Protein AF-A0A9X1NZ99-F1 (afdb_monomer_lite)

Secondary structure (DSSP, 8-state):
--------HHHHHHHHHHHHHHHHHHS----PSPEEEEE-SSTTS--EEEEETT-PPTT-PPPPPPPPP--TTPPBHHHHSSS-SSSTTSBHHHHHHHHHHHHHHH-TTTGGGGT--TTSTTGGG---SHHHHHHHHHHHHHHHHHHH-HHHHTTT---HHHHHTT-SS-SS-B---PPPPTTSBTTB-TTHHHH--SHHHHS--THHHHHHTSTT-----S-SSSSS-SSSS-----HHHHHHHHHHHHHHHHHHT--GGGT--GGGTT-GGGS-HHHHHHHHHHHHHHHIIIIIIGGGGGTS-GGGB-TTSPBPBP-HHHHHTTSSSGGGG--GGGGSHHHHSSSSSPPPSHHHHHHHTT--------STTSGGGSPPP-PPPPPHHHHHHHSPPPS-------PPPP--------------PPPPPP--S-PPPPPPPPPTT-PPPPPPPPPPPS--PPPP------------------PPPPPPPPP--------------------------------------------

Organism: NCBI:txid2907202

Foldseek 3Di:
DDPPPPPCPVVVVVVVVVVVVVCVVPPPPDLDDPWDKDAWADPPLPLIWTHRPPDDFPLLDDDDQDDAFDQVPFDFCLVVDAQDDARRRDGPRLVVSVLQVLCQQAPVPCGPVQQWDCVDPNTRNDRPALLVVLVVLVLVLLQCQFAPLLLAQPQQGDDSNLQRSRHNHGPDWDAADPQADPVDDLRDDPPQVVVDPDLPSVHDPNLCCLQLADDPNDPPQDDPDPDQDPVPDGPHDDVVSVSSSVSLVSVLCQLAQTDPSNFASPVCRPAQQRTALVVVSVVS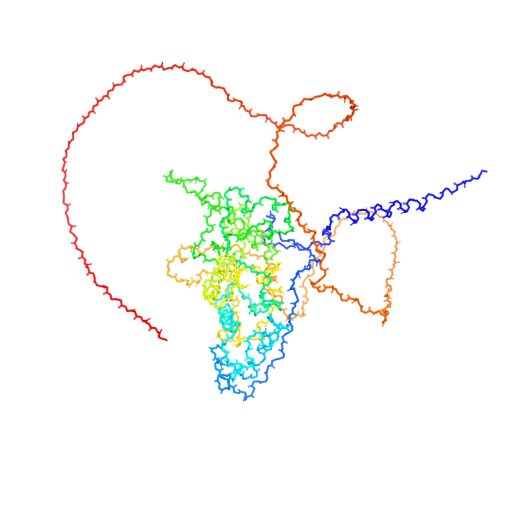VSVSSNCCFHPRQQVCLVSDDQVQHDPVSGGTGDDSNSRNSNHNHRSLSHRSCVSNQSSRHPVSDRRDNVQNVCSQQQNHAPDDDDPDDDVVPDGDRRHDHTDPVSVCSVPDPDPDDDDDDDDDDDDDDDDDDDDDDDDDDDDDDDDDPDDDDPDDDDDDPDDDDDDDDDDDDPDDDDDDDDDDDDDDDDDDDDDDDDDDDDDDDDDDDDDDDDDDDDDDDDDDDDDDDDDDDDDDDDDDDDDDDDDDDDD

Radius of gyration: 34.03 Å; chains: 1; bounding box: 119×74×106 Å

pLDDT: mean 70.2, std 27.44, range [23.98, 98.62]

InterPro domains:
  IPR003158 Photosynthetic reaction centre, cytochrome c subunit [NF040706] (33-340)
  IPR003158 Photosynthetic reaction centre, cytochrome c subunit [PF02276] (33-340)
  IPR003158 Photosynthetic reaction centre, cytochrome c subunit [cd09224] (33-333)
  IPR023119 Multihaem cytochrome, PRC subunit superfamily [G3DSA:1.10.468.10] (70-340)
  IPR023119 Multihaem cytochrome, PRC subunit superfamily [G3DSA:1.10.468.10] (171-328)
  IPR036280 Multiheme cytochrome superfamily [SSF48695] (30-340)

Sequence (535 aa):
MSTKHVRYSPVIVGVVAFALVLVGLTVPPWVLPPIESIETGPAAIEMVQFKAASRQLPYSAKPIALEPADNEGSPQASEVYQNVQVLGELTDAEFTRLMLAITEWVSPEQGCEYCHDLTSDEGFASDALYTKKVARQMLQMVRHINTNWPEHVAPSGVTCYTCHRGQNVPPWSWYEQNEPAGDSFMGKPRPWHLEAKTIRQFFPNVPYDKYLMEEHASAQIQSTDPLVSRTGNAEVAREQDAENLYLFMMQMANSMGVNCTYCHNSRAFRDWSQSTPYRWIAYWGIRMARDINSNYIEPLASVFPEERKGPLGDPAKAHCGTCHLGNNKPLGGYKLLDHYLVGLTEDGKAPDPAPKEAILIGEAKPTAVTGPDQDAAQPAPSPAPVSQEAIGQSVAPGSGGSGNGAAYESQEQPATTGNDDLGGTVRPVPQDQNAAPPSSEPTGDQSPQGAAPSQLDPGTSMQPSEGSPATKGTANAPSTGQPASNPPPDEETPGKDEPQSSGETGGADAAGSGGGAGSAPANRGPAQGTTTRFD

Structure (mmCIF, N/CA/C/O backbone):
data_AF-A0A9X1NZ99-F1
#
_entry.id   AF-A0A9X1NZ99-F1
#
loop_
_atom_site.group_PDB
_atom_site.id
_atom_site.type_symbol
_atom_site.label_atom_id
_atom_site.label_alt_id
_atom_site.label_comp_id
_atom_site.label_asym_id
_atom_site.label_entity_id
_atom_site.label_seq_id
_atom_site.pdbx_PDB_ins_code
_atom_site.Cartn_x
_atom_site.Cartn_y
_atom_site.Cartn_z
_atom_site.occupancy
_atom_site.B_iso_or_equiv
_atom_site.auth_seq_id
_atom_site.auth_comp_id
_atom_site.auth_asym_id
_atom_site.auth_atom_id
_atom_site.pdbx_PDB_model_num
ATOM 1 N N . MET A 1 1 ? 80.231 18.988 3.493 1.00 42.59 1 MET A N 1
ATOM 2 C CA . MET A 1 1 ? 79.054 18.988 2.597 1.00 42.59 1 MET A CA 1
ATOM 3 C C . MET A 1 1 ? 77.817 18.870 3.470 1.00 42.59 1 MET A C 1
ATOM 5 O O . MET A 1 1 ? 77.671 17.863 4.142 1.00 42.59 1 MET A O 1
ATOM 9 N N . SER A 1 2 ? 77.012 19.931 3.565 1.00 46.06 2 SER A N 1
ATOM 10 C CA . SER A 1 2 ? 75.796 19.955 4.387 1.00 46.06 2 SER A CA 1
ATOM 11 C C . SER A 1 2 ? 74.619 19.499 3.528 1.00 46.06 2 SER A C 1
ATOM 13 O O . SER A 1 2 ? 74.196 20.218 2.622 1.00 46.06 2 SER A O 1
ATOM 15 N N . THR A 1 3 ? 74.134 18.281 3.755 1.00 51.75 3 THR A N 1
ATOM 16 C CA . THR A 1 3 ? 72.905 17.774 3.143 1.00 51.75 3 THR A CA 1
ATOM 17 C C . THR A 1 3 ? 71.724 18.492 3.785 1.00 51.75 3 THR A C 1
ATOM 19 O O . THR A 1 3 ? 71.283 18.154 4.882 1.00 51.75 3 THR A O 1
ATOM 22 N N . LYS A 1 4 ? 71.213 19.526 3.107 1.00 55.34 4 LYS A N 1
ATOM 23 C CA . LYS A 1 4 ? 69.922 20.134 3.438 1.00 55.34 4 LYS A CA 1
ATOM 24 C C . LYS A 1 4 ? 68.843 19.058 3.293 1.00 55.34 4 LYS A C 1
ATOM 26 O O . LYS A 1 4 ? 68.417 18.762 2.182 1.00 55.34 4 LYS A O 1
ATOM 31 N N . HIS A 1 5 ? 68.398 18.485 4.409 1.00 57.09 5 HIS A N 1
ATOM 32 C CA . HIS A 1 5 ? 67.154 17.725 4.459 1.00 57.09 5 HIS A CA 1
ATOM 33 C C . HIS A 1 5 ? 66.011 18.702 4.207 1.00 57.09 5 HIS A C 1
ATOM 35 O O . HIS A 1 5 ? 65.551 19.407 5.107 1.00 57.09 5 HIS A O 1
ATOM 41 N N . VAL A 1 6 ? 65.610 18.822 2.947 1.00 58.44 6 VAL A N 1
ATOM 42 C CA . VAL A 1 6 ? 64.479 19.662 2.595 1.00 58.44 6 VAL A CA 1
ATOM 43 C C . VAL A 1 6 ? 63.228 19.013 3.177 1.00 58.44 6 VAL A C 1
ATOM 45 O O . VAL A 1 6 ? 62.913 17.856 2.901 1.00 58.44 6 VAL A O 1
ATOM 48 N N . ARG A 1 7 ? 62.530 19.765 4.029 1.00 60.28 7 ARG A N 1
ATOM 49 C CA . ARG A 1 7 ? 61.268 19.386 4.668 1.00 60.28 7 ARG A CA 1
ATOM 50 C C . ARG A 1 7 ? 60.135 19.388 3.629 1.00 60.28 7 ARG A C 1
ATOM 52 O O . ARG A 1 7 ? 59.228 20.203 3.712 1.00 60.28 7 ARG A O 1
ATOM 59 N N . TYR A 1 8 ? 60.195 18.507 2.631 1.00 58.22 8 TYR A N 1
ATOM 60 C CA . TYR A 1 8 ? 59.112 18.319 1.655 1.00 58.22 8 TYR A CA 1
ATOM 61 C C . TYR A 1 8 ? 57.918 17.551 2.248 1.00 58.22 8 TYR A C 1
ATOM 63 O O . TYR A 1 8 ? 56.808 17.646 1.738 1.00 58.22 8 TYR A O 1
ATOM 71 N N . SER A 1 9 ? 58.129 16.842 3.360 1.00 68.12 9 SER A N 1
ATOM 72 C CA . SER A 1 9 ? 57.127 15.989 4.008 1.00 68.12 9 SER A CA 1
ATOM 73 C C . SER A 1 9 ? 55.807 16.703 4.376 1.00 68.12 9 SER A C 1
ATOM 75 O O . SER A 1 9 ? 54.763 16.253 3.912 1.00 68.12 9 SER A O 1
ATOM 77 N N . PRO A 1 10 ? 55.785 17.843 5.100 1.00 76.88 10 PRO A N 1
ATOM 78 C CA . PRO A 1 10 ? 54.518 18.462 5.509 1.00 76.88 10 PRO A CA 1
ATOM 79 C C . PRO A 1 10 ? 53.719 19.061 4.343 1.00 76.88 10 PRO A C 1
ATOM 81 O O . PRO A 1 10 ? 52.493 19.042 4.372 1.00 76.88 10 PRO A O 1
ATOM 84 N N . VAL A 1 11 ? 54.393 19.563 3.302 1.00 82.31 11 VAL A N 1
ATOM 85 C CA . VAL A 1 11 ? 53.723 20.128 2.118 1.00 82.31 11 VAL A CA 1
ATOM 86 C C . VAL A 1 11 ? 53.099 19.019 1.276 1.00 82.31 11 VAL A C 1
ATOM 88 O O . VAL A 1 11 ? 51.950 19.141 0.868 1.00 82.31 11 VAL A O 1
ATOM 91 N N . ILE A 1 12 ? 53.818 17.912 1.068 1.00 84.81 12 ILE A N 1
ATOM 92 C CA . ILE A 1 12 ? 53.292 16.750 0.340 1.00 84.81 12 ILE A CA 1
ATOM 93 C C . ILE A 1 12 ? 52.096 16.150 1.087 1.00 84.81 12 ILE A C 1
ATOM 95 O O . ILE A 1 12 ? 51.066 15.895 0.471 1.00 84.81 12 ILE A O 1
ATOM 99 N N . VAL A 1 13 ? 52.190 15.997 2.412 1.00 84.94 13 VAL A N 1
ATOM 100 C CA . VAL A 1 13 ? 51.074 15.509 3.239 1.00 84.94 13 VAL A CA 1
ATOM 101 C C . VAL A 1 13 ? 49.865 16.444 3.144 1.00 84.94 13 VAL A C 1
ATOM 103 O O . VAL A 1 13 ? 48.747 15.965 2.975 1.00 84.94 13 VAL A O 1
ATOM 106 N N . GLY A 1 14 ? 50.075 17.765 3.176 1.00 90.56 14 GLY A N 1
ATOM 107 C CA . GLY A 1 14 ? 49.000 18.746 3.012 1.00 90.56 14 GLY A CA 1
ATOM 108 C C . GLY A 1 14 ? 48.311 18.668 1.646 1.00 90.56 14 GLY A C 1
ATOM 109 O O . GLY A 1 14 ? 47.085 18.690 1.578 1.00 90.56 14 GLY A O 1
ATOM 110 N N . VAL A 1 15 ? 49.082 18.516 0.563 1.00 91.88 15 VAL A N 1
ATOM 111 C CA . VAL A 1 15 ? 48.544 18.378 -0.802 1.00 91.88 15 VAL A CA 1
ATOM 112 C C . VAL A 1 15 ? 47.763 17.072 -0.964 1.00 91.88 15 VAL A C 1
ATOM 114 O O . VAL A 1 15 ? 46.671 17.087 -1.524 1.00 91.88 15 VAL A O 1
ATOM 117 N N . VAL A 1 16 ? 48.279 15.955 -0.444 1.00 90.69 16 VAL A N 1
ATOM 118 C CA . VAL A 1 16 ? 47.592 14.655 -0.503 1.00 90.69 16 VAL A CA 1
ATOM 119 C C . VAL A 1 16 ? 46.307 14.673 0.324 1.00 90.69 16 VAL A C 1
ATOM 121 O O . VAL A 1 16 ? 45.271 14.228 -0.162 1.00 90.69 16 VAL A O 1
ATOM 124 N N . ALA A 1 17 ? 46.333 15.233 1.536 1.00 89.69 17 ALA A N 1
ATOM 125 C CA . ALA A 1 17 ? 45.140 15.357 2.372 1.00 89.69 17 ALA A CA 1
ATOM 126 C C . ALA A 1 17 ? 44.066 16.229 1.703 1.00 89.69 17 ALA A C 1
ATOM 128 O O . ALA A 1 17 ? 42.899 15.846 1.666 1.00 89.69 17 ALA A O 1
ATOM 129 N N . PHE A 1 18 ? 44.461 17.362 1.115 1.00 92.62 18 PHE A N 1
ATOM 130 C CA . PHE A 1 18 ? 43.544 18.223 0.371 1.00 92.62 18 PHE A CA 1
ATOM 131 C C . PHE A 1 18 ? 42.956 17.512 -0.853 1.00 92.62 18 PHE A C 1
ATOM 133 O O . PHE A 1 18 ? 41.751 17.582 -1.069 1.00 92.62 18 PHE A O 1
ATOM 140 N N . ALA A 1 19 ? 43.773 16.776 -1.613 1.00 90.75 19 ALA A N 1
ATOM 141 C CA . ALA A 1 19 ? 43.302 15.993 -2.752 1.00 90.75 19 ALA A CA 1
ATOM 142 C C . ALA A 1 19 ? 42.308 14.898 -2.331 1.00 90.75 19 ALA A C 1
ATOM 144 O O . ALA A 1 19 ? 41.283 14.739 -2.983 1.00 90.75 19 ALA A O 1
ATOM 145 N N . LEU A 1 20 ? 42.555 14.191 -1.223 1.00 86.88 20 LEU A N 1
ATOM 146 C CA . LEU A 1 20 ? 41.634 13.176 -0.697 1.00 86.88 20 LEU A CA 1
ATOM 147 C C . LEU A 1 20 ? 40.310 13.779 -0.212 1.00 86.88 20 LEU A C 1
ATOM 149 O O . LEU A 1 20 ? 39.256 13.209 -0.478 1.00 86.88 20 LEU A O 1
ATOM 153 N N . VAL A 1 21 ? 40.344 14.944 0.443 1.00 87.88 21 VAL A N 1
ATOM 154 C CA . VAL A 1 21 ? 39.124 15.680 0.819 1.00 87.88 21 VAL A CA 1
ATOM 155 C C . VAL A 1 21 ? 38.365 16.130 -0.427 1.00 87.88 21 VAL A C 1
ATOM 157 O O . VAL A 1 21 ? 37.151 15.963 -0.494 1.00 87.88 21 VAL A O 1
ATOM 160 N N . LEU A 1 22 ? 39.064 16.647 -1.439 1.00 88.00 22 LEU A N 1
ATOM 161 C CA . LEU A 1 22 ? 38.442 17.080 -2.687 1.00 88.00 22 LEU A CA 1
ATOM 162 C C . LEU A 1 22 ? 37.806 15.898 -3.429 1.00 88.00 22 LEU A C 1
ATOM 164 O O . LEU A 1 22 ? 36.687 16.020 -3.911 1.00 88.00 22 LEU A O 1
ATOM 168 N N . VAL A 1 23 ? 38.469 14.738 -3.458 1.00 83.50 23 VAL A N 1
ATOM 169 C CA . VAL A 1 23 ? 37.910 13.482 -3.981 1.00 83.50 23 VAL A CA 1
ATOM 170 C C . VAL A 1 23 ? 36.675 13.073 -3.176 1.00 83.50 23 VAL A C 1
ATOM 172 O O . VAL A 1 23 ? 35.635 12.829 -3.771 1.00 83.50 23 VAL A O 1
ATOM 175 N N . GLY A 1 24 ? 36.729 13.083 -1.842 1.00 78.25 24 GLY A N 1
ATOM 176 C CA . GLY A 1 24 ? 35.576 12.744 -1.000 1.00 78.25 24 GLY A CA 1
ATOM 177 C C . GLY A 1 24 ? 34.375 13.687 -1.156 1.00 78.25 24 GLY A C 1
ATOM 178 O O . GLY A 1 24 ? 33.241 13.254 -0.984 1.00 78.25 24 GLY A O 1
ATOM 179 N N . LEU A 1 25 ? 34.609 14.958 -1.501 1.00 79.50 25 LEU A N 1
ATOM 180 C CA . LEU A 1 25 ? 33.556 15.957 -1.724 1.00 79.50 25 LEU A CA 1
ATOM 181 C C . LEU A 1 25 ? 33.014 15.980 -3.162 1.00 79.50 25 LEU A C 1
ATOM 183 O O . LEU A 1 25 ? 31.889 16.427 -3.372 1.00 79.50 25 LEU A O 1
ATOM 187 N N . THR A 1 26 ? 33.807 15.561 -4.154 1.00 77.69 26 THR A N 1
ATOM 188 C CA . THR A 1 26 ? 33.447 15.669 -5.585 1.00 77.69 26 THR A CA 1
ATOM 189 C C . THR A 1 26 ? 33.055 14.345 -6.219 1.00 77.69 26 THR A C 1
ATOM 191 O O . THR A 1 26 ? 32.326 14.334 -7.210 1.00 77.69 26 THR A O 1
ATOM 194 N N . VAL A 1 27 ? 33.513 13.225 -5.661 1.00 73.81 27 VAL A N 1
ATOM 195 C CA . VAL A 1 27 ? 33.117 11.902 -6.122 1.00 73.81 27 VAL A CA 1
ATOM 196 C C . VAL A 1 27 ? 31.729 11.598 -5.542 1.00 73.81 27 VAL A C 1
ATOM 198 O O . VAL A 1 27 ? 31.562 11.668 -4.324 1.00 73.81 27 VAL A O 1
ATOM 201 N N . PRO A 1 28 ? 30.723 11.265 -6.379 1.00 70.12 28 PRO A N 1
ATOM 202 C CA . PRO A 1 28 ? 29.401 10.866 -5.902 1.00 70.12 28 PRO A CA 1
ATOM 203 C C . PRO A 1 28 ? 29.510 9.744 -4.862 1.00 70.12 28 PRO A C 1
ATOM 205 O O . PRO A 1 28 ? 30.461 8.970 -4.924 1.00 70.12 28 PRO A O 1
ATOM 208 N N . PRO A 1 29 ? 28.561 9.595 -3.927 1.00 69.81 29 PRO A N 1
ATOM 209 C CA . PRO A 1 29 ? 28.569 8.458 -3.015 1.00 69.81 29 PRO A CA 1
ATOM 210 C C . PRO A 1 29 ? 28.404 7.158 -3.818 1.00 69.81 29 PRO A C 1
ATOM 212 O O . PRO A 1 29 ? 27.297 6.781 -4.200 1.00 69.81 29 PRO A O 1
ATOM 215 N N . TRP A 1 30 ? 29.516 6.482 -4.111 1.00 74.38 30 TRP A N 1
ATOM 216 C CA . TRP A 1 30 ? 29.506 5.158 -4.722 1.00 74.38 30 TRP A CA 1
ATOM 217 C C . TRP A 1 30 ? 29.176 4.130 -3.651 1.00 74.38 30 TRP A C 1
ATOM 219 O O . TRP A 1 30 ? 29.717 4.166 -2.544 1.00 74.38 30 TRP A O 1
ATOM 229 N N . VAL A 1 31 ? 28.327 3.168 -4.001 1.00 74.69 31 VAL A N 1
ATOM 230 C CA . VAL A 1 31 ? 28.218 1.940 -3.219 1.00 74.69 31 VAL A CA 1
ATOM 231 C C . VAL A 1 31 ? 29.462 1.118 -3.527 1.00 74.69 31 VAL A C 1
ATOM 233 O O . VAL A 1 31 ? 29.588 0.545 -4.609 1.00 74.69 31 VAL A O 1
ATOM 236 N N . LEU A 1 32 ? 30.410 1.116 -2.595 1.00 75.00 32 LEU A N 1
ATOM 237 C CA . LEU A 1 32 ? 31.599 0.282 -2.695 1.00 75.00 32 LEU A CA 1
ATOM 238 C C . LEU A 1 32 ? 31.256 -1.172 -2.336 1.00 75.00 32 LEU A C 1
ATOM 240 O O . LEU A 1 32 ? 30.330 -1.405 -1.556 1.00 75.00 32 LEU A O 1
ATOM 244 N N . PRO A 1 33 ? 32.002 -2.152 -2.875 1.00 74.06 33 PRO A N 1
ATOM 245 C CA . PRO A 1 33 ? 31.883 -3.540 -2.458 1.00 74.06 33 PRO A CA 1
ATOM 246 C C . PRO A 1 33 ? 32.014 -3.714 -0.931 1.00 74.06 33 PRO A C 1
ATOM 248 O O . PRO A 1 33 ? 32.769 -2.971 -0.298 1.00 74.06 33 PRO A O 1
ATOM 251 N N . PRO A 1 34 ? 31.343 -4.720 -0.343 1.00 79.00 34 PRO A N 1
ATOM 252 C CA . PRO A 1 34 ? 30.559 -5.754 -1.022 1.00 79.00 34 PRO A CA 1
ATOM 253 C C . PRO A 1 34 ? 29.166 -5.265 -1.456 1.00 79.00 34 PRO A C 1
ATOM 255 O O . PRO A 1 34 ? 28.436 -4.642 -0.688 1.00 79.00 34 PRO A O 1
ATOM 258 N N . ILE A 1 35 ? 28.795 -5.583 -2.700 1.00 82.50 35 ILE A N 1
ATOM 259 C CA . ILE A 1 35 ? 27.423 -5.457 -3.206 1.00 82.50 35 ILE A CA 1
ATOM 260 C C . ILE A 1 35 ? 26.834 -6.863 -3.189 1.00 82.50 35 ILE A C 1
ATOM 262 O O . ILE A 1 35 ? 27.426 -7.783 -3.750 1.00 82.50 35 ILE A O 1
ATOM 266 N N . GLU A 1 36 ? 25.688 -7.031 -2.541 1.00 85.94 36 GLU A N 1
ATOM 267 C CA . GLU A 1 36 ? 24.983 -8.309 -2.540 1.00 85.94 36 GLU A CA 1
ATOM 268 C C . GLU A 1 36 ? 24.284 -8.486 -3.891 1.00 85.94 36 GLU A C 1
ATOM 270 O O . GLU A 1 36 ? 23.516 -7.619 -4.318 1.00 85.94 36 GLU A O 1
ATOM 275 N N . SER A 1 37 ? 24.548 -9.604 -4.563 1.00 87.31 37 SER A N 1
ATOM 276 C CA . SER A 1 37 ? 23.861 -10.007 -5.789 1.00 87.31 37 SER A CA 1
ATOM 277 C C . SER A 1 37 ? 22.949 -11.197 -5.514 1.00 87.31 37 SER A C 1
ATOM 279 O O . SER A 1 37 ? 23.353 -12.146 -4.846 1.00 87.31 37 SER A O 1
ATOM 281 N N . ILE A 1 38 ? 21.728 -11.157 -6.042 1.00 87.12 38 ILE A N 1
ATOM 282 C CA . ILE A 1 38 ? 20.744 -12.237 -5.925 1.00 87.12 38 ILE A CA 1
ATOM 283 C C . ILE A 1 38 ? 20.330 -12.650 -7.332 1.00 87.12 38 ILE A C 1
ATOM 285 O O . ILE A 1 38 ? 19.758 -11.846 -8.071 1.00 87.12 38 ILE A O 1
ATOM 289 N N . GLU A 1 39 ? 20.608 -13.896 -7.702 1.00 87.31 39 GLU A N 1
ATOM 290 C CA . GLU A 1 39 ? 20.143 -14.465 -8.965 1.00 87.31 39 GLU A CA 1
ATOM 291 C C . GLU A 1 39 ? 18.643 -14.774 -8.884 1.00 87.31 39 GLU A C 1
ATOM 293 O O . GLU A 1 39 ? 18.160 -15.391 -7.936 1.00 87.31 39 GLU A O 1
ATOM 298 N N . THR A 1 40 ? 17.898 -14.316 -9.887 1.00 83.75 40 THR A N 1
ATOM 299 C CA . THR A 1 40 ? 16.430 -14.433 -9.968 1.00 83.75 40 THR A CA 1
ATOM 300 C C . THR A 1 40 ? 15.955 -15.210 -11.194 1.00 83.75 40 THR A C 1
ATOM 302 O O . THR A 1 40 ? 14.755 -15.377 -11.392 1.00 83.75 40 THR A O 1
ATOM 305 N N . GLY A 1 41 ? 16.882 -15.718 -12.003 1.00 78.88 41 GLY A N 1
ATOM 306 C CA . GLY A 1 41 ? 16.602 -16.580 -13.147 1.00 78.88 41 GLY A CA 1
ATOM 307 C C . GLY A 1 41 ? 17.709 -17.618 -13.349 1.00 78.88 41 GLY A C 1
ATOM 308 O O . GLY A 1 41 ? 18.636 -17.679 -12.544 1.00 78.88 41 GLY A O 1
ATOM 309 N N . PRO A 1 42 ? 17.613 -18.447 -14.404 1.00 76.19 42 PRO A N 1
ATOM 310 C CA . PRO A 1 42 ? 18.665 -19.386 -14.790 1.00 76.19 42 PRO A CA 1
ATOM 311 C C . PRO A 1 42 ? 20.068 -18.762 -14.885 1.00 76.19 42 PRO A C 1
ATOM 313 O O . PRO A 1 42 ? 20.223 -17.560 -15.089 1.00 76.19 42 PRO A O 1
ATOM 316 N N . ALA A 1 43 ? 21.108 -19.592 -14.815 1.00 74.38 43 ALA A N 1
ATOM 317 C CA . ALA A 1 43 ? 22.477 -19.127 -15.021 1.00 74.38 43 ALA A CA 1
ATOM 318 C C . ALA A 1 43 ? 22.667 -18.506 -16.425 1.00 74.38 43 ALA A C 1
ATOM 320 O O . ALA A 1 43 ? 22.037 -18.927 -17.398 1.00 74.38 43 ALA A O 1
ATOM 321 N N . ALA A 1 44 ? 23.583 -17.537 -16.529 1.00 71.88 44 ALA A N 1
ATOM 322 C CA . ALA A 1 44 ? 24.038 -16.909 -17.779 1.00 71.88 44 ALA A CA 1
ATOM 323 C C . ALA A 1 44 ? 23.006 -16.071 -18.570 1.00 71.88 44 ALA A C 1
ATOM 325 O O . ALA A 1 44 ? 23.251 -15.744 -19.731 1.00 71.88 44 ALA A O 1
ATOM 326 N N . ILE A 1 45 ? 21.879 -15.679 -17.962 1.00 81.56 45 ILE A N 1
ATOM 327 C CA . ILE A 1 45 ? 20.916 -14.732 -18.569 1.00 81.56 45 ILE A CA 1
ATOM 328 C C . ILE A 1 45 ? 20.860 -13.367 -17.863 1.00 81.56 45 ILE A C 1
ATOM 330 O O . ILE A 1 45 ? 19.995 -12.558 -18.187 1.00 81.56 45 ILE A O 1
ATOM 334 N N . GLU A 1 46 ? 21.767 -13.115 -16.910 1.00 85.94 46 GLU A N 1
ATOM 335 C CA . GLU A 1 46 ? 21.937 -11.825 -16.210 1.00 85.94 46 GLU A CA 1
ATOM 336 C C . GLU A 1 46 ? 20.659 -11.300 -15.521 1.00 85.94 46 GLU A C 1
ATOM 338 O O . GLU A 1 46 ? 20.443 -10.096 -15.370 1.00 85.94 46 GLU A O 1
ATOM 343 N N . MET A 1 47 ? 19.793 -12.212 -15.070 1.00 89.56 47 MET A N 1
ATOM 344 C CA . MET A 1 47 ? 18.625 -11.875 -14.253 1.00 89.56 47 MET A CA 1
ATOM 345 C C . MET A 1 47 ? 19.026 -11.773 -12.780 1.00 89.56 47 MET A C 1
ATOM 347 O O . MET A 1 47 ? 18.846 -12.716 -12.004 1.00 89.56 47 MET A O 1
ATOM 351 N N . VAL A 1 48 ? 19.594 -10.626 -12.403 1.00 89.12 48 VAL A N 1
ATOM 352 C CA . VAL A 1 48 ? 20.231 -10.403 -11.098 1.00 89.12 48 VAL A CA 1
ATOM 353 C C . VAL A 1 48 ? 19.681 -9.145 -10.423 1.00 89.12 48 VAL A C 1
ATOM 355 O O . VAL A 1 48 ? 19.540 -8.086 -11.041 1.00 89.12 48 VAL A O 1
ATOM 358 N N . GLN A 1 49 ? 19.394 -9.241 -9.125 1.00 89.94 49 GLN A N 1
ATOM 359 C CA . GLN A 1 49 ? 19.156 -8.084 -8.262 1.00 89.94 49 GLN A CA 1
ATOM 360 C C . GLN A 1 49 ? 20.445 -7.685 -7.557 1.00 89.94 49 GLN A C 1
ATOM 362 O O . GLN A 1 49 ? 21.180 -8.543 -7.077 1.00 89.94 49 GLN A O 1
ATOM 367 N N . PHE A 1 50 ? 20.672 -6.381 -7.427 1.00 87.12 50 PHE A N 1
ATOM 368 C CA . PHE A 1 50 ? 21.777 -5.838 -6.645 1.00 87.12 50 PHE A CA 1
ATOM 369 C C . PHE A 1 50 ? 21.238 -5.094 -5.434 1.00 87.12 50 PHE A C 1
ATOM 371 O O . PHE A 1 50 ? 20.338 -4.257 -5.550 1.00 87.12 50 PHE A O 1
ATOM 378 N N . LYS A 1 51 ? 21.819 -5.367 -4.269 1.00 83.31 51 LYS A N 1
ATOM 379 C CA . LYS A 1 51 ? 21.473 -4.712 -3.016 1.00 83.31 51 LYS A CA 1
ATOM 380 C C . LYS A 1 51 ? 22.729 -4.162 -2.357 1.00 83.31 51 LYS A C 1
ATOM 382 O O . LYS A 1 51 ? 23.702 -4.867 -2.111 1.00 83.31 51 LYS A O 1
ATOM 387 N N . ALA A 1 52 ? 22.686 -2.872 -2.047 1.00 77.69 52 ALA A N 1
ATOM 388 C CA . ALA A 1 52 ? 23.677 -2.262 -1.178 1.00 77.69 52 ALA A CA 1
ATOM 389 C C . ALA A 1 52 ? 23.360 -2.651 0.270 1.00 77.69 52 ALA A C 1
ATOM 391 O O . ALA A 1 52 ? 22.270 -2.340 0.759 1.00 77.69 52 ALA A O 1
ATOM 392 N N . ALA A 1 53 ? 24.304 -3.294 0.961 1.00 73.62 53 ALA A N 1
ATOM 393 C CA . ALA A 1 53 ? 24.134 -3.688 2.363 1.00 73.62 53 ALA A CA 1
ATOM 394 C C . ALA A 1 53 ? 23.854 -2.480 3.282 1.00 73.62 53 ALA A C 1
ATOM 396 O O . ALA A 1 53 ? 23.142 -2.597 4.274 1.00 73.62 53 ALA A O 1
ATOM 397 N N . SER A 1 54 ? 24.359 -1.299 2.914 1.00 75.31 54 SER A N 1
ATOM 398 C CA . SER A 1 54 ? 24.167 -0.035 3.633 1.00 75.31 54 SER A CA 1
ATOM 399 C C . SER A 1 54 ? 22.885 0.726 3.267 1.00 75.31 54 SER A C 1
ATOM 401 O O . SER A 1 54 ? 22.657 1.815 3.795 1.00 75.31 54 SER A O 1
ATOM 403 N N . ARG A 1 55 ? 22.043 0.212 2.354 1.00 78.75 55 ARG A N 1
ATOM 404 C CA . ARG A 1 55 ? 20.818 0.911 1.935 1.00 78.75 55 ARG A CA 1
ATOM 405 C C . ARG A 1 55 ? 19.810 0.952 3.081 1.00 78.75 55 ARG A C 1
ATOM 407 O O . ARG A 1 55 ? 19.141 -0.039 3.359 1.00 78.75 55 ARG A O 1
ATOM 414 N N . GLN A 1 56 ? 19.631 2.136 3.656 1.00 79.25 56 GLN A N 1
ATOM 415 C CA . GLN A 1 56 ? 18.547 2.409 4.588 1.00 79.25 56 GLN A CA 1
ATOM 416 C C . GLN A 1 56 ? 17.291 2.831 3.822 1.00 79.25 56 GLN A C 1
ATOM 418 O O . GLN A 1 56 ? 17.325 3.764 3.019 1.00 79.25 56 GLN A O 1
ATOM 423 N N . LEU A 1 57 ? 16.177 2.142 4.063 1.00 82.50 57 LEU A N 1
ATOM 424 C CA . LEU A 1 57 ? 14.876 2.555 3.543 1.00 82.50 57 LEU A CA 1
ATOM 425 C C . LEU A 1 57 ? 14.176 3.468 4.556 1.00 82.50 57 LEU A C 1
ATOM 427 O O . LEU A 1 57 ? 14.249 3.204 5.759 1.00 82.50 57 LEU A O 1
ATOM 431 N N . PRO A 1 58 ? 13.478 4.522 4.100 1.00 79.31 58 PRO A N 1
ATOM 432 C CA . PRO A 1 58 ? 12.608 5.283 4.982 1.00 79.31 58 PRO A CA 1
ATOM 433 C C . PRO A 1 58 ? 11.465 4.385 5.478 1.00 79.31 58 PRO A C 1
ATOM 435 O O . PRO A 1 58 ? 11.085 3.419 4.813 1.00 79.31 58 PRO A O 1
ATOM 438 N N . TYR A 1 59 ? 10.917 4.697 6.654 1.00 86.12 59 TYR A N 1
ATOM 439 C CA . TYR A 1 59 ? 9.790 3.965 7.247 1.00 86.12 59 TYR A CA 1
ATOM 440 C C . TYR A 1 59 ? 10.036 2.459 7.466 1.00 86.12 59 TYR A C 1
ATOM 442 O O . TYR A 1 59 ? 9.100 1.661 7.445 1.00 86.12 59 TYR A O 1
ATOM 450 N N . SER A 1 60 ? 11.288 2.038 7.670 1.00 85.62 60 SER A N 1
ATOM 451 C CA . SER A 1 60 ? 11.652 0.625 7.853 1.00 85.62 60 SER A CA 1
ATOM 452 C C . SER A 1 60 ? 11.548 0.122 9.298 1.00 85.62 60 SER A C 1
ATOM 454 O O . SER A 1 60 ? 11.874 -1.039 9.554 1.00 85.62 60 SER A O 1
ATOM 456 N N . ALA A 1 61 ? 11.167 0.984 10.245 1.00 89.62 61 ALA A N 1
ATOM 457 C CA . ALA A 1 61 ? 11.006 0.610 11.645 1.00 89.62 61 ALA A CA 1
ATOM 458 C C . ALA A 1 61 ? 9.917 -0.461 11.775 1.00 89.62 61 ALA A C 1
ATOM 460 O O . ALA A 1 61 ? 8.851 -0.349 11.175 1.00 89.62 61 ALA A O 1
ATOM 461 N N . LYS A 1 62 ? 10.202 -1.523 12.530 1.00 93.50 62 LYS A N 1
ATOM 462 C CA . LYS A 1 62 ? 9.228 -2.580 12.814 1.00 93.50 62 LYS A CA 1
ATOM 463 C C . LYS A 1 62 ? 8.550 -2.245 14.140 1.00 93.50 62 LYS A C 1
ATOM 465 O O . LYS A 1 62 ? 9.270 -2.090 15.127 1.00 93.50 62 LYS A O 1
ATOM 470 N N . PRO A 1 63 ? 7.217 -2.109 14.179 1.00 93.38 63 PRO A N 1
ATOM 471 C CA . PRO A 1 63 ? 6.518 -1.842 15.424 1.00 93.38 63 PRO A CA 1
ATOM 472 C C . PRO A 1 63 ? 6.545 -3.101 16.294 1.00 93.38 63 PRO A C 1
ATOM 474 O O . PRO A 1 63 ? 6.574 -4.220 15.779 1.00 93.38 63 PRO A O 1
ATOM 477 N N . ILE A 1 64 ? 6.529 -2.912 17.609 1.00 93.31 64 ILE A N 1
ATOM 478 C CA . ILE A 1 64 ? 6.405 -4.008 18.570 1.00 93.31 64 ILE A CA 1
ATOM 479 C C . ILE A 1 64 ? 4.911 -4.272 18.766 1.00 93.31 64 ILE A C 1
ATOM 481 O O . ILE A 1 64 ? 4.138 -3.337 18.970 1.00 93.31 64 ILE A O 1
ATOM 485 N N . ALA A 1 65 ? 4.492 -5.533 18.658 1.00 95.38 65 ALA A N 1
ATOM 486 C CA . ALA A 1 65 ? 3.113 -5.903 18.948 1.00 95.38 65 ALA A CA 1
ATOM 487 C C . ALA A 1 65 ? 2.825 -5.743 20.447 1.00 95.38 65 ALA A C 1
ATOM 489 O O . ALA A 1 65 ? 3.670 -6.069 21.277 1.00 95.38 65 ALA A O 1
ATOM 490 N N . LEU A 1 66 ? 1.627 -5.265 20.786 1.00 95.69 66 LEU A N 1
ATOM 491 C CA . LEU A 1 66 ? 1.173 -5.225 22.170 1.00 95.69 66 LEU A CA 1
ATOM 492 C C . LEU A 1 66 ? 0.985 -6.653 22.689 1.00 95.69 66 LEU A C 1
ATOM 494 O O . LEU A 1 66 ? 0.601 -7.547 21.923 1.00 95.69 66 LEU A O 1
ATOM 498 N N . GLU A 1 67 ? 1.216 -6.850 23.986 1.00 94.75 67 GLU A N 1
ATOM 499 C CA . GLU A 1 67 ? 0.971 -8.134 24.647 1.00 94.75 67 GLU A CA 1
ATOM 500 C C . GLU A 1 67 ? -0.472 -8.601 24.391 1.00 94.75 67 GLU A C 1
ATOM 502 O O . GLU A 1 67 ? -1.378 -7.760 24.373 1.00 94.75 67 GLU A O 1
ATOM 507 N N . PRO A 1 68 ? -0.706 -9.901 24.128 1.00 93.25 68 PRO A N 1
ATOM 508 C CA . PRO A 1 68 ? -2.051 -10.437 23.939 1.00 93.25 68 PRO A CA 1
ATOM 509 C C . PRO A 1 68 ? -2.968 -10.100 25.117 1.00 93.25 68 PRO A C 1
ATOM 511 O O . PRO A 1 68 ? -2.547 -10.161 26.274 1.00 93.25 68 PRO A O 1
ATOM 514 N N . ALA A 1 69 ? -4.220 -9.754 24.824 1.00 91.12 69 ALA A N 1
ATOM 515 C CA . ALA A 1 69 ? -5.198 -9.469 25.862 1.00 91.12 69 ALA A CA 1
ATOM 516 C C . ALA A 1 69 ? -5.617 -10.754 26.597 1.00 91.12 69 ALA A C 1
ATOM 518 O O . ALA A 1 69 ? -5.675 -11.833 25.999 1.00 91.12 69 ALA A O 1
ATOM 519 N N . ASP A 1 70 ? -5.945 -10.633 27.886 1.00 91.00 70 ASP A N 1
ATOM 520 C CA . ASP A 1 70 ? -6.605 -11.714 28.616 1.00 91.00 70 ASP A CA 1
ATOM 521 C C . ASP A 1 70 ? -8.082 -11.775 28.207 1.00 91.00 70 ASP A C 1
ATOM 523 O O . ASP A 1 70 ? -8.871 -10.855 28.440 1.00 91.00 70 ASP A O 1
ATOM 527 N N . ASN A 1 71 ? -8.432 -12.863 27.532 1.00 87.38 71 ASN A N 1
ATOM 528 C CA . ASN A 1 71 ? -9.741 -13.063 26.926 1.00 87.38 71 ASN A CA 1
ATOM 529 C C . ASN A 1 71 ? -10.654 -13.945 27.784 1.00 87.38 71 ASN A C 1
ATOM 531 O O . ASN A 1 71 ? -11.826 -14.114 27.443 1.00 87.38 71 ASN A O 1
ATOM 535 N N . GLU A 1 72 ? -10.145 -14.539 28.868 1.00 87.75 72 GLU A N 1
ATOM 536 C CA . GLU A 1 72 ? -10.912 -15.494 29.660 1.00 87.75 72 GLU A CA 1
ATOM 537 C C . GLU A 1 72 ? -12.066 -14.799 30.399 1.00 87.75 72 GLU A C 1
ATOM 539 O O . GLU A 1 72 ? -11.871 -13.935 31.248 1.00 87.75 72 GLU A O 1
ATOM 544 N N . GLY A 1 73 ? -13.302 -15.175 30.059 1.00 82.75 73 GLY A N 1
ATOM 545 C CA . GLY A 1 73 ? -14.511 -14.612 30.670 1.00 82.75 73 GLY A CA 1
ATOM 546 C C . GLY A 1 73 ? -14.873 -13.190 30.220 1.00 82.75 73 GLY A C 1
ATOM 547 O O . GLY A 1 73 ? -15.861 -12.648 30.717 1.00 82.75 73 GLY A O 1
ATOM 548 N N . SER A 1 74 ? -14.125 -12.599 29.283 1.00 88.75 74 SER A N 1
ATOM 549 C CA . SER A 1 74 ? -14.412 -11.269 28.738 1.00 88.75 74 SER A CA 1
ATOM 550 C C . SER A 1 74 ? -15.623 -11.308 27.787 1.00 88.75 74 SER A C 1
ATOM 552 O O . SER A 1 74 ? -15.641 -12.140 26.876 1.00 88.75 74 SER A O 1
ATOM 554 N N . PRO A 1 75 ? -16.629 -10.425 27.957 1.00 94.62 75 PRO A N 1
ATOM 555 C CA . PRO A 1 75 ? -17.768 -10.330 27.040 1.00 94.62 75 PRO A CA 1
ATOM 556 C C . PRO A 1 75 ? -17.333 -9.850 25.649 1.00 94.62 75 PRO A C 1
ATOM 558 O O . PRO A 1 75 ? -16.242 -9.292 25.477 1.00 94.62 75 PRO A O 1
ATOM 561 N N . GLN A 1 76 ? -18.196 -10.046 24.651 1.00 95.44 76 GLN A N 1
ATOM 562 C CA . GLN A 1 76 ? -17.927 -9.555 23.300 1.00 95.44 76 GLN A CA 1
ATOM 563 C C . GLN A 1 76 ? -18.105 -8.035 23.210 1.00 95.44 76 GLN A C 1
ATOM 565 O O . GLN A 1 76 ? -18.955 -7.440 23.871 1.00 95.44 76 GLN A O 1
ATOM 570 N N . ALA A 1 77 ? -17.348 -7.393 22.325 1.00 95.38 77 ALA A N 1
ATOM 571 C CA . ALA A 1 77 ? -17.410 -5.960 22.078 1.00 95.38 77 ALA A CA 1
ATOM 572 C C . ALA A 1 77 ? -18.814 -5.519 21.639 1.00 95.38 77 ALA A C 1
ATOM 574 O O . ALA A 1 77 ? -19.260 -4.442 22.022 1.00 95.38 77 ALA A O 1
ATOM 575 N N . SER A 1 78 ? -19.536 -6.356 20.887 1.00 95.62 78 SER A N 1
ATOM 576 C CA . SER A 1 78 ? -20.932 -6.097 20.502 1.00 95.62 78 SER A CA 1
ATOM 577 C C . SER A 1 78 ? -21.932 -6.135 21.667 1.00 95.62 78 SER A C 1
ATOM 579 O O . SER A 1 78 ? -23.011 -5.558 21.553 1.00 95.62 78 SER A O 1
ATOM 581 N N . GLU A 1 79 ? -21.588 -6.780 22.786 1.00 95.81 79 GLU A N 1
ATOM 582 C CA . GLU A 1 79 ? -22.418 -6.842 23.997 1.00 95.81 79 GLU A CA 1
ATOM 583 C C . GLU A 1 79 ? -22.154 -5.655 24.936 1.00 95.81 79 GLU A C 1
ATOM 585 O O . GLU A 1 79 ? -23.037 -5.255 25.696 1.00 95.81 79 GLU A O 1
ATOM 590 N N . VAL A 1 80 ? -20.941 -5.095 24.887 1.00 95.12 80 VAL A N 1
ATOM 591 C CA . VAL A 1 80 ? -20.481 -4.016 25.776 1.00 95.12 80 VAL A CA 1
ATOM 592 C C . VAL A 1 80 ? -20.635 -2.635 25.140 1.00 95.12 80 VAL A C 1
ATOM 594 O O . VAL A 1 80 ? -21.063 -1.688 25.803 1.00 95.12 80 VAL A O 1
ATOM 597 N N . TYR A 1 81 ? -20.277 -2.500 23.864 1.00 95.50 81 TYR A N 1
ATOM 598 C CA . TYR A 1 81 ? -20.161 -1.214 23.186 1.00 95.50 81 TYR A CA 1
ATOM 599 C C . TYR A 1 81 ? -21.317 -0.940 22.230 1.00 95.50 81 TYR A C 1
ATOM 601 O O . TYR A 1 81 ? -21.893 -1.828 21.607 1.00 95.50 81 TYR A O 1
ATOM 609 N N . GLN A 1 82 ? -21.611 0.345 22.055 1.00 93.88 82 GLN A N 1
ATOM 610 C CA . GLN A 1 82 ? -22.585 0.816 21.078 1.00 93.88 82 GLN A CA 1
ATOM 611 C C . GLN A 1 82 ? -21.911 1.065 19.722 1.00 93.88 82 GLN A C 1
ATOM 613 O O . GLN A 1 82 ? -20.746 1.455 19.653 1.00 93.88 82 GLN A O 1
ATOM 618 N N . ASN A 1 83 ? -22.665 0.884 18.634 1.00 95.69 83 ASN A N 1
ATOM 619 C CA . ASN A 1 83 ? -22.239 1.193 17.262 1.00 95.69 83 ASN A CA 1
ATOM 620 C C . ASN A 1 83 ? -20.963 0.451 16.780 1.00 95.69 83 ASN A C 1
ATOM 622 O O . ASN A 1 83 ? -20.186 0.965 15.968 1.00 95.69 83 ASN A O 1
ATOM 626 N N . VAL A 1 84 ? -20.743 -0.783 17.250 1.00 97.00 84 VAL A N 1
ATOM 627 C CA . VAL A 1 84 ? -19.691 -1.669 16.722 1.00 97.00 84 VAL A CA 1
ATOM 628 C C . VAL A 1 84 ? -20.228 -2.457 15.525 1.00 97.00 84 VAL A C 1
ATOM 630 O O . VAL A 1 84 ? -21.053 -3.348 15.682 1.00 97.00 84 VAL A O 1
ATOM 633 N N . GLN A 1 85 ? -19.748 -2.128 14.322 1.00 96.69 85 GLN A N 1
ATOM 634 C CA . GLN A 1 85 ? -20.257 -2.698 13.059 1.00 96.69 85 GLN A CA 1
ATOM 635 C C . GLN A 1 85 ? -19.336 -3.755 12.429 1.00 96.69 85 GLN A C 1
ATOM 637 O O . GLN A 1 85 ? -19.792 -4.569 11.637 1.00 96.69 85 GLN A O 1
ATOM 642 N N . VAL A 1 86 ? -18.035 -3.728 12.748 1.00 97.19 86 VAL A N 1
ATOM 643 C CA . VAL A 1 86 ? -17.021 -4.603 12.122 1.00 97.19 86 VAL A CA 1
ATOM 644 C C . VAL A 1 86 ? -16.394 -5.547 13.141 1.00 97.19 86 VAL A C 1
ATOM 646 O O . VAL A 1 86 ? -16.287 -6.739 12.893 1.00 97.19 86 VAL A O 1
ATOM 649 N N . LEU A 1 87 ? -15.993 -5.029 14.301 1.00 97.12 87 LEU A N 1
ATOM 650 C CA . LEU A 1 87 ? -15.195 -5.754 15.297 1.00 97.12 87 LEU A CA 1
ATOM 651 C C . LEU A 1 87 ? -16.048 -6.324 16.441 1.00 97.12 87 LEU A C 1
ATOM 653 O O . LEU A 1 87 ? -15.589 -6.416 17.574 1.00 97.12 87 LEU A O 1
ATOM 657 N N . GLY A 1 88 ? -17.314 -6.650 16.164 1.00 94.75 88 GLY A N 1
ATOM 658 C CA . GLY A 1 88 ? -18.288 -7.032 17.194 1.00 94.75 88 GLY A CA 1
ATOM 659 C C . GLY A 1 88 ? -17.980 -8.356 17.895 1.00 94.75 88 GLY A C 1
ATOM 660 O O . GLY A 1 88 ? -18.434 -8.561 19.018 1.00 94.75 88 GLY A O 1
ATOM 661 N N . GLU A 1 89 ? -17.207 -9.223 17.241 1.00 92.81 89 GLU A N 1
ATOM 662 C CA . GLU A 1 89 ? -16.828 -10.558 17.718 1.00 92.81 89 GLU A CA 1
ATOM 663 C C . GLU A 1 89 ? -15.568 -10.580 18.593 1.00 92.81 89 GLU A C 1
ATOM 665 O O . GLU A 1 89 ? -15.289 -11.592 19.236 1.00 92.81 89 GLU A O 1
ATOM 670 N N . LEU A 1 90 ? -14.808 -9.479 18.636 1.00 95.69 90 LEU A N 1
ATOM 671 C CA . LEU A 1 90 ? -13.683 -9.359 19.559 1.00 95.69 90 LEU A CA 1
ATOM 672 C C . LEU A 1 90 ? -14.194 -9.346 20.996 1.00 95.69 90 LEU A C 1
ATOM 674 O O . LEU A 1 90 ? -15.274 -8.830 21.268 1.00 95.69 90 LEU A O 1
ATOM 678 N N . THR A 1 91 ? -13.403 -9.864 21.928 1.00 96.44 91 THR A N 1
ATOM 679 C CA . THR A 1 91 ? -13.631 -9.592 23.350 1.00 96.44 91 THR A CA 1
ATOM 680 C C . THR A 1 91 ? -13.398 -8.106 23.629 1.00 96.44 91 THR A C 1
ATOM 682 O O . THR A 1 91 ? -12.664 -7.437 22.900 1.00 96.44 91 THR A O 1
ATOM 685 N N . ASP A 1 92 ? -13.972 -7.585 24.710 1.00 94.94 92 ASP A N 1
ATOM 686 C CA . ASP A 1 92 ? -13.713 -6.218 25.180 1.00 94.94 92 ASP A CA 1
ATOM 687 C C . ASP A 1 92 ? -12.205 -5.890 25.307 1.00 94.94 92 ASP A C 1
ATOM 689 O O . ASP A 1 92 ? -11.712 -4.859 24.832 1.00 94.94 92 ASP A O 1
ATOM 693 N N . ALA A 1 93 ? -11.443 -6.824 25.881 1.00 94.25 93 ALA A N 1
ATOM 694 C CA . ALA A 1 93 ? -10.010 -6.671 26.086 1.00 94.25 93 ALA A CA 1
ATOM 695 C C . ALA A 1 93 ? -9.228 -6.653 24.756 1.00 94.25 93 ALA A C 1
ATOM 697 O O . ALA A 1 93 ? -8.359 -5.798 24.560 1.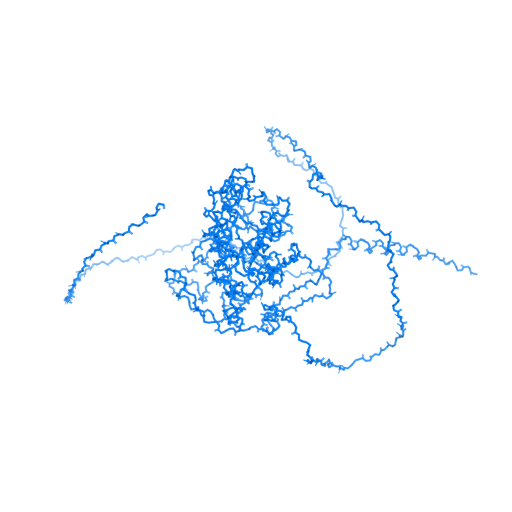00 94.25 93 ALA A O 1
ATOM 698 N N . GLU A 1 94 ? -9.562 -7.540 23.812 1.00 96.12 94 GLU A N 1
ATOM 699 C CA . GLU A 1 94 ? -8.917 -7.584 22.494 1.00 96.12 94 GLU A CA 1
ATOM 700 C C . GLU A 1 94 ? -9.325 -6.392 21.617 1.00 96.12 94 GLU A C 1
ATOM 702 O O . GLU A 1 94 ? -8.498 -5.838 20.892 1.00 96.12 94 GLU A O 1
ATOM 707 N N . PHE A 1 95 ? -10.573 -5.932 21.733 1.00 97.44 95 PHE A N 1
ATOM 708 C CA . PHE A 1 95 ? -11.045 -4.705 21.097 1.00 97.44 95 PHE A CA 1
ATOM 709 C C . PHE A 1 95 ? -10.208 -3.504 21.550 1.00 97.44 95 PHE A C 1
ATOM 711 O O . PHE A 1 95 ? -9.667 -2.777 20.716 1.00 97.44 95 PHE A O 1
ATOM 718 N N . THR A 1 96 ? -10.026 -3.336 22.864 1.00 95.88 96 THR A N 1
ATOM 719 C CA . THR A 1 96 ? -9.198 -2.260 23.431 1.00 95.88 96 THR A CA 1
ATOM 720 C C . THR A 1 96 ? -7.748 -2.359 22.958 1.00 95.88 96 THR A C 1
ATOM 722 O O . THR A 1 96 ? -7.170 -1.366 22.508 1.00 95.88 96 THR A O 1
ATOM 725 N N . ARG A 1 97 ? -7.162 -3.562 22.994 1.00 97.50 97 ARG A N 1
ATOM 726 C CA . ARG A 1 97 ? -5.799 -3.820 22.508 1.00 97.50 97 ARG A CA 1
ATOM 727 C C . ARG A 1 97 ? -5.628 -3.419 21.041 1.00 97.50 97 ARG A C 1
ATOM 729 O O . ARG A 1 97 ? -4.646 -2.758 20.701 1.00 97.50 97 ARG A O 1
ATOM 736 N N . LEU A 1 98 ? -6.575 -3.781 20.177 1.00 97.94 98 LEU A N 1
ATOM 737 C CA . LEU A 1 98 ? -6.521 -3.424 18.763 1.00 97.94 98 LEU A CA 1
ATOM 738 C C . LEU A 1 98 ? -6.659 -1.908 18.548 1.00 97.94 98 LEU A C 1
ATOM 740 O O . LEU A 1 98 ? -5.934 -1.354 17.725 1.00 97.94 98 LEU A O 1
ATOM 744 N N . MET A 1 99 ? -7.519 -1.216 19.302 1.00 98.31 99 MET A N 1
ATOM 745 C CA . MET A 1 99 ? -7.653 0.248 19.211 1.00 98.31 99 MET A CA 1
ATOM 746 C C . MET A 1 99 ? -6.362 0.981 19.599 1.00 98.31 99 MET A C 1
ATOM 748 O O . MET A 1 99 ? -5.960 1.928 18.916 1.00 98.31 99 MET A O 1
ATOM 752 N N . LEU A 1 100 ? -5.667 0.515 20.643 1.00 98.00 100 LEU A N 1
ATOM 753 C CA . LEU A 1 100 ? -4.350 1.040 21.017 1.00 98.00 100 LEU A CA 1
ATOM 754 C C . LEU A 1 100 ? -3.323 0.811 19.902 1.00 98.00 100 LEU A C 1
ATOM 756 O O . LEU A 1 100 ? -2.597 1.731 19.531 1.00 98.00 100 LEU A O 1
ATOM 760 N N . ALA A 1 101 ? -3.306 -0.385 19.308 1.00 98.44 101 ALA A N 1
ATOM 761 C CA . ALA A 1 101 ? -2.409 -0.690 18.199 1.00 98.44 101 ALA A CA 1
ATOM 762 C C . ALA A 1 101 ? -2.681 0.193 16.967 1.00 98.44 101 ALA A C 1
ATOM 764 O O . ALA A 1 101 ? -1.749 0.751 16.392 1.00 98.44 101 ALA A O 1
ATOM 765 N N . ILE A 1 102 ? -3.950 0.378 16.585 1.00 98.56 102 ILE A N 1
ATOM 766 C CA . ILE A 1 102 ? -4.347 1.256 15.472 1.00 98.56 102 ILE A CA 1
ATOM 767 C C . ILE A 1 102 ? -3.911 2.701 15.735 1.00 98.56 102 ILE A C 1
ATOM 769 O O . ILE A 1 102 ? -3.418 3.356 14.817 1.00 98.56 102 ILE A O 1
ATOM 773 N N . THR A 1 103 ? -4.040 3.177 16.976 1.00 98.38 103 THR A N 1
ATOM 774 C CA . THR A 1 103 ? -3.619 4.530 17.367 1.00 98.38 103 THR A CA 1
ATOM 775 C C . THR A 1 103 ? -2.129 4.732 17.105 1.00 98.38 103 THR A C 1
ATOM 777 O O . THR A 1 103 ? -1.763 5.659 16.387 1.00 98.38 103 THR A O 1
ATOM 780 N N . GLU A 1 104 ? -1.280 3.814 17.572 1.00 97.56 104 GLU A N 1
ATOM 781 C CA . GLU A 1 104 ? 0.167 3.845 17.310 1.00 97.56 104 GLU A CA 1
ATOM 782 C C . GLU A 1 104 ? 0.506 3.728 15.817 1.00 97.56 104 GLU A C 1
ATOM 784 O O . GLU A 1 104 ? 1.484 4.297 15.326 1.00 97.56 104 GLU A O 1
ATOM 789 N N . TRP A 1 105 ? -0.298 2.980 15.060 1.00 98.19 105 TRP A N 1
ATOM 790 C CA . TRP A 1 105 ? -0.011 2.728 13.654 1.00 98.19 105 TRP A CA 1
ATOM 791 C C . TRP A 1 105 ? -0.421 3.845 12.702 1.00 98.19 105 TRP A C 1
ATOM 793 O O . TRP A 1 105 ? 0.167 3.948 11.621 1.00 98.19 105 TRP A O 1
ATOM 803 N N . VAL A 1 106 ? -1.432 4.629 13.073 1.00 98.44 106 VAL A N 1
ATOM 804 C CA . VAL A 1 106 ? -2.082 5.608 12.195 1.00 98.44 106 VAL A CA 1
ATOM 805 C C . VAL A 1 106 ? -1.913 7.027 12.714 1.00 98.44 106 VAL A C 1
ATOM 807 O O . VAL A 1 106 ? -1.556 7.903 11.939 1.00 98.44 106 VAL A O 1
ATOM 810 N N . SER A 1 107 ? -2.158 7.283 13.995 1.00 97.94 107 SER A N 1
ATOM 811 C CA . SER A 1 107 ? -2.224 8.646 14.533 1.00 97.94 107 SER A CA 1
ATOM 812 C C . SER A 1 107 ? -1.605 8.758 15.933 1.00 97.94 107 SER A C 1
ATOM 814 O O . SER A 1 107 ? -2.274 9.240 16.851 1.00 97.94 107 SER A O 1
ATOM 816 N N . PRO A 1 108 ? -0.336 8.340 16.125 1.00 96.81 108 PRO A N 1
ATOM 817 C CA . PRO A 1 108 ? 0.310 8.338 17.440 1.00 96.81 108 PRO A CA 1
ATOM 818 C C . PRO A 1 108 ? 0.421 9.745 18.043 1.00 96.81 108 PRO A C 1
ATOM 820 O O . PRO A 1 108 ? 0.353 9.907 19.256 1.00 96.81 108 PRO A O 1
ATOM 823 N N . GLU A 1 109 ? 0.548 10.779 17.206 1.00 96.75 109 GLU A N 1
ATOM 824 C CA . GLU A 1 109 ? 0.637 12.172 17.664 1.00 96.75 109 GLU A CA 1
ATOM 825 C C . GLU A 1 109 ? -0.716 12.744 18.107 1.00 96.75 109 GLU A C 1
ATOM 827 O O . GLU A 1 109 ? -0.772 13.554 19.028 1.00 96.75 109 GLU A O 1
ATOM 832 N N . GLN A 1 110 ? -1.808 12.349 17.444 1.00 96.81 110 GLN A N 1
ATOM 833 C CA . GLN A 1 110 ? -3.155 12.864 17.714 1.00 96.81 110 GLN A CA 1
ATOM 834 C C . GLN A 1 110 ? -3.924 12.008 18.733 1.00 96.81 110 GLN A C 1
ATOM 836 O O . GLN A 1 110 ? -4.894 12.477 19.323 1.00 96.81 110 GLN A O 1
ATOM 841 N N . GLY A 1 111 ? -3.510 10.757 18.941 1.00 97.12 111 GLY A N 1
ATOM 842 C CA . GLY A 1 111 ? -4.158 9.828 19.859 1.00 97.12 111 GLY A CA 1
ATOM 843 C C . GLY A 1 111 ? -5.572 9.427 19.423 1.00 97.12 111 GLY A C 1
ATOM 844 O O . GLY A 1 111 ? -5.941 9.505 18.249 1.00 97.12 111 GLY A O 1
ATOM 845 N N . CYS A 1 112 ? -6.377 8.992 20.395 1.00 97.06 112 CYS A N 1
ATOM 846 C CA . CYS A 1 112 ? -7.730 8.471 20.172 1.00 97.06 112 CYS A CA 1
ATOM 847 C C . CYS A 1 112 ? -8.682 9.501 19.536 1.00 97.06 112 CYS A C 1
ATOM 849 O O . CYS A 1 112 ? -9.558 9.137 18.750 1.00 97.06 112 CYS A O 1
ATOM 851 N N . GLU A 1 113 ? -8.499 10.785 19.859 1.00 96.75 113 GLU A N 1
ATOM 852 C CA . GLU A 1 113 ? -9.342 11.895 19.391 1.00 96.75 113 GLU A CA 1
ATOM 853 C C . GLU A 1 113 ? -9.226 12.140 17.882 1.00 96.75 113 GLU A C 1
ATOM 855 O O . GLU A 1 113 ? -10.072 12.809 17.294 1.00 96.75 113 GLU A O 1
ATOM 860 N N . TYR A 1 114 ? -8.231 11.546 17.210 1.00 97.75 114 TYR A N 1
ATOM 861 C CA . TYR A 1 114 ? -8.146 11.614 15.754 1.00 97.75 114 TYR A CA 1
ATOM 862 C C . TYR A 1 114 ? -9.368 10.995 15.066 1.00 97.75 114 TYR A C 1
ATOM 864 O O . TYR A 1 114 ? -9.843 11.512 14.053 1.00 97.75 114 TYR A O 1
ATOM 872 N N . CYS A 1 115 ? -9.877 9.891 15.618 1.00 98.00 115 CYS A N 1
ATOM 873 C CA . CYS A 1 115 ? -11.012 9.144 15.078 1.00 98.00 115 CYS A CA 1
ATOM 874 C C . CYS A 1 115 ? -12.273 9.252 15.940 1.00 98.00 115 CYS A C 1
ATOM 876 O O . CYS A 1 115 ? -13.331 8.825 15.492 1.00 98.00 115 CYS A O 1
ATOM 878 N N . HIS A 1 116 ? -12.200 9.793 17.155 1.00 97.81 116 HIS A N 1
ATOM 879 C CA . HIS A 1 116 ? -13.337 9.830 18.073 1.00 97.81 116 HIS A CA 1
ATOM 880 C C . HIS A 1 116 ? -13.640 11.241 18.563 1.00 97.81 116 HIS A C 1
ATOM 882 O O . HIS A 1 116 ? -12.746 11.968 18.982 1.00 97.81 116 HIS A O 1
ATOM 888 N N . ASP A 1 117 ? -14.925 11.595 18.570 1.00 94.12 117 ASP A N 1
ATOM 889 C CA . ASP A 1 117 ? -15.405 12.820 19.203 1.00 94.12 117 ASP A CA 1
ATOM 890 C C . ASP A 1 117 ? -15.724 12.556 20.679 1.00 94.12 117 ASP A C 1
ATOM 892 O O . ASP A 1 117 ? -16.838 12.170 21.042 1.00 94.12 117 ASP A O 1
ATOM 896 N N . LEU A 1 118 ? -14.726 12.775 21.537 1.00 91.25 118 LEU A N 1
ATOM 897 C CA . LEU A 1 118 ? -14.858 12.610 22.988 1.00 91.25 118 LEU A CA 1
ATOM 898 C C . LEU A 1 118 ? -15.625 13.755 23.664 1.00 91.25 118 LEU A C 1
ATOM 900 O O . LEU A 1 118 ? -15.856 13.699 24.871 1.00 91.25 118 LEU A O 1
ATOM 904 N N . THR A 1 119 ? -16.013 14.788 22.911 1.00 90.50 119 THR A N 1
ATOM 905 C CA . THR A 1 119 ? -16.779 15.929 23.430 1.00 90.50 119 THR A CA 1
ATOM 906 C C . THR A 1 119 ? -18.286 15.747 23.274 1.00 90.50 119 THR A C 1
ATOM 908 O O . THR A 1 119 ? -19.055 16.432 23.947 1.00 90.50 119 THR A O 1
ATOM 911 N N . SER A 1 120 ? -18.709 14.819 22.412 1.00 90.81 120 SER A N 1
ATOM 912 C CA . SER A 1 120 ? -20.113 14.466 22.209 1.00 90.81 120 SER A CA 1
ATOM 913 C C . SER A 1 120 ? -20.670 13.596 23.344 1.00 90.81 120 SER A C 1
ATOM 915 O O . SER A 1 120 ? -19.947 12.798 23.940 1.00 90.81 120 SER A O 1
ATOM 917 N N . ASP A 1 121 ? -21.983 13.674 23.589 1.00 90.12 121 ASP A N 1
ATOM 918 C CA . ASP A 1 121 ? -22.676 12.804 24.558 1.00 90.12 121 ASP A CA 1
ATOM 919 C C . ASP A 1 121 ? -22.611 11.309 24.165 1.00 90.12 121 ASP A C 1
ATOM 921 O O . ASP A 1 121 ? -22.709 10.428 25.017 1.00 90.12 121 ASP A O 1
ATOM 925 N N . GLU A 1 122 ? -22.423 11.015 22.873 1.00 91.25 122 GLU A N 1
ATOM 926 C CA . GLU A 1 122 ? -22.215 9.663 22.333 1.00 91.25 122 GLU A CA 1
ATOM 927 C C . GLU A 1 122 ? -20.764 9.164 22.509 1.00 91.25 122 GLU A C 1
ATOM 929 O O . GLU A 1 122 ? -20.495 7.964 22.385 1.00 91.25 122 GLU A O 1
ATOM 934 N N . GLY A 1 123 ? -19.815 10.066 22.783 1.00 92.81 123 GLY A N 1
ATOM 935 C CA . GLY A 1 123 ? -18.395 9.778 22.978 1.00 92.81 123 GLY A CA 1
ATOM 936 C C . GLY A 1 123 ? -17.797 8.894 21.877 1.00 92.81 123 GLY A C 1
ATOM 937 O O . GLY A 1 123 ? -17.936 9.147 20.679 1.00 92.81 123 GLY A O 1
ATOM 938 N N . PHE A 1 124 ? -17.157 7.789 22.280 1.00 95.12 124 PHE A N 1
ATOM 939 C CA . PHE A 1 124 ? -16.541 6.828 21.356 1.00 95.12 124 PHE A CA 1
ATOM 940 C C . PHE A 1 124 ? -17.519 6.220 20.339 1.00 95.12 124 PHE A C 1
ATOM 942 O O . PHE A 1 124 ? -17.074 5.799 19.266 1.00 95.12 124 PHE A O 1
ATOM 949 N N . ALA A 1 125 ? -18.825 6.183 20.623 1.00 96.19 125 ALA A N 1
ATOM 950 C CA . ALA A 1 125 ? -19.829 5.595 19.737 1.00 96.19 125 ALA A CA 1
ATOM 951 C C . ALA A 1 125 ? -20.201 6.508 18.555 1.00 96.19 125 ALA A C 1
ATOM 953 O O . ALA A 1 125 ? -20.600 5.986 17.508 1.00 96.19 125 ALA A O 1
ATOM 954 N N . SER A 1 126 ? -19.976 7.823 18.661 1.00 96.75 126 SER A N 1
ATOM 955 C CA . SER A 1 126 ? -20.364 8.792 17.630 1.00 96.75 126 SER A CA 1
ATOM 956 C C . SER A 1 126 ? -19.639 8.584 16.305 1.00 96.75 126 SER A C 1
ATOM 958 O O . SER A 1 126 ? -18.441 8.313 16.300 1.00 96.75 126 SER A O 1
ATOM 960 N N . ASP A 1 127 ? -20.341 8.756 15.183 1.00 96.19 127 ASP A N 1
ATOM 961 C CA . ASP A 1 127 ? -19.773 8.773 13.824 1.00 96.19 127 ASP A CA 1
ATOM 962 C C . ASP A 1 127 ? -19.673 10.201 13.255 1.00 96.19 127 ASP A C 1
ATOM 964 O O . ASP A 1 127 ? -19.653 10.392 12.037 1.00 96.19 127 ASP A O 1
ATOM 968 N N . ALA A 1 128 ? -19.632 11.220 14.119 1.00 95.75 128 ALA A N 1
ATOM 969 C CA . ALA A 1 128 ? -19.562 12.621 13.703 1.00 95.75 128 ALA A CA 1
ATOM 970 C C . ALA A 1 128 ? -18.295 12.940 12.884 1.00 95.75 128 ALA A C 1
ATOM 972 O O . ALA A 1 128 ? -18.370 13.651 11.880 1.00 95.75 128 ALA A O 1
ATOM 973 N N . LEU A 1 129 ? -17.141 12.380 13.266 1.00 97.19 129 LEU A N 1
ATOM 974 C CA . LEU A 1 129 ? -15.875 12.601 12.566 1.00 97.19 129 LEU A CA 1
ATOM 975 C C . LEU A 1 129 ? -15.748 11.725 11.315 1.00 97.19 129 LEU A C 1
ATOM 977 O O . LEU A 1 129 ? -15.941 10.506 11.356 1.00 97.19 129 LEU A O 1
ATOM 981 N N . TYR A 1 130 ? -15.343 12.338 10.196 1.00 97.62 130 TYR A N 1
ATOM 982 C CA . TYR A 1 130 ? -15.120 11.623 8.933 1.00 97.62 130 TYR A CA 1
ATOM 983 C C . TYR A 1 130 ? -14.052 10.528 9.069 1.00 97.62 130 TYR A C 1
ATOM 985 O O . TYR A 1 130 ? -14.180 9.459 8.474 1.00 97.62 130 TYR A O 1
ATOM 993 N N . THR A 1 131 ? -13.030 10.768 9.893 1.00 98.25 131 THR A N 1
ATOM 994 C CA . THR A 1 131 ? -11.923 9.844 10.162 1.00 98.25 131 THR A CA 1
ATOM 995 C C . THR A 1 131 ? -12.410 8.515 10.723 1.00 98.25 131 THR A C 1
ATOM 997 O O . THR A 1 131 ? -11.879 7.479 10.335 1.00 98.25 131 THR A O 1
ATOM 1000 N N . LYS A 1 132 ? -13.474 8.496 11.538 1.00 98.31 132 LYS A N 1
ATOM 1001 C CA . LYS A 1 132 ? -14.072 7.245 12.024 1.00 98.31 132 LYS A CA 1
ATOM 1002 C C . LYS A 1 132 ? -14.748 6.444 10.920 1.00 98.31 132 LYS A C 1
ATOM 1004 O O . LYS A 1 132 ? -14.594 5.225 10.851 1.00 98.31 132 LYS A O 1
ATOM 1009 N N . LYS A 1 133 ? -15.487 7.129 10.042 1.00 98.06 133 LYS A N 1
ATOM 1010 C CA . LYS A 1 133 ? -16.151 6.503 8.887 1.00 98.06 133 LYS A CA 1
ATOM 1011 C C . LYS A 1 133 ? -15.113 5.889 7.949 1.00 98.06 133 LYS A C 1
ATOM 1013 O O . LYS A 1 133 ? -15.252 4.734 7.557 1.00 98.06 133 LYS A O 1
ATOM 1018 N N . VAL A 1 134 ? -14.033 6.625 7.676 1.00 98.38 134 VAL A N 1
ATOM 1019 C CA . VAL A 1 134 ? -12.884 6.132 6.902 1.00 98.38 134 VAL A CA 1
ATOM 1020 C C . VAL A 1 134 ? -12.216 4.954 7.615 1.00 98.38 134 VAL A C 1
ATOM 1022 O O . VAL A 1 134 ? -12.013 3.917 6.995 1.00 98.38 134 VAL A O 1
ATOM 1025 N N . ALA A 1 135 ? -11.933 5.051 8.918 1.00 98.50 135 ALA A N 1
ATOM 1026 C CA . ALA A 1 135 ? -11.301 3.975 9.686 1.00 98.50 135 ALA A CA 1
ATOM 1027 C C . ALA A 1 135 ? -12.120 2.673 9.658 1.00 98.50 135 ALA A C 1
ATOM 1029 O O . ALA A 1 135 ? -11.550 1.590 9.523 1.00 98.50 135 ALA A O 1
ATOM 1030 N N . ARG A 1 136 ? -13.455 2.765 9.709 1.00 98.56 136 ARG A N 1
ATOM 1031 C CA . ARG A 1 136 ? -14.347 1.608 9.554 1.00 98.56 136 ARG A CA 1
ATOM 1032 C C . ARG A 1 136 ? -14.194 0.945 8.184 1.00 98.56 136 ARG A C 1
ATOM 1034 O O . ARG A 1 136 ? -14.073 -0.276 8.126 1.00 98.56 136 ARG A O 1
ATOM 1041 N N . GLN A 1 137 ? -14.149 1.735 7.112 1.00 98.31 137 GLN A N 1
ATOM 1042 C CA . GLN A 1 137 ? -13.925 1.217 5.760 1.00 98.31 137 GLN A CA 1
ATOM 1043 C C . GLN A 1 137 ? -12.530 0.591 5.620 1.00 98.31 137 GLN A C 1
ATOM 1045 O O . GLN A 1 137 ? -12.388 -0.478 5.033 1.00 98.31 137 GLN A O 1
ATOM 1050 N N . MET A 1 138 ? -11.501 1.204 6.214 1.00 98.62 138 MET A N 1
ATOM 1051 C CA . MET A 1 138 ? -10.136 0.667 6.203 1.00 98.62 138 MET A CA 1
ATOM 1052 C C . MET A 1 138 ? -10.023 -0.653 6.976 1.00 98.62 138 MET A C 1
ATOM 1054 O O . MET A 1 138 ? -9.281 -1.536 6.555 1.00 98.62 138 MET A O 1
ATOM 1058 N N . LEU A 1 139 ? -10.770 -0.831 8.072 1.00 98.62 139 LEU A N 1
ATOM 1059 C CA . LEU A 1 139 ? -10.841 -2.114 8.779 1.00 98.62 139 LEU A CA 1
ATOM 1060 C C . LEU A 1 139 ? -11.430 -3.210 7.888 1.00 98.62 139 LEU A C 1
ATOM 1062 O O . LEU A 1 139 ? -10.853 -4.290 7.797 1.00 98.62 139 LEU A O 1
ATOM 1066 N N . GLN A 1 140 ? -12.539 -2.928 7.200 1.00 98.50 140 GLN A N 1
ATOM 1067 C CA . GLN A 1 140 ? -13.131 -3.872 6.246 1.00 98.50 140 GLN A CA 1
ATOM 1068 C C . GLN A 1 140 ? -12.154 -4.201 5.112 1.00 98.50 140 GLN A C 1
ATOM 1070 O O . GLN A 1 140 ? -11.962 -5.369 4.793 1.00 98.50 140 GLN A O 1
ATOM 1075 N N . MET A 1 141 ? -11.478 -3.188 4.567 1.00 98.56 141 MET A N 1
ATOM 1076 C CA . MET A 1 141 ? -10.463 -3.349 3.527 1.00 98.56 141 MET A CA 1
ATOM 1077 C C . MET A 1 141 ? -9.301 -4.238 3.986 1.00 98.56 141 MET A C 1
ATOM 1079 O O . MET A 1 141 ? -8.918 -5.161 3.278 1.00 98.56 141 MET A O 1
ATOM 1083 N N . VAL A 1 142 ? -8.735 -4.000 5.174 1.00 98.62 142 VAL A N 1
ATOM 1084 C CA . VAL A 1 142 ? -7.613 -4.800 5.699 1.00 98.62 142 VAL A CA 1
ATOM 1085 C C . VAL A 1 142 ? -8.029 -6.253 5.925 1.00 98.62 142 VAL A C 1
ATOM 1087 O O . VAL A 1 142 ? -7.289 -7.156 5.529 1.00 98.62 142 VAL A O 1
ATOM 1090 N N . ARG A 1 143 ? -9.218 -6.484 6.501 1.00 98.38 143 ARG A N 1
ATOM 1091 C CA . ARG A 1 143 ? -9.772 -7.836 6.670 1.00 98.38 143 ARG A CA 1
ATOM 1092 C C . ARG A 1 143 ? -9.930 -8.537 5.323 1.00 98.38 143 ARG A C 1
ATOM 1094 O O . ARG A 1 143 ? -9.443 -9.655 5.167 1.00 98.38 143 ARG A O 1
ATOM 1101 N N . HIS A 1 144 ? -10.495 -7.837 4.342 1.00 97.81 144 HIS A N 1
ATOM 1102 C CA . HIS A 1 144 ? -10.671 -8.344 2.989 1.00 97.81 144 HIS A CA 1
ATOM 1103 C C . HIS A 1 144 ? -9.340 -8.701 2.316 1.00 97.81 144 HIS A C 1
ATOM 1105 O O . HIS A 1 144 ? -9.200 -9.805 1.792 1.00 97.81 144 HIS A O 1
ATOM 1111 N N . ILE A 1 145 ? -8.339 -7.813 2.377 1.00 97.75 145 ILE A N 1
ATOM 1112 C CA . ILE A 1 145 ? -6.999 -8.050 1.818 1.00 97.75 145 ILE A CA 1
ATOM 1113 C C . ILE A 1 145 ? -6.389 -9.329 2.396 1.00 97.75 145 ILE A C 1
ATOM 1115 O O . ILE A 1 145 ? -5.874 -10.170 1.659 1.00 97.75 145 ILE A O 1
ATOM 1119 N N . ASN A 1 146 ? -6.441 -9.474 3.719 1.00 98.00 146 ASN A N 1
ATOM 1120 C CA . ASN A 1 146 ? -5.799 -10.588 4.402 1.00 98.00 146 ASN A CA 1
ATOM 1121 C C . ASN A 1 146 ? -6.486 -11.931 4.144 1.00 98.00 146 ASN A C 1
ATOM 1123 O O . ASN A 1 146 ? -5.803 -12.952 4.104 1.00 98.00 146 ASN A O 1
ATOM 1127 N N . THR A 1 147 ? -7.804 -11.942 3.947 1.00 95.38 147 THR A N 1
ATOM 1128 C CA . THR A 1 147 ? -8.553 -13.180 3.703 1.00 95.38 147 THR A CA 1
ATOM 1129 C C . THR A 1 147 ? -8.597 -13.558 2.220 1.00 95.38 147 THR A C 1
ATOM 1131 O O . THR A 1 147 ? -8.473 -14.736 1.895 1.00 95.38 147 THR A O 1
ATOM 1134 N N . ASN A 1 148 ? -8.726 -12.585 1.313 1.00 93.50 148 ASN A N 1
ATOM 1135 C CA . ASN A 1 148 ? -9.124 -12.843 -0.077 1.00 93.50 148 ASN A CA 1
ATOM 1136 C C . ASN A 1 148 ? -8.013 -12.634 -1.121 1.00 93.50 148 ASN A C 1
ATOM 1138 O O . ASN A 1 148 ? -8.241 -12.903 -2.297 1.00 93.50 148 ASN A O 1
ATOM 1142 N N . TRP A 1 149 ? -6.804 -12.215 -0.716 1.00 94.94 149 TRP A N 1
ATOM 1143 C CA . TRP A 1 149 ? -5.654 -12.042 -1.624 1.00 94.94 149 TRP A CA 1
ATOM 1144 C C . TRP A 1 149 ? -4.407 -12.883 -1.260 1.00 94.94 149 TRP A C 1
ATOM 1146 O O . TRP A 1 149 ? -3.277 -12.364 -1.290 1.00 94.94 149 TRP A O 1
ATOM 1156 N N . PRO A 1 150 ? -4.552 -14.180 -0.910 1.00 91.50 150 PRO A N 1
ATOM 1157 C CA . PRO A 1 150 ? -3.447 -15.016 -0.435 1.00 91.50 150 PRO A CA 1
ATOM 1158 C C . PRO A 1 150 ? -2.308 -15.178 -1.456 1.00 91.50 150 PRO A C 1
ATOM 1160 O O . PRO A 1 150 ? -1.142 -15.253 -1.064 1.00 91.50 150 PRO A O 1
ATOM 1163 N N . GLU A 1 151 ? -2.587 -15.135 -2.763 1.00 90.19 151 GLU A N 1
ATOM 1164 C CA . GLU A 1 151 ? -1.577 -15.189 -3.831 1.00 90.19 151 GLU A CA 1
ATOM 1165 C C . GLU A 1 151 ? -0.553 -14.049 -3.736 1.00 90.19 151 GLU A C 1
ATOM 1167 O O . GLU A 1 151 ? 0.587 -14.183 -4.194 1.00 90.19 151 GLU A O 1
ATOM 1172 N N . HIS A 1 152 ? -0.950 -12.922 -3.140 1.00 94.88 152 HIS A N 1
ATOM 1173 C CA . HIS A 1 152 ? -0.110 -11.744 -3.005 1.00 94.88 152 HIS A CA 1
ATOM 1174 C C . HIS A 1 152 ? 0.445 -11.583 -1.584 1.00 94.88 152 HIS A C 1
ATOM 1176 O O . HIS A 1 152 ? 1.672 -11.597 -1.391 1.00 94.88 152 HIS A O 1
ATOM 1182 N N . VAL A 1 153 ? -0.435 -11.442 -0.586 1.00 95.12 153 VAL A N 1
ATOM 1183 C CA . VAL A 1 153 ? -0.048 -10.951 0.750 1.00 95.12 153 VAL A CA 1
ATOM 1184 C C . VAL A 1 153 ? 0.454 -12.038 1.696 1.00 95.12 153 VAL A C 1
ATOM 1186 O O . VAL A 1 153 ? 1.149 -11.728 2.668 1.00 95.12 153 VAL A O 1
ATOM 1189 N N . ALA A 1 154 ? 0.175 -13.312 1.416 1.00 92.31 154 ALA A N 1
ATOM 1190 C CA . ALA A 1 154 ? 0.615 -14.397 2.280 1.00 92.31 154 ALA A CA 1
ATOM 1191 C C . ALA A 1 154 ? 2.156 -14.536 2.304 1.00 92.31 154 ALA A C 1
ATOM 1193 O O . ALA A 1 154 ? 2.856 -14.140 1.359 1.00 92.31 154 ALA A O 1
ATOM 1194 N N . PRO A 1 155 ? 2.735 -15.086 3.386 1.00 91.38 155 PRO A N 1
ATOM 1195 C CA . PRO A 1 155 ? 2.102 -15.395 4.675 1.00 91.38 155 PRO A CA 1
ATOM 1196 C C . PRO A 1 155 ? 2.039 -14.191 5.632 1.00 91.38 155 PRO A C 1
ATOM 1198 O O . PRO A 1 155 ? 1.646 -14.352 6.778 1.00 91.38 155 PRO A O 1
ATOM 1201 N N . SER A 1 156 ? 2.534 -13.016 5.231 1.00 94.81 156 SER A N 1
ATOM 1202 C CA . SER A 1 156 ? 2.721 -11.886 6.153 1.00 94.81 156 SER A CA 1
ATOM 1203 C C . SER A 1 156 ? 1.439 -11.099 6.415 1.00 94.81 156 SER A C 1
ATOM 1205 O O . SER A 1 156 ? 1.276 -10.568 7.512 1.00 94.81 156 SER A O 1
ATOM 1207 N N . GLY A 1 157 ? 0.574 -10.993 5.404 1.00 96.56 157 GLY A N 1
ATOM 1208 C CA . GLY A 1 157 ? -0.593 -10.120 5.423 1.00 96.56 157 GLY A CA 1
ATOM 1209 C C . GLY A 1 157 ? -0.241 -8.637 5.563 1.00 96.56 157 GLY A C 1
ATOM 1210 O O . GLY A 1 157 ? 0.908 -8.217 5.386 1.00 96.56 157 GLY A O 1
ATOM 1211 N N . VAL A 1 158 ? -1.253 -7.829 5.866 1.00 98.19 158 VAL A N 1
ATOM 1212 C CA . VAL A 1 158 ? -1.153 -6.381 6.046 1.00 98.19 158 VAL A CA 1
ATOM 1213 C C . VAL A 1 158 ? -1.827 -5.939 7.343 1.00 98.19 158 VAL A C 1
ATOM 1215 O O . VAL A 1 158 ? -2.787 -6.546 7.814 1.00 98.19 158 VAL A O 1
ATOM 1218 N N . THR A 1 159 ? -1.331 -4.845 7.915 1.00 98.44 159 THR A N 1
ATOM 1219 C CA . THR A 1 159 ? -1.985 -4.113 9.005 1.00 98.44 159 THR A CA 1
ATOM 1220 C C . THR A 1 159 ? -2.080 -2.635 8.632 1.00 98.44 159 THR A C 1
ATOM 1222 O O . THR A 1 159 ? -1.554 -2.212 7.599 1.00 98.44 159 THR A O 1
ATOM 1225 N N . CYS A 1 160 ? -2.683 -1.809 9.489 1.00 98.38 160 CYS A N 1
ATOM 1226 C CA . CYS A 1 160 ? -2.716 -0.357 9.287 1.00 98.38 160 CYS A CA 1
ATOM 1227 C C . CYS A 1 160 ? -1.296 0.219 9.129 1.00 98.38 160 CYS A C 1
ATOM 1229 O O . CYS A 1 160 ? -1.057 1.074 8.275 1.00 98.38 160 CYS A O 1
ATOM 1231 N N . TYR A 1 161 ? -0.327 -0.311 9.888 1.00 98.19 161 TYR A N 1
ATOM 1232 C CA . TYR A 1 161 ? 1.065 0.135 9.836 1.00 98.19 161 TYR A CA 1
ATOM 1233 C C . TYR A 1 161 ? 1.731 -0.142 8.487 1.00 98.19 161 TYR A C 1
ATOM 1235 O O . TYR A 1 161 ? 2.628 0.601 8.093 1.00 98.19 161 TYR A O 1
ATOM 1243 N N . THR A 1 162 ? 1.289 -1.169 7.751 1.00 97.69 162 THR A N 1
ATOM 1244 C CA . THR A 1 162 ? 1.822 -1.494 6.420 1.00 97.69 162 THR A CA 1
ATOM 1245 C C . THR A 1 162 ? 1.789 -0.278 5.496 1.00 97.69 162 THR A C 1
ATOM 1247 O O . THR A 1 162 ? 2.793 -0.024 4.823 1.00 97.69 162 THR A O 1
ATOM 1250 N N . CYS A 1 163 ? 0.701 0.498 5.542 1.00 97.88 163 CYS A N 1
ATOM 1251 C CA . CYS A 1 163 ? 0.501 1.706 4.743 1.00 97.88 163 CYS A CA 1
ATOM 1252 C C . CYS A 1 163 ? 0.849 2.989 5.507 1.00 97.88 163 CYS A C 1
ATOM 1254 O O . CYS A 1 163 ? 1.581 3.832 4.997 1.00 97.88 163 CYS A O 1
ATOM 1256 N N . HIS A 1 164 ? 0.323 3.143 6.726 1.00 98.00 164 HIS A N 1
ATOM 1257 C CA . HIS A 1 164 ? 0.338 4.421 7.441 1.00 98.00 164 HIS A CA 1
ATOM 1258 C C . HIS A 1 164 ? 1.687 4.759 8.071 1.00 98.00 164 HIS A C 1
ATOM 1260 O O . HIS A 1 164 ? 2.070 5.922 8.092 1.00 98.00 164 HIS A O 1
ATOM 1266 N N . ARG A 1 165 ? 2.443 3.763 8.552 1.00 96.56 165 ARG A N 1
ATOM 1267 C CA . ARG A 1 165 ? 3.776 3.966 9.154 1.00 96.56 165 ARG A CA 1
ATOM 1268 C C . ARG A 1 165 ? 3.806 5.032 10.264 1.00 96.56 165 ARG A C 1
ATOM 1270 O O . ARG A 1 165 ? 4.792 5.756 10.383 1.00 96.56 165 ARG A O 1
ATOM 1277 N N . GLY A 1 166 ? 2.742 5.123 11.065 1.00 96.00 166 GLY A N 1
ATOM 1278 C CA . GLY A 1 166 ? 2.585 6.137 12.114 1.00 96.00 166 GLY A CA 1
ATOM 1279 C C . GLY A 1 166 ? 2.139 7.509 11.599 1.00 96.00 166 GLY A C 1
ATOM 1280 O O . GLY A 1 166 ? 2.214 8.482 12.339 1.00 96.00 166 GLY A O 1
ATOM 1281 N N . GLN A 1 167 ? 1.716 7.612 10.336 1.00 95.94 167 GLN A N 1
ATOM 1282 C CA . GLN A 1 167 ? 1.186 8.834 9.737 1.00 95.94 167 GLN A CA 1
ATOM 1283 C C . GLN A 1 167 ? -0.295 8.677 9.407 1.00 95.94 167 GLN A C 1
ATOM 1285 O O . GLN A 1 167 ? -0.719 7.697 8.789 1.00 95.94 167 GLN A O 1
ATOM 1290 N N . ASN A 1 168 ? -1.087 9.689 9.752 1.00 94.94 168 ASN A N 1
ATOM 1291 C CA . ASN A 1 168 ? -2.532 9.653 9.542 1.00 94.94 168 ASN A CA 1
ATOM 1292 C C . ASN A 1 168 ? -2.920 9.738 8.057 1.00 94.94 168 ASN A C 1
ATOM 1294 O O . ASN A 1 168 ? -3.987 9.275 7.660 1.00 94.94 168 ASN A O 1
ATOM 1298 N N . VAL A 1 169 ? -2.008 10.241 7.225 1.00 95.06 169 VAL A N 1
ATOM 1299 C CA . VAL A 1 169 ? -2.032 10.123 5.768 1.00 95.06 169 VAL A CA 1
ATOM 1300 C C . VAL A 1 169 ? -0.853 9.243 5.348 1.00 95.06 169 VAL A C 1
ATOM 1302 O O . VAL A 1 169 ? 0.279 9.581 5.696 1.00 95.06 169 VAL A O 1
ATOM 1305 N N . PRO A 1 170 ? -1.066 8.140 4.603 1.00 96.50 170 PRO A N 1
ATOM 1306 C CA . PRO A 1 170 ? 0.033 7.310 4.124 1.00 96.50 170 PRO A CA 1
ATOM 1307 C C . PRO A 1 170 ? 1.069 8.142 3.351 1.00 96.50 170 PRO A C 1
ATOM 1309 O O . PRO A 1 170 ? 0.689 8.928 2.479 1.00 96.50 170 PRO A O 1
ATOM 1312 N N . PRO A 1 171 ? 2.379 7.961 3.602 1.00 93.19 171 PRO A N 1
ATOM 1313 C CA . PRO A 1 171 ? 3.410 8.825 3.027 1.00 93.19 171 PRO A CA 1
ATOM 1314 C C . PRO A 1 171 ? 3.491 8.707 1.498 1.00 93.19 171 PRO A C 1
ATOM 1316 O O . PRO A 1 171 ? 3.949 9.622 0.803 1.00 93.19 171 PRO A O 1
ATOM 1319 N N . TRP A 1 172 ? 3.118 7.547 0.953 1.00 92.75 172 TRP A N 1
ATOM 1320 C CA . TRP A 1 172 ? 3.145 7.262 -0.478 1.00 92.75 172 TRP A CA 1
ATOM 1321 C C . TRP A 1 172 ? 1.736 6.908 -0.944 1.00 92.75 172 TRP A C 1
ATOM 1323 O O . TRP A 1 172 ? 1.280 5.777 -0.813 1.00 92.75 172 TRP A O 1
ATOM 1333 N N . SER A 1 173 ? 1.055 7.903 -1.491 1.00 94.44 173 SER A N 1
ATOM 1334 C CA . SER A 1 173 ? -0.253 7.797 -2.126 1.00 94.44 173 SER A CA 1
ATOM 1335 C C . SER A 1 173 ? -0.235 8.530 -3.465 1.00 94.44 173 SER A C 1
ATOM 1337 O O . SER A 1 173 ? 0.754 9.191 -3.827 1.00 94.44 173 SER A O 1
ATOM 1339 N N . TRP A 1 174 ? -1.315 8.385 -4.223 1.00 93.56 174 TRP A N 1
ATOM 1340 C CA . TRP A 1 174 ? -1.487 9.079 -5.488 1.00 93.56 174 TRP A CA 1
ATOM 1341 C C . TRP A 1 174 ? -2.895 9.649 -5.637 1.00 93.56 174 TRP A C 1
ATOM 1343 O O . TRP A 1 174 ? -3.823 9.190 -4.984 1.00 93.56 174 TRP A O 1
ATOM 1353 N N . TYR A 1 175 ? -3.008 10.649 -6.502 1.00 93.38 175 TYR A N 1
ATOM 1354 C CA . TYR A 1 175 ? -4.262 11.253 -6.936 1.00 93.38 175 TYR A CA 1
ATOM 1355 C C . TYR A 1 175 ? -4.316 11.197 -8.455 1.00 93.38 175 TYR A C 1
ATOM 1357 O O . TYR A 1 175 ? -3.258 11.177 -9.106 1.00 93.38 175 TYR A O 1
ATOM 1365 N N . GLU A 1 176 ? -5.522 11.215 -8.997 1.00 90.38 176 GLU A N 1
ATOM 1366 C CA . GLU A 1 176 ? -5.762 11.366 -10.420 1.00 90.38 176 GLU A CA 1
ATOM 1367 C C . GLU A 1 176 ? -5.135 12.652 -10.948 1.00 90.38 176 GLU A C 1
ATOM 1369 O O . GLU A 1 176 ? -5.006 13.682 -10.276 1.00 90.38 176 GLU A O 1
ATOM 1374 N N . GLN A 1 177 ? -4.678 12.559 -12.188 1.00 84.12 177 GLN A N 1
ATOM 1375 C CA . GLN A 1 177 ? -4.008 13.637 -12.887 1.00 84.12 177 GLN A CA 1
ATOM 1376 C C . GLN A 1 177 ? -4.574 13.698 -14.289 1.00 84.12 177 GLN A C 1
ATOM 1378 O O . GLN A 1 177 ? -4.762 12.667 -14.931 1.00 84.12 177 GLN A O 1
ATOM 1383 N N . ASN A 1 178 ? -4.793 14.917 -14.774 1.00 80.31 178 ASN A N 1
ATOM 1384 C CA . ASN A 1 178 ? -5.118 15.111 -16.176 1.00 80.31 178 ASN A CA 1
ATOM 1385 C C . ASN A 1 178 ? -4.014 14.519 -17.044 1.00 80.31 178 ASN A C 1
ATOM 1387 O O . ASN A 1 178 ? -2.826 14.632 -16.708 1.00 80.31 178 ASN A O 1
ATOM 1391 N N . GLU A 1 179 ? -4.413 13.965 -18.189 1.00 70.25 179 GLU A N 1
ATOM 1392 C CA . GLU A 1 179 ? -3.430 13.651 -19.203 1.00 70.25 179 GLU A CA 1
ATOM 1393 C C . GLU A 1 179 ? -2.646 14.930 -19.549 1.00 70.25 179 GLU A C 1
ATOM 1395 O O . GLU A 1 179 ? -3.219 16.012 -19.727 1.00 70.25 179 GLU A O 1
ATOM 1400 N N . PRO A 1 180 ? -1.320 14.831 -19.596 1.00 65.81 180 PRO A N 1
ATOM 1401 C CA . PRO A 1 180 ? -0.469 15.953 -19.928 1.00 65.81 180 PRO A CA 1
ATOM 1402 C C . PRO A 1 180 ? -0.768 16.515 -21.316 1.00 65.81 180 PRO A C 1
ATOM 1404 O O . PRO A 1 180 ? -1.078 15.774 -22.249 1.00 65.81 180 PRO A O 1
ATOM 1407 N N . ALA A 1 181 ? -0.577 17.823 -21.486 1.00 64.69 181 ALA A N 1
ATOM 1408 C CA . ALA A 1 181 ? -0.620 18.437 -22.807 1.00 64.69 181 ALA A CA 1
ATOM 1409 C C . ALA A 1 181 ? 0.448 17.814 -23.730 1.00 64.69 181 ALA A C 1
ATOM 1411 O O . ALA A 1 181 ? 1.558 17.505 -23.298 1.00 64.69 181 ALA A O 1
ATOM 1412 N N . GLY A 1 182 ? 0.120 17.629 -25.013 1.00 59.09 182 GLY A N 1
ATOM 1413 C CA . GLY A 1 182 ? 0.973 16.928 -25.987 1.00 59.09 182 GLY A CA 1
ATOM 1414 C C . GLY A 1 182 ? 2.316 17.602 -26.317 1.00 59.09 182 GLY A C 1
ATOM 1415 O O . GLY A 1 182 ? 3.097 17.056 -27.088 1.00 59.09 182 GLY A O 1
ATOM 1416 N N . ASP A 1 183 ? 2.600 18.776 -25.750 1.00 64.81 183 ASP A N 1
ATOM 1417 C CA . ASP A 1 183 ? 3.909 19.442 -25.783 1.00 64.81 183 ASP A CA 1
ATOM 1418 C C . ASP A 1 183 ? 4.855 18.978 -24.650 1.00 64.81 183 ASP A C 1
ATOM 1420 O O . ASP A 1 183 ? 6.025 19.373 -24.596 1.00 64.81 183 ASP A O 1
ATOM 1424 N N . SER A 1 184 ? 4.365 18.118 -23.754 1.00 62.03 184 SER A N 1
ATOM 1425 C CA . SER A 1 184 ? 5.081 17.595 -22.593 1.00 62.03 184 SER A CA 1
ATOM 1426 C C . SER A 1 184 ? 5.687 16.214 -22.876 1.00 62.03 184 SER A C 1
ATOM 1428 O O . SER A 1 184 ? 5.003 15.293 -23.308 1.00 62.03 184 SER A O 1
ATOM 1430 N N . PHE A 1 185 ? 6.981 16.034 -22.587 1.00 60.75 185 PHE A N 1
ATOM 1431 C CA . PHE A 1 185 ? 7.662 14.731 -22.690 1.00 60.75 185 PHE A CA 1
ATOM 1432 C C . PHE A 1 185 ? 7.447 13.920 -21.408 1.00 60.75 185 PHE A C 1
ATOM 1434 O O . PHE A 1 185 ? 7.679 14.467 -20.324 1.00 60.75 185 PHE A O 1
ATOM 1441 N N . MET A 1 186 ? 7.012 12.653 -21.516 1.00 65.25 186 MET A N 1
ATOM 1442 C CA . MET A 1 186 ? 6.561 11.829 -20.379 1.00 65.25 186 MET A CA 1
ATOM 1443 C C . MET A 1 186 ? 5.626 12.597 -19.457 1.00 65.25 186 MET A C 1
ATOM 1445 O O . MET A 1 186 ? 5.740 12.579 -18.234 1.00 65.25 186 MET A O 1
ATOM 1449 N N . GLY A 1 187 ? 4.762 13.394 -20.060 1.00 62.47 187 GLY A N 1
ATOM 1450 C CA . GLY A 1 187 ? 3.717 14.051 -19.334 1.00 62.47 187 GLY A CA 1
ATOM 1451 C C . GLY A 1 187 ? 4.071 15.131 -18.327 1.00 62.47 187 GLY A C 1
ATOM 1452 O O . GLY A 1 187 ? 3.243 15.497 -17.494 1.00 62.47 187 GLY A O 1
ATOM 1453 N N . LYS A 1 188 ? 5.295 15.644 -18.381 1.00 65.12 188 LYS A N 1
ATOM 1454 C CA . LYS A 1 188 ? 5.732 16.726 -17.506 1.00 65.12 188 LYS A CA 1
ATOM 1455 C C . LYS A 1 188 ? 6.199 17.922 -18.342 1.00 65.12 188 LYS A C 1
ATOM 1457 O O . LYS A 1 188 ? 6.951 17.731 -19.308 1.00 65.12 188 LYS A O 1
ATOM 1462 N N . PRO A 1 189 ? 5.821 19.157 -17.968 1.00 63.47 189 PRO A N 1
ATOM 1463 C CA . PRO A 1 189 ? 6.336 20.354 -18.618 1.00 63.47 189 PRO A CA 1
ATOM 1464 C C . PRO A 1 189 ? 7.824 20.517 -18.294 1.00 63.47 189 PRO A C 1
ATOM 1466 O O . PRO A 1 189 ? 8.276 20.293 -17.167 1.00 63.47 189 PRO A O 1
ATOM 1469 N N . ARG A 1 190 ? 8.634 20.859 -19.300 1.00 63.91 190 ARG A N 1
ATOM 1470 C CA . ARG A 1 190 ? 10.073 21.088 -19.099 1.00 63.91 190 ARG A CA 1
ATOM 1471 C C . ARG A 1 190 ? 10.295 22.307 -18.184 1.00 63.91 190 ARG A C 1
ATOM 1473 O O . ARG A 1 190 ? 9.536 23.266 -18.292 1.00 63.91 190 ARG A O 1
ATOM 1480 N N . PRO A 1 191 ? 11.342 22.294 -17.335 1.00 69.88 191 PRO A N 1
ATOM 1481 C CA . PRO A 1 191 ? 12.486 21.378 -17.355 1.00 69.88 191 PRO A CA 1
ATOM 1482 C C . PRO A 1 191 ? 12.482 20.306 -16.244 1.00 69.88 191 PRO A C 1
ATOM 1484 O O . PRO A 1 191 ? 13.504 20.088 -15.603 1.00 69.88 191 PRO A O 1
ATOM 1487 N N . TRP A 1 192 ? 11.381 19.575 -16.045 1.00 68.88 192 TRP A N 1
ATOM 1488 C CA . TRP A 1 192 ? 11.261 18.538 -15.000 1.00 68.88 192 TRP A CA 1
ATOM 1489 C C . TRP A 1 192 ? 12.457 17.569 -14.853 1.00 68.88 192 TRP A C 1
ATOM 1491 O O . TRP A 1 192 ? 12.806 17.182 -13.741 1.00 68.88 192 TRP A O 1
ATOM 1501 N N . HIS A 1 193 ? 13.112 17.188 -15.955 1.00 69.44 193 HIS A N 1
ATOM 1502 C CA . HIS A 1 193 ? 14.252 16.261 -15.968 1.00 69.44 193 HIS A CA 1
ATOM 1503 C C . HIS A 1 193 ? 15.527 16.851 -15.345 1.00 69.44 193 HIS A C 1
ATOM 1505 O O . HIS A 1 193 ? 16.420 16.095 -14.974 1.00 69.44 193 HIS A O 1
ATOM 1511 N N . LEU A 1 194 ? 15.619 18.181 -15.224 1.00 76.25 194 LEU A N 1
ATOM 1512 C CA . LEU A 1 194 ? 16.721 18.866 -14.542 1.00 76.25 194 LEU A CA 1
ATOM 1513 C C . LEU A 1 194 ? 16.508 18.942 -13.024 1.00 76.25 194 LEU A C 1
ATOM 1515 O O . LEU A 1 194 ? 17.469 19.103 -12.278 1.00 76.25 194 LEU A O 1
ATOM 1519 N N . GLU A 1 195 ? 15.261 18.828 -12.566 1.00 79.75 195 GLU A N 1
ATOM 1520 C CA . GLU A 1 195 ? 14.890 18.987 -11.155 1.00 79.75 195 GLU A CA 1
ATOM 1521 C C . GLU A 1 195 ? 14.570 17.655 -10.466 1.00 79.75 195 GLU A C 1
ATOM 1523 O O . GLU A 1 195 ? 14.612 17.562 -9.236 1.00 79.75 195 GLU A O 1
ATOM 1528 N N . ALA A 1 196 ? 14.270 16.610 -11.240 1.00 79.38 196 ALA A N 1
ATOM 1529 C CA . ALA A 1 196 ? 13.966 15.287 -10.721 1.00 79.38 196 ALA A CA 1
ATOM 1530 C C . ALA A 1 196 ? 15.183 14.658 -10.019 1.00 79.38 196 ALA A C 1
ATOM 1532 O O . ALA A 1 196 ? 16.195 14.336 -10.635 1.00 79.38 196 ALA A O 1
ATOM 1533 N N . LYS A 1 197 ? 15.048 14.420 -8.713 1.00 78.62 197 LYS A N 1
ATOM 1534 C CA . LYS A 1 197 ? 16.033 13.746 -7.850 1.00 78.62 197 LYS A CA 1
ATOM 1535 C C . LYS A 1 197 ? 15.699 12.276 -7.599 1.00 78.62 197 LYS A C 1
ATOM 1537 O O . LYS A 1 197 ? 16.530 11.539 -7.078 1.00 78.62 197 LYS A O 1
ATOM 1542 N N . THR A 1 198 ? 14.481 11.841 -7.921 1.00 76.81 198 THR A N 1
ATOM 1543 C CA . THR A 1 198 ? 14.019 10.461 -7.714 1.00 76.81 198 THR A CA 1
ATOM 1544 C C . THR A 1 198 ? 13.281 9.931 -8.938 1.00 76.81 198 THR A C 1
ATOM 1546 O O . THR A 1 198 ? 12.737 10.704 -9.723 1.00 76.81 198 THR A O 1
ATOM 1549 N N . ILE A 1 199 ? 13.195 8.603 -9.073 1.00 75.75 199 ILE A N 1
ATOM 1550 C CA . ILE A 1 199 ? 12.412 7.940 -10.133 1.00 75.75 199 ILE A CA 1
ATOM 1551 C C . ILE A 1 199 ? 10.941 8.389 -10.094 1.00 75.75 199 ILE A C 1
ATOM 1553 O O . ILE A 1 199 ? 10.367 8.655 -11.142 1.00 75.75 199 ILE A O 1
ATOM 1557 N N . ARG A 1 200 ? 10.360 8.569 -8.899 1.00 73.69 200 ARG A N 1
ATOM 1558 C CA . ARG A 1 200 ? 8.991 9.086 -8.712 1.00 73.69 200 ARG A CA 1
ATOM 1559 C C . ARG A 1 200 ? 8.829 10.533 -9.191 1.00 73.69 200 ARG A C 1
ATOM 1561 O O . ARG A 1 200 ? 7.758 10.916 -9.646 1.00 73.69 200 ARG A O 1
ATOM 1568 N N . GLN A 1 201 ? 9.872 11.355 -9.064 1.00 76.00 201 GLN A N 1
ATOM 1569 C CA . GLN A 1 201 ? 9.870 12.721 -9.595 1.00 76.00 201 GLN A CA 1
ATOM 1570 C C . GLN A 1 201 ? 10.083 12.733 -11.109 1.00 76.00 201 GLN A C 1
ATOM 1572 O O . GLN A 1 201 ? 9.494 13.571 -11.792 1.00 76.00 201 GLN A O 1
ATOM 1577 N N . PHE A 1 202 ? 10.896 11.799 -11.607 1.00 80.50 202 PHE A N 1
ATOM 1578 C CA . PHE A 1 202 ? 11.249 11.663 -13.013 1.00 80.50 202 PHE A CA 1
ATOM 1579 C C . PHE A 1 202 ? 10.060 11.154 -13.833 1.00 80.50 202 PHE A C 1
ATOM 1581 O O . PHE A 1 202 ? 9.578 11.849 -14.719 1.00 80.50 202 PHE A O 1
ATOM 1588 N N . PHE A 1 203 ? 9.519 9.985 -13.499 1.00 79.94 203 PHE A N 1
ATOM 1589 C CA . PHE A 1 203 ? 8.373 9.426 -14.205 1.00 79.94 203 PHE A CA 1
ATOM 1590 C C . PHE A 1 203 ? 7.067 9.950 -13.598 1.00 79.94 203 PHE A C 1
ATOM 1592 O O . PHE A 1 203 ? 6.919 9.934 -12.374 1.00 79.94 203 PHE A O 1
ATOM 1599 N N . PRO A 1 204 ? 6.107 10.441 -14.398 1.00 79.31 204 PRO A N 1
ATOM 1600 C CA . PRO A 1 204 ? 4.758 10.704 -13.912 1.00 79.31 204 PRO A CA 1
ATOM 1601 C C . PRO A 1 204 ? 4.086 9.412 -13.439 1.00 79.31 204 PRO A C 1
ATOM 1603 O O . PRO A 1 204 ? 4.505 8.296 -13.754 1.00 79.31 204 PRO A O 1
ATOM 1606 N N . ASN A 1 205 ? 3.013 9.578 -12.684 1.00 84.12 205 ASN A N 1
ATOM 1607 C CA . ASN A 1 205 ? 2.145 8.501 -12.231 1.00 84.12 205 ASN A CA 1
ATOM 1608 C C . ASN A 1 205 ? 0.758 8.545 -12.896 1.00 84.12 205 ASN A C 1
ATOM 1610 O O . ASN A 1 205 ? -0.125 7.818 -12.463 1.00 84.12 205 ASN A O 1
ATOM 1614 N N . VAL A 1 206 ? 0.589 9.346 -13.956 1.00 83.00 206 VAL A N 1
ATOM 1615 C CA . VAL A 1 206 ? -0.626 9.414 -14.795 1.00 83.00 206 VAL A CA 1
ATOM 1616 C C . VAL A 1 206 ? -1.161 8.019 -15.170 1.00 83.00 206 VAL A C 1
ATOM 1618 O O . VAL A 1 206 ? -2.360 7.800 -15.030 1.00 83.00 206 VAL A O 1
ATOM 1621 N N . PRO A 1 207 ? -0.325 7.019 -15.531 1.00 88.44 207 PRO A N 1
ATOM 1622 C CA . PRO A 1 207 ? -0.837 5.695 -15.896 1.00 88.44 207 PRO A CA 1
ATOM 1623 C C . PRO A 1 207 ? -1.395 4.867 -14.729 1.00 88.44 207 PRO A C 1
ATOM 1625 O O . PRO A 1 207 ? -1.857 3.750 -14.956 1.00 88.44 207 PRO A O 1
ATOM 1628 N N . TYR A 1 208 ? -1.316 5.345 -13.482 1.00 92.81 208 TYR A N 1
ATOM 1629 C CA . TYR A 1 208 ? -1.919 4.640 -12.351 1.00 92.81 208 TYR A CA 1
ATOM 1630 C C . TYR A 1 208 ? -3.428 4.529 -12.487 1.00 92.81 208 TYR A C 1
ATOM 1632 O O . TYR A 1 208 ? -3.947 3.482 -12.135 1.00 92.81 208 TYR A O 1
ATOM 1640 N N . ASP A 1 209 ? -4.105 5.530 -13.044 1.00 90.50 209 ASP A N 1
ATOM 1641 C CA . ASP A 1 209 ? -5.545 5.448 -13.281 1.00 90.50 209 ASP A CA 1
ATOM 1642 C C . ASP A 1 209 ? -5.876 4.261 -14.199 1.00 90.50 209 ASP A C 1
ATOM 1644 O O . ASP A 1 209 ? -6.487 3.275 -13.781 1.00 90.50 209 ASP A O 1
ATOM 1648 N N . LYS A 1 210 ? -5.264 4.236 -15.386 1.00 89.19 210 LYS A N 1
ATOM 1649 C CA . LYS A 1 210 ? -5.387 3.118 -16.328 1.00 89.19 210 LYS A CA 1
ATOM 1650 C C . LYS A 1 210 ? -5.064 1.758 -15.702 1.00 89.19 210 LYS A C 1
ATOM 1652 O O . LYS A 1 210 ? -5.795 0.798 -15.892 1.00 89.19 210 LYS A O 1
ATOM 1657 N N . TYR A 1 211 ? -3.953 1.611 -14.977 1.00 91.88 211 TYR A N 1
ATOM 1658 C CA . TYR A 1 211 ? -3.510 0.276 -14.543 1.00 91.88 211 TYR A CA 1
ATOM 1659 C C . TYR A 1 211 ? -3.964 -0.143 -13.142 1.00 91.88 211 TYR A C 1
ATOM 1661 O O . TYR A 1 211 ? -3.947 -1.346 -12.872 1.00 91.88 211 TYR A O 1
ATOM 1669 N N . LEU A 1 212 ? -4.366 0.787 -12.275 1.00 94.75 212 LEU A N 1
ATOM 1670 C CA . LEU A 1 212 ? -4.772 0.552 -10.883 1.00 94.75 212 LEU A CA 1
ATOM 1671 C C . LEU A 1 212 ? -6.225 0.961 -10.589 1.00 94.75 212 LEU A C 1
ATOM 1673 O O . LEU A 1 212 ? -6.618 0.847 -9.431 1.00 94.75 212 LEU A O 1
ATOM 1677 N N . MET A 1 213 ? -6.999 1.392 -11.593 1.00 91.31 213 MET A N 1
ATOM 1678 C CA . MET A 1 213 ? -8.446 1.637 -11.484 1.00 91.31 213 MET A CA 1
ATOM 1679 C C . MET A 1 213 ? -9.234 0.862 -12.540 1.00 91.31 213 MET A C 1
ATOM 1681 O O . MET A 1 213 ? -10.148 0.121 -12.192 1.00 91.31 213 MET A O 1
ATOM 1685 N N . GLU A 1 214 ? -8.883 1.005 -13.825 1.00 87.69 214 GLU A N 1
ATOM 1686 C CA . GLU A 1 214 ? -9.675 0.405 -14.904 1.00 87.69 214 GLU A CA 1
ATOM 1687 C C . GLU A 1 214 ? -9.687 -1.131 -14.833 1.00 87.69 214 GLU A C 1
ATOM 1689 O O . GLU A 1 214 ? -8.651 -1.816 -14.815 1.00 87.69 214 GLU A O 1
ATOM 1694 N N . GLU A 1 215 ? -10.895 -1.687 -14.864 1.00 72.00 215 GLU A N 1
ATOM 1695 C CA . GLU A 1 215 ? -11.098 -3.120 -15.001 1.00 72.00 215 GLU A CA 1
ATOM 1696 C C . GLU A 1 215 ? -10.605 -3.575 -16.386 1.00 72.00 215 GLU A C 1
ATOM 1698 O O . GLU A 1 215 ? -10.859 -2.939 -17.406 1.00 72.00 215 GLU A O 1
ATOM 1703 N N . HIS A 1 216 ? -9.849 -4.674 -16.432 1.00 67.00 216 HIS A N 1
ATOM 1704 C CA . HIS A 1 216 ? -9.290 -5.252 -17.665 1.00 67.00 216 HIS A CA 1
ATOM 1705 C C . HIS A 1 216 ? -8.369 -4.353 -18.512 1.00 67.00 216 HIS A C 1
ATOM 1707 O O . HIS A 1 216 ? -8.098 -4.693 -19.669 1.00 67.00 216 HIS A O 1
ATOM 1713 N N . ALA A 1 217 ? -7.796 -3.273 -17.962 1.00 73.38 217 ALA A N 1
ATOM 1714 C CA . ALA A 1 217 ? -6.763 -2.525 -18.680 1.00 73.38 217 ALA A CA 1
ATOM 1715 C C . ALA A 1 217 ? -5.633 -3.456 -19.144 1.00 73.38 217 ALA A C 1
ATOM 1717 O O . ALA A 1 217 ? -4.953 -4.113 -18.341 1.00 73.38 217 ALA A O 1
ATOM 1718 N N . SER A 1 218 ? -5.461 -3.524 -20.464 1.00 69.69 218 SER A N 1
ATOM 1719 C CA . SER A 1 218 ? -4.557 -4.470 -21.104 1.00 69.69 218 SER A CA 1
ATOM 1720 C C . SER A 1 218 ? -3.122 -3.954 -21.091 1.00 69.69 218 SER A C 1
ATOM 1722 O O . SER A 1 218 ? -2.821 -2.880 -21.604 1.00 69.69 218 SER A O 1
ATOM 1724 N N . ALA A 1 219 ? -2.214 -4.773 -20.561 1.00 75.62 219 ALA A N 1
ATOM 1725 C CA . ALA A 1 219 ? -0.767 -4.593 -20.697 1.00 75.62 219 ALA A CA 1
ATOM 1726 C C . ALA A 1 219 ? -0.195 -5.341 -21.924 1.00 75.62 219 ALA A C 1
ATOM 1728 O O . ALA A 1 219 ? 1.020 -5.499 -22.060 1.00 75.62 219 ALA A O 1
ATOM 1729 N N . GLN A 1 220 ? -1.053 -5.861 -22.811 1.00 74.44 220 GLN A N 1
ATOM 1730 C CA . GLN A 1 220 ? -0.655 -6.654 -23.975 1.00 74.44 220 GLN A CA 1
ATOM 1731 C C . GLN A 1 220 ? -0.274 -5.766 -25.169 1.00 74.44 220 GLN A C 1
ATOM 1733 O O . GLN A 1 220 ? -0.976 -5.731 -26.172 1.00 74.44 220 GLN A O 1
ATOM 1738 N N . ILE A 1 221 ? 0.857 -5.066 -25.065 1.00 79.62 221 ILE A N 1
ATOM 1739 C CA . ILE A 1 221 ? 1.335 -4.155 -26.123 1.00 79.62 221 ILE A CA 1
ATOM 1740 C C . ILE A 1 221 ? 2.265 -4.821 -27.152 1.00 79.62 221 ILE A C 1
ATOM 1742 O O . ILE A 1 221 ? 2.368 -4.356 -28.281 1.00 79.62 221 ILE A O 1
ATOM 1746 N N . GLN A 1 222 ? 2.970 -5.897 -26.780 1.00 79.12 222 GLN A N 1
ATOM 1747 C CA . GLN A 1 222 ? 3.879 -6.598 -27.697 1.00 79.12 222 GLN A CA 1
ATOM 1748 C C . GLN A 1 222 ? 3.102 -7.636 -28.510 1.00 79.12 222 GLN A C 1
ATOM 1750 O O . GLN A 1 222 ? 2.345 -8.410 -27.929 1.00 79.12 222 GLN A O 1
ATOM 1755 N N . SER A 1 223 ? 3.307 -7.694 -29.824 1.00 76.69 223 SER A N 1
ATOM 1756 C CA . SER A 1 223 ? 2.685 -8.714 -30.679 1.00 76.69 223 SER A CA 1
ATOM 1757 C C . SER A 1 223 ? 3.155 -10.132 -30.318 1.00 76.69 223 SER A C 1
ATOM 1759 O O . SER A 1 223 ? 4.305 -10.334 -29.920 1.00 76.69 223 SER A O 1
ATOM 1761 N N . THR A 1 224 ? 2.271 -11.126 -30.459 1.00 75.00 224 THR A N 1
ATOM 1762 C CA . THR A 1 224 ? 2.652 -12.553 -30.464 1.00 75.00 224 THR A CA 1
ATOM 1763 C C . THR A 1 224 ? 3.119 -13.028 -31.832 1.00 75.00 224 THR A C 1
ATOM 1765 O O . THR A 1 224 ? 3.790 -14.053 -31.925 1.00 75.00 224 THR A O 1
ATOM 1768 N N . ASP A 1 225 ? 2.749 -12.305 -32.888 1.00 76.19 225 ASP A N 1
ATOM 1769 C CA . ASP A 1 225 ? 3.156 -12.596 -34.252 1.00 76.19 225 ASP A CA 1
ATOM 1770 C C . ASP A 1 225 ? 4.417 -11.791 -34.620 1.00 76.19 225 ASP A C 1
ATOM 1772 O O . ASP A 1 225 ? 4.508 -10.599 -34.314 1.00 76.19 225 ASP A O 1
ATOM 1776 N N . PRO A 1 226 ? 5.385 -12.400 -35.329 1.00 77.75 226 PRO A N 1
ATOM 1777 C CA . PRO A 1 226 ? 6.585 -11.698 -35.788 1.00 77.75 226 PRO A C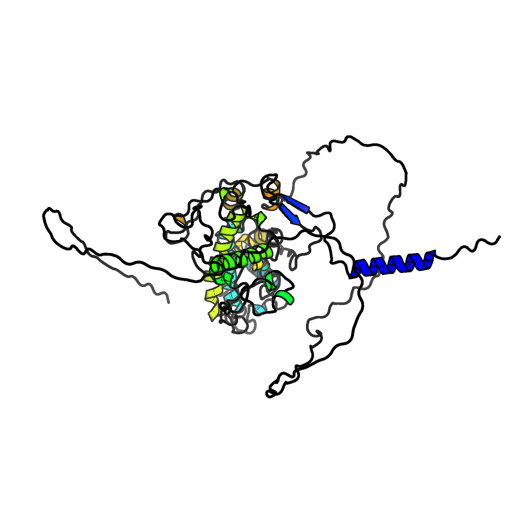A 1
ATOM 1778 C C . PRO A 1 226 ? 6.292 -10.675 -36.900 1.00 77.75 226 PRO A C 1
ATOM 1780 O O . PRO A 1 226 ? 7.142 -9.843 -37.206 1.00 77.75 226 PRO A O 1
ATOM 1783 N N . LEU A 1 227 ? 5.113 -10.747 -37.528 1.00 76.69 227 LEU A N 1
ATOM 1784 C CA . LEU A 1 227 ? 4.662 -9.820 -38.564 1.00 76.69 227 LEU A CA 1
ATOM 1785 C C . LEU A 1 227 ? 3.618 -8.853 -37.996 1.00 76.69 227 LEU A C 1
ATOM 1787 O O . LEU A 1 227 ? 2.825 -9.225 -37.140 1.00 76.69 227 LEU A O 1
ATOM 1791 N N . VAL A 1 228 ? 3.587 -7.632 -38.536 1.00 70.31 228 VAL A N 1
ATOM 1792 C CA . VAL A 1 228 ? 2.708 -6.523 -38.100 1.00 70.31 228 VAL A CA 1
ATOM 1793 C C . VAL A 1 228 ? 1.209 -6.854 -38.227 1.00 70.31 228 VAL A C 1
ATOM 1795 O O . VAL A 1 228 ? 0.371 -6.232 -37.577 1.00 70.31 228 VAL A O 1
ATOM 1798 N N . SER A 1 229 ? 0.853 -7.824 -39.075 1.00 67.12 229 SER A N 1
ATOM 1799 C CA . SER A 1 229 ? -0.510 -8.336 -39.198 1.00 67.12 229 SER A CA 1
ATOM 1800 C C . SER A 1 229 ? -0.563 -9.651 -39.971 1.00 67.12 229 SER A C 1
ATOM 1802 O O . SER A 1 229 ? 0.051 -9.771 -41.032 1.00 67.12 229 SER A O 1
ATOM 1804 N N . ARG A 1 230 ? -1.376 -10.605 -39.501 1.00 61.53 230 ARG A N 1
ATOM 1805 C CA . ARG A 1 230 ? -1.753 -11.809 -40.265 1.00 61.53 230 ARG A CA 1
ATOM 1806 C C . ARG A 1 230 ? -2.876 -11.544 -41.282 1.00 61.53 230 ARG A C 1
ATOM 1808 O O . ARG A 1 230 ? -3.024 -12.300 -42.236 1.00 61.53 230 ARG A O 1
ATOM 1815 N N . THR A 1 231 ? -3.666 -10.486 -41.083 1.00 68.06 231 THR A N 1
ATOM 1816 C CA . THR A 1 231 ? -4.867 -10.150 -41.875 1.00 68.06 231 THR A CA 1
ATOM 1817 C C . THR A 1 231 ? -4.655 -8.985 -42.847 1.00 68.06 231 THR A C 1
ATOM 1819 O O . THR A 1 231 ? -5.554 -8.668 -43.620 1.00 68.06 231 THR A O 1
ATOM 1822 N N . GLY A 1 232 ? -3.483 -8.340 -42.816 1.00 59.56 232 GLY A N 1
ATOM 1823 C CA . GLY A 1 232 ? -3.180 -7.114 -43.564 1.00 59.56 232 GLY A CA 1
ATOM 1824 C C . GLY A 1 232 ? -3.604 -5.822 -42.851 1.00 59.56 232 GLY A C 1
ATOM 1825 O O . GLY A 1 232 ? -3.178 -4.746 -43.261 1.00 59.56 232 GLY A O 1
ATOM 1826 N N . ASN A 1 233 ? -4.370 -5.916 -41.757 1.00 59.41 233 ASN A N 1
ATOM 1827 C CA . ASN A 1 233 ? -4.706 -4.791 -40.880 1.00 59.41 233 ASN A CA 1
ATOM 1828 C C . ASN A 1 233 ? -3.752 -4.759 -39.687 1.00 59.41 233 ASN A C 1
ATOM 1830 O O . ASN A 1 233 ? -3.698 -5.729 -38.933 1.00 59.41 233 ASN A O 1
ATOM 1834 N N . ALA A 1 234 ? -3.003 -3.673 -39.515 1.00 57.84 234 ALA A N 1
ATOM 1835 C CA . ALA A 1 234 ? -2.012 -3.560 -38.452 1.00 57.84 234 ALA A CA 1
ATOM 1836 C C . ALA A 1 234 ? -2.646 -3.754 -37.056 1.00 57.84 234 ALA A C 1
ATOM 1838 O O . ALA A 1 234 ? -3.543 -3.001 -36.676 1.00 57.84 234 ALA A O 1
ATOM 1839 N N . GLU A 1 235 ? -2.172 -4.741 -36.286 1.00 60.75 235 GLU A N 1
ATOM 1840 C CA . GLU A 1 235 ? -2.431 -4.813 -34.842 1.00 60.75 235 GLU A CA 1
ATOM 1841 C C . GLU A 1 235 ? -1.433 -3.879 -34.153 1.00 60.75 235 GLU A C 1
ATOM 1843 O O . GLU A 1 235 ? -0.334 -4.274 -33.771 1.00 60.75 235 GLU A O 1
ATOM 1848 N N . VAL A 1 236 ? -1.770 -2.591 -34.088 1.00 62.28 236 VAL A N 1
ATOM 1849 C CA . VAL A 1 236 ? -0.860 -1.556 -33.581 1.00 62.28 236 VAL A CA 1
ATOM 1850 C C . VAL A 1 236 ? -1.288 -1.081 -32.200 1.00 62.28 236 VAL A C 1
ATOM 1852 O O . VAL A 1 236 ? -2.238 -0.314 -32.057 1.00 62.28 236 VAL A O 1
ATOM 1855 N N . ALA A 1 237 ? -0.542 -1.505 -31.178 1.00 74.62 237 ALA A N 1
ATOM 1856 C CA . ALA A 1 237 ? -0.453 -0.736 -29.943 1.00 74.62 237 ALA A CA 1
ATOM 1857 C C . ALA A 1 237 ? 0.181 0.621 -30.273 1.00 74.62 237 ALA A C 1
ATOM 1859 O O . ALA A 1 237 ? 1.144 0.686 -31.045 1.00 74.62 237 ALA A O 1
ATOM 1860 N N . ARG A 1 238 ? -0.358 1.712 -29.721 1.00 78.38 238 ARG A N 1
ATOM 1861 C CA . ARG A 1 238 ? 0.234 3.033 -29.946 1.00 78.38 238 ARG A CA 1
ATOM 1862 C C . ARG A 1 238 ? 1.540 3.134 -29.168 1.00 78.38 238 ARG A C 1
ATOM 1864 O O . ARG A 1 238 ? 1.685 2.533 -28.104 1.00 78.38 238 ARG A O 1
ATOM 1871 N N . GLU A 1 239 ? 2.469 3.950 -29.651 1.00 79.94 239 GLU A N 1
ATOM 1872 C CA . GLU A 1 239 ? 3.696 4.254 -28.906 1.00 79.94 239 GLU A CA 1
ATOM 1873 C C . GLU A 1 239 ? 3.374 4.816 -27.512 1.00 79.94 239 GLU A C 1
ATOM 1875 O O . GLU A 1 239 ? 3.996 4.422 -26.531 1.00 79.94 239 GLU A O 1
ATOM 1880 N N . GLN A 1 240 ? 2.316 5.626 -27.399 1.00 78.00 240 GLN A N 1
ATOM 1881 C CA . GLN A 1 240 ? 1.835 6.156 -26.121 1.00 78.00 240 GLN A CA 1
ATOM 1882 C C . GLN A 1 240 ? 1.363 5.056 -25.158 1.00 78.00 240 GLN A C 1
ATOM 1884 O O . GLN A 1 240 ? 1.562 5.170 -23.951 1.00 78.00 240 GLN A O 1
ATOM 1889 N N . ASP A 1 241 ? 0.769 3.965 -25.657 1.00 81.19 241 ASP A N 1
ATOM 1890 C CA . ASP A 1 241 ? 0.396 2.829 -24.803 1.00 81.19 241 ASP A CA 1
ATOM 1891 C C . ASP A 1 241 ? 1.644 2.131 -24.250 1.00 81.19 241 ASP A C 1
ATOM 1893 O O . ASP A 1 241 ? 1.677 1.745 -23.077 1.00 81.19 241 ASP A O 1
ATOM 1897 N N . ALA A 1 242 ? 2.688 2.014 -25.077 1.00 84.44 242 ALA A N 1
ATOM 1898 C CA . ALA A 1 242 ? 3.974 1.473 -24.663 1.00 84.44 242 ALA A CA 1
ATOM 1899 C C . ALA A 1 242 ? 4.683 2.374 -23.642 1.00 84.44 242 ALA A C 1
ATOM 1901 O O . ALA A 1 242 ? 5.186 1.874 -22.634 1.00 84.44 242 ALA A O 1
ATOM 1902 N N . GLU A 1 243 ? 4.667 3.690 -23.855 1.00 84.06 243 GLU A N 1
ATOM 1903 C CA . GLU A 1 243 ? 5.205 4.681 -22.921 1.00 84.06 243 GLU A CA 1
ATOM 1904 C C . GLU A 1 243 ? 4.473 4.628 -21.574 1.00 84.06 243 GLU A C 1
ATOM 1906 O O . GLU A 1 243 ? 5.113 4.500 -20.530 1.00 84.06 243 GLU A O 1
ATOM 1911 N N . ASN A 1 244 ? 3.137 4.624 -21.582 1.00 84.31 244 ASN A N 1
ATOM 1912 C CA . ASN A 1 244 ? 2.325 4.534 -20.368 1.00 84.31 244 ASN A CA 1
ATOM 1913 C C . ASN 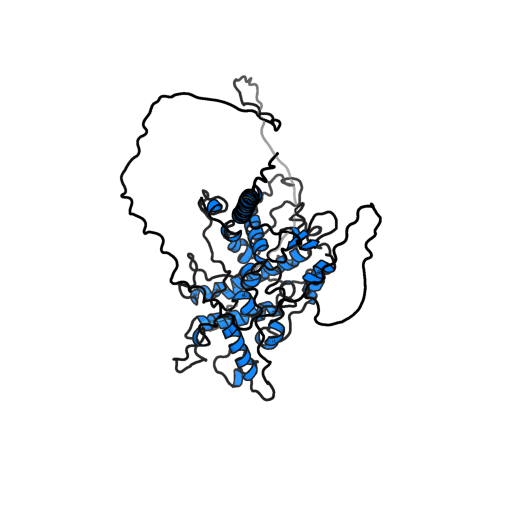A 1 244 ? 2.577 3.236 -19.594 1.00 84.31 244 ASN A C 1
ATOM 1915 O O . ASN A 1 244 ? 2.668 3.255 -18.363 1.00 84.31 244 ASN A O 1
ATOM 1919 N N . LEU A 1 245 ? 2.721 2.102 -20.291 1.00 89.31 245 LEU A N 1
ATOM 1920 C CA . LEU A 1 245 ? 3.081 0.846 -19.637 1.00 89.31 245 LEU A CA 1
ATOM 1921 C C . LEU A 1 245 ? 4.489 0.912 -19.034 1.00 89.31 245 LEU A C 1
ATOM 1923 O O . LEU A 1 245 ? 4.693 0.475 -17.903 1.00 89.31 245 LEU A O 1
ATOM 1927 N N . TYR A 1 246 ? 5.457 1.474 -19.759 1.00 89.62 246 TYR A N 1
ATOM 1928 C CA . TYR A 1 246 ? 6.824 1.627 -19.270 1.00 89.62 246 TYR A CA 1
ATOM 1929 C C . TYR A 1 246 ? 6.882 2.505 -18.013 1.00 89.62 246 TYR A C 1
ATOM 1931 O O . TYR A 1 246 ? 7.493 2.118 -17.017 1.00 89.62 246 TYR A O 1
ATOM 1939 N N . LEU A 1 247 ? 6.177 3.637 -18.020 1.00 88.25 247 LEU A N 1
ATOM 1940 C CA . LEU A 1 247 ? 6.011 4.524 -16.870 1.00 88.25 247 LEU A CA 1
ATOM 1941 C C . LEU A 1 247 ? 5.474 3.781 -15.643 1.00 88.25 247 LEU A C 1
ATOM 1943 O O . LEU A 1 247 ? 6.057 3.862 -14.559 1.00 88.25 247 LEU A O 1
ATOM 1947 N N . PHE A 1 248 ? 4.405 3.005 -15.822 1.00 91.69 248 PHE A N 1
ATOM 1948 C CA . PHE A 1 248 ? 3.834 2.189 -14.756 1.00 91.69 248 PHE A CA 1
ATOM 1949 C C . PHE A 1 248 ? 4.835 1.159 -14.206 1.00 91.69 248 PHE A C 1
ATOM 1951 O O . PHE A 1 248 ? 5.006 1.048 -12.989 1.00 91.69 248 PHE A O 1
ATOM 1958 N N . MET A 1 249 ? 5.558 0.457 -15.084 1.00 93.81 249 MET A N 1
ATOM 1959 C CA . MET A 1 249 ? 6.556 -0.540 -14.680 1.00 93.81 249 MET A CA 1
ATOM 1960 C C . MET A 1 249 ? 7.742 0.085 -13.936 1.00 93.81 249 MET A C 1
ATOM 1962 O O . MET A 1 249 ? 8.208 -0.483 -12.948 1.00 93.81 249 MET A O 1
ATOM 1966 N N . MET A 1 250 ? 8.200 1.274 -14.340 1.00 92.19 250 MET A N 1
ATOM 1967 C CA . MET A 1 250 ? 9.271 1.995 -13.641 1.00 92.19 250 MET A CA 1
ATOM 1968 C C . MET A 1 250 ? 8.853 2.416 -12.230 1.00 92.19 250 MET A C 1
ATOM 1970 O O . MET A 1 250 ? 9.624 2.265 -11.276 1.00 92.19 250 MET A O 1
ATOM 1974 N N . GLN A 1 251 ? 7.620 2.896 -12.073 1.00 90.94 251 GLN A N 1
ATOM 1975 C CA . GLN A 1 251 ? 7.067 3.231 -10.763 1.00 90.94 251 GLN A CA 1
ATOM 1976 C C . GLN A 1 251 ? 6.904 1.998 -9.867 1.00 90.94 251 GLN A C 1
ATOM 1978 O O . GLN A 1 251 ? 7.216 2.042 -8.674 1.00 90.94 251 GLN A O 1
ATOM 1983 N N . MET A 1 252 ? 6.446 0.882 -10.435 1.00 93.31 252 MET A N 1
ATOM 1984 C CA . MET A 1 252 ? 6.311 -0.390 -9.730 1.00 93.31 252 MET A CA 1
ATOM 1985 C C . MET A 1 252 ? 7.676 -0.917 -9.264 1.00 93.31 252 MET A C 1
ATOM 1987 O O . MET A 1 252 ? 7.838 -1.253 -8.089 1.00 93.31 252 MET A O 1
ATOM 1991 N N . ALA A 1 253 ? 8.681 -0.913 -10.143 1.00 93.44 253 ALA A N 1
ATOM 1992 C CA . ALA A 1 253 ? 10.048 -1.311 -9.812 1.00 93.44 253 ALA A CA 1
ATOM 1993 C C . ALA A 1 253 ? 10.628 -0.451 -8.676 1.00 93.44 253 ALA A C 1
ATOM 1995 O O . ALA A 1 253 ? 11.155 -0.985 -7.698 1.00 93.44 253 ALA A O 1
ATOM 1996 N N . ASN A 1 254 ? 10.448 0.874 -8.739 1.00 91.44 254 ASN A N 1
ATOM 1997 C CA . ASN A 1 254 ? 10.864 1.777 -7.664 1.00 91.44 254 ASN A CA 1
ATOM 1998 C C . ASN A 1 254 ? 10.117 1.510 -6.351 1.00 91.44 254 ASN A C 1
ATOM 2000 O O . ASN A 1 254 ? 10.744 1.463 -5.292 1.00 91.44 254 ASN A O 1
ATOM 2004 N N . SER A 1 255 ? 8.806 1.278 -6.431 1.00 92.75 255 SER A N 1
ATOM 2005 C CA . SER A 1 255 ? 7.945 0.996 -5.282 1.00 92.75 255 SER A CA 1
ATOM 2006 C C . SER A 1 255 ? 8.379 -0.240 -4.503 1.00 92.75 255 SER A C 1
ATOM 2008 O O . SER A 1 255 ? 8.282 -0.244 -3.280 1.00 92.75 255 SER A O 1
ATOM 2010 N N . MET A 1 256 ? 8.888 -1.260 -5.194 1.00 92.75 256 MET A N 1
ATOM 2011 C CA . MET A 1 256 ? 9.391 -2.500 -4.595 1.00 92.75 256 MET A CA 1
ATOM 2012 C C . MET A 1 256 ? 10.915 -2.496 -4.399 1.00 92.75 256 MET A C 1
ATOM 2014 O O . MET A 1 256 ? 11.463 -3.409 -3.794 1.00 92.75 256 MET A O 1
ATOM 2018 N N . GLY A 1 257 ? 11.624 -1.480 -4.898 1.00 90.69 257 GLY A N 1
ATOM 2019 C CA . GLY A 1 257 ? 13.080 -1.383 -4.804 1.00 90.69 257 GLY A CA 1
ATOM 2020 C C . GLY A 1 257 ? 13.844 -2.474 -5.553 1.00 90.69 257 GLY A C 1
ATOM 2021 O O . GLY A 1 257 ? 14.948 -2.812 -5.122 1.00 90.69 257 GLY A O 1
ATOM 2022 N N . VAL A 1 258 ? 13.268 -2.989 -6.639 1.00 92.19 258 VAL A N 1
ATOM 2023 C CA . VAL A 1 258 ? 13.829 -4.036 -7.510 1.00 92.19 258 VAL A CA 1
ATOM 2024 C C . VAL A 1 258 ? 14.082 -3.486 -8.917 1.00 92.19 258 VAL A C 1
ATOM 2026 O O . VAL A 1 258 ? 13.708 -2.354 -9.223 1.00 92.19 258 VAL A O 1
ATOM 2029 N N . ASN A 1 259 ? 14.701 -4.281 -9.790 1.00 92.88 259 ASN A N 1
ATOM 2030 C CA . ASN A 1 259 ? 14.794 -3.980 -11.221 1.00 92.88 259 ASN A CA 1
ATOM 2031 C C . ASN A 1 259 ? 13.835 -4.860 -12.055 1.00 92.88 259 ASN A C 1
ATOM 2033 O O . ASN A 1 259 ? 13.156 -5.745 -11.533 1.00 92.88 259 ASN A O 1
ATOM 2037 N N . CYS A 1 260 ? 13.797 -4.640 -13.372 1.00 94.44 260 CYS A N 1
ATOM 2038 C CA . CYS A 1 260 ? 12.909 -5.356 -14.295 1.00 94.44 260 CYS A CA 1
ATOM 2039 C C . CYS A 1 260 ? 13.118 -6.880 -14.279 1.00 94.44 260 CYS A C 1
ATOM 2041 O O . CYS A 1 260 ? 12.160 -7.637 -14.450 1.00 94.44 260 CYS A O 1
ATOM 2043 N N . THR A 1 261 ? 14.359 -7.325 -14.052 1.00 93.69 261 THR A N 1
ATOM 2044 C CA . THR A 1 261 ? 14.730 -8.747 -14.058 1.00 93.69 261 THR A CA 1
ATOM 2045 C C . THR A 1 261 ? 14.197 -9.527 -12.869 1.00 93.69 261 THR A C 1
ATOM 2047 O O . THR A 1 261 ? 14.174 -10.752 -12.907 1.00 93.69 261 THR A O 1
ATOM 2050 N N . TYR A 1 262 ? 13.664 -8.830 -11.861 1.00 93.25 262 TYR A N 1
ATOM 2051 C CA . TYR A 1 262 ? 12.936 -9.475 -10.777 1.00 93.25 262 TYR A CA 1
ATOM 2052 C C . TYR A 1 262 ? 11.699 -10.205 -11.302 1.00 93.25 262 TYR A C 1
ATOM 2054 O O . TYR A 1 262 ? 11.351 -11.254 -10.780 1.00 93.25 262 TYR A O 1
ATOM 2062 N N . CYS A 1 263 ? 11.060 -9.685 -12.357 1.00 92.69 263 CYS A N 1
ATOM 2063 C CA . CYS A 1 263 ? 9.848 -10.260 -12.945 1.00 92.69 263 CYS A CA 1
ATOM 2064 C C . CYS A 1 263 ? 10.060 -10.804 -14.367 1.00 92.69 263 CYS A C 1
ATOM 2066 O O . CYS A 1 263 ? 9.422 -11.782 -14.750 1.00 92.69 263 CYS A O 1
ATOM 2068 N N . HIS A 1 264 ? 10.928 -10.185 -15.169 1.00 92.88 264 HIS A N 1
ATOM 2069 C CA . HIS A 1 264 ? 10.993 -10.425 -16.612 1.00 92.88 264 HIS A CA 1
ATOM 2070 C C . HIS A 1 264 ? 12.378 -10.848 -17.090 1.00 92.88 264 HIS A C 1
ATOM 2072 O O . HIS A 1 264 ? 13.386 -10.306 -16.654 1.00 92.88 264 HIS A O 1
ATOM 2078 N N . ASN A 1 265 ? 12.426 -11.688 -18.122 1.00 89.69 265 ASN A N 1
ATOM 2079 C CA . ASN A 1 265 ? 13.561 -11.679 -19.036 1.00 89.69 265 ASN A CA 1
ATOM 2080 C C . ASN A 1 265 ? 13.364 -10.547 -20.057 1.00 89.69 265 ASN A C 1
ATOM 2082 O O . ASN A 1 265 ? 12.436 -10.585 -20.869 1.00 89.69 265 ASN A O 1
ATOM 2086 N N . SER A 1 266 ? 14.224 -9.528 -20.019 1.00 92.38 266 SER A N 1
ATOM 2087 C CA . SER A 1 266 ? 14.067 -8.309 -20.827 1.00 92.38 266 SER A CA 1
ATOM 2088 C C . SER A 1 266 ? 14.141 -8.549 -22.336 1.00 92.38 266 SER A C 1
ATOM 2090 O O . SER A 1 266 ? 13.632 -7.731 -23.102 1.00 92.38 266 SER A O 1
ATOM 2092 N N . ARG A 1 267 ? 14.690 -9.689 -22.786 1.00 90.25 267 ARG A N 1
ATOM 2093 C CA . ARG A 1 267 ? 14.663 -10.068 -24.209 1.00 90.25 267 ARG A CA 1
ATOM 2094 C C . ARG A 1 267 ? 13.246 -10.338 -24.729 1.00 90.25 267 ARG A C 1
ATOM 2096 O O . ARG A 1 267 ? 13.036 -10.310 -25.936 1.00 90.25 267 ARG A O 1
ATOM 2103 N N . ALA A 1 268 ? 12.294 -10.624 -23.836 1.00 87.06 268 ALA A N 1
ATOM 2104 C CA . ALA A 1 268 ? 10.912 -10.944 -24.179 1.00 87.06 268 ALA A CA 1
ATOM 2105 C C . ALA A 1 268 ? 9.950 -10.634 -23.012 1.00 87.06 268 ALA A C 1
ATOM 2107 O O . ALA A 1 268 ? 9.418 -11.541 -22.376 1.00 87.06 268 ALA A O 1
ATOM 2108 N N . PHE A 1 269 ? 9.681 -9.350 -22.741 1.00 88.69 269 PHE A N 1
ATOM 2109 C CA . PHE A 1 269 ? 8.811 -8.919 -21.631 1.00 88.69 269 PHE A CA 1
ATOM 2110 C C . PHE A 1 269 ? 7.414 -9.562 -21.623 1.00 88.69 269 PHE A C 1
ATOM 2112 O O . PHE A 1 269 ? 6.886 -9.847 -20.547 1.00 88.69 269 PHE A O 1
ATOM 2119 N N . ARG A 1 270 ? 6.812 -9.806 -22.795 1.00 84.12 270 ARG A N 1
ATOM 2120 C CA . ARG A 1 270 ? 5.511 -10.476 -22.931 1.00 84.12 270 ARG A CA 1
ATOM 2121 C C . ARG A 1 270 ? 5.567 -11.948 -22.550 1.00 84.12 270 ARG A C 1
ATOM 2123 O O . ARG A 1 270 ? 4.590 -12.440 -21.988 1.00 84.12 270 ARG A O 1
ATOM 2130 N N . ASP A 1 271 ? 6.675 -12.630 -22.819 1.00 81.75 271 ASP A N 1
ATOM 2131 C CA . ASP A 1 271 ? 6.772 -14.079 -22.693 1.00 81.75 271 ASP A CA 1
ATOM 2132 C C . ASP A 1 271 ? 6.801 -14.512 -21.225 1.00 81.75 271 ASP A C 1
ATOM 2134 O O . ASP A 1 271 ? 7.773 -14.332 -20.486 1.00 81.75 271 ASP A O 1
ATOM 2138 N N . TRP A 1 272 ? 5.688 -15.088 -20.790 1.00 82.69 272 TRP A N 1
ATOM 2139 C CA . TRP A 1 272 ? 5.546 -15.574 -19.432 1.00 82.69 272 TRP A CA 1
ATOM 2140 C C . TRP A 1 272 ? 6.381 -16.818 -19.137 1.00 82.69 272 TRP A C 1
ATOM 2142 O O . TRP A 1 272 ? 6.817 -16.971 -18.001 1.00 82.69 272 TRP A O 1
ATOM 2152 N N . SER A 1 273 ? 6.659 -17.660 -20.137 1.00 79.81 273 SER A N 1
ATOM 2153 C CA . SER A 1 273 ? 7.493 -18.858 -19.952 1.00 79.81 273 SER A CA 1
ATOM 2154 C C . SER A 1 273 ? 8.949 -18.512 -19.624 1.00 79.81 273 SER A C 1
ATOM 2156 O O . SER A 1 273 ? 9.681 -19.324 -19.068 1.00 79.81 273 SER A O 1
ATOM 2158 N N . GLN A 1 274 ? 9.356 -17.279 -19.933 1.00 82.44 274 GLN A N 1
ATOM 2159 C CA . GLN A 1 274 ? 10.678 -16.727 -19.638 1.00 82.44 274 GLN A CA 1
ATOM 2160 C C . GLN A 1 274 ? 10.651 -15.710 -18.489 1.00 82.44 274 GLN A C 1
ATOM 2162 O O . GLN A 1 274 ? 11.646 -15.035 -18.232 1.00 82.44 274 GLN A O 1
ATOM 2167 N N . SER A 1 275 ? 9.506 -15.553 -17.826 1.00 87.44 275 SER A N 1
ATOM 2168 C CA . SER A 1 275 ? 9.353 -14.685 -16.660 1.00 87.44 275 SER A CA 1
ATOM 2169 C C . SER A 1 275 ? 9.601 -15.460 -15.370 1.00 87.44 275 SER A C 1
ATOM 2171 O O . SER A 1 275 ? 9.499 -16.687 -15.339 1.00 87.44 275 SER A O 1
ATOM 2173 N N . THR A 1 276 ? 9.886 -14.736 -14.291 1.00 87.69 276 THR A N 1
ATOM 2174 C CA . THR A 1 276 ? 9.948 -15.334 -12.954 1.00 87.69 276 THR A CA 1
ATOM 2175 C C . THR A 1 276 ? 8.529 -15.509 -12.384 1.00 87.69 276 THR A C 1
ATOM 2177 O O . THR A 1 276 ? 7.602 -14.789 -12.784 1.00 87.69 276 THR A O 1
ATOM 2180 N N . PRO A 1 277 ? 8.333 -16.374 -11.375 1.00 86.81 277 PRO A N 1
ATOM 2181 C CA . PRO A 1 277 ? 7.077 -16.481 -10.637 1.00 86.81 277 PRO A CA 1
ATOM 2182 C C . PRO A 1 277 ? 6.659 -15.182 -9.938 1.00 86.81 277 PRO A C 1
ATOM 2184 O O . PRO A 1 277 ? 5.471 -14.953 -9.708 1.00 86.81 277 PRO A O 1
ATOM 2187 N N . TYR A 1 278 ? 7.602 -14.277 -9.650 1.00 90.88 278 TYR A N 1
ATOM 2188 C CA . TYR A 1 278 ? 7.290 -12.972 -9.061 1.00 90.88 278 TYR A CA 1
ATOM 2189 C C . TYR A 1 278 ? 6.410 -12.115 -9.966 1.00 90.88 278 TYR A C 1
ATOM 2191 O O . TYR A 1 278 ? 5.598 -11.341 -9.460 1.00 90.88 278 TYR A O 1
ATOM 2199 N N . ARG A 1 279 ? 6.493 -12.292 -11.293 1.00 91.44 279 ARG A N 1
ATOM 2200 C CA . ARG A 1 279 ? 5.582 -11.630 -12.237 1.00 91.44 279 ARG A CA 1
ATOM 2201 C C . ARG A 1 279 ? 4.126 -12.032 -11.993 1.00 91.44 279 ARG A C 1
ATOM 2203 O O . ARG A 1 279 ? 3.231 -11.205 -12.137 1.00 91.44 279 ARG A O 1
ATOM 2210 N N . TRP A 1 280 ? 3.887 -13.280 -11.598 1.00 87.38 280 TRP A N 1
ATOM 2211 C CA . TRP A 1 280 ? 2.550 -13.779 -11.290 1.00 87.38 280 TRP A CA 1
ATOM 2212 C C . TRP A 1 280 ? 2.048 -13.279 -9.927 1.00 87.38 280 TRP A C 1
ATOM 2214 O O . TRP A 1 280 ? 0.901 -12.864 -9.805 1.00 87.38 280 TRP A O 1
ATOM 2224 N N . ILE A 1 281 ? 2.922 -13.180 -8.922 1.00 90.88 281 ILE A N 1
ATOM 2225 C CA . ILE A 1 281 ? 2.588 -12.520 -7.644 1.00 90.88 281 ILE A CA 1
ATOM 2226 C C . ILE A 1 281 ? 2.255 -11.031 -7.862 1.00 90.88 281 ILE A C 1
ATOM 2228 O O . ILE A 1 281 ? 1.326 -10.499 -7.252 1.00 90.88 281 ILE A O 1
ATOM 2232 N N . ALA A 1 282 ? 2.989 -10.348 -8.747 1.00 93.50 282 ALA A N 1
ATOM 2233 C CA . ALA A 1 282 ? 2.722 -8.958 -9.113 1.00 93.50 282 ALA A CA 1
ATOM 2234 C C . ALA A 1 282 ? 1.396 -8.803 -9.878 1.00 93.50 282 ALA A C 1
ATOM 2236 O O . ALA A 1 282 ? 0.675 -7.836 -9.652 1.00 93.50 282 ALA A O 1
ATOM 2237 N N . TYR A 1 283 ? 1.034 -9.767 -10.730 1.00 90.62 283 TYR A N 1
ATOM 2238 C CA . TYR A 1 283 ? -0.261 -9.803 -11.418 1.00 90.62 283 TYR A CA 1
ATOM 2239 C C . TYR A 1 283 ? -1.446 -9.798 -10.438 1.00 90.62 283 TYR A C 1
ATOM 2241 O O . TYR A 1 283 ? -2.409 -9.058 -10.657 1.00 90.62 283 TYR A O 1
ATOM 2249 N N . TRP A 1 284 ? -1.351 -10.562 -9.344 1.00 90.44 284 TRP A N 1
ATOM 2250 C CA . TRP A 1 284 ? -2.330 -10.530 -8.250 1.00 90.44 284 TRP A CA 1
ATOM 2251 C C . TRP A 1 284 ? -2.284 -9.214 -7.474 1.00 90.44 284 TRP A C 1
ATOM 2253 O O . TRP A 1 284 ? -3.328 -8.636 -7.194 1.00 90.44 284 TRP A O 1
ATOM 2263 N N . GLY A 1 285 ? -1.090 -8.672 -7.224 1.00 94.38 285 GLY A N 1
ATOM 2264 C CA . GLY A 1 285 ? -0.930 -7.368 -6.571 1.00 94.38 285 GLY A CA 1
ATOM 2265 C C . GLY A 1 285 ? -1.570 -6.201 -7.336 1.00 94.38 285 GLY A C 1
ATOM 2266 O O . GLY A 1 285 ? -2.146 -5.310 -6.719 1.00 94.38 285 GLY A O 1
ATOM 2267 N N . ILE A 1 286 ? -1.521 -6.208 -8.674 1.00 93.94 286 ILE A N 1
ATOM 2268 C CA . ILE A 1 286 ? -2.185 -5.190 -9.511 1.00 93.94 286 ILE A CA 1
ATOM 2269 C C . ILE A 1 286 ? -3.707 -5.267 -9.349 1.00 93.94 286 ILE A C 1
ATOM 2271 O O . ILE A 1 286 ? -4.358 -4.237 -9.207 1.00 93.94 286 ILE A O 1
ATOM 2275 N N . ARG A 1 287 ? -4.278 -6.478 -9.348 1.00 92.56 287 ARG A N 1
ATOM 2276 C CA . ARG A 1 287 ? -5.724 -6.680 -9.164 1.00 92.56 287 ARG A CA 1
ATOM 2277 C C . ARG A 1 287 ? -6.183 -6.299 -7.766 1.00 92.56 287 ARG A C 1
ATOM 2279 O O . ARG A 1 287 ? -7.181 -5.603 -7.647 1.00 92.56 287 ARG A O 1
ATOM 2286 N N . MET A 1 288 ? -5.410 -6.668 -6.750 1.00 95.25 288 MET A N 1
ATOM 2287 C CA . MET A 1 288 ? -5.657 -6.254 -5.373 1.00 95.25 288 MET A CA 1
ATOM 2288 C C . MET A 1 288 ? -5.667 -4.728 -5.253 1.00 95.25 288 MET A C 1
ATOM 2290 O O . MET A 1 288 ? -6.547 -4.161 -4.621 1.00 95.25 288 MET A O 1
ATOM 2294 N N . ALA A 1 289 ? -4.712 -4.039 -5.885 1.00 96.44 289 ALA A N 1
ATOM 2295 C CA . ALA A 1 289 ? -4.675 -2.580 -5.867 1.00 96.44 289 ALA A CA 1
ATOM 2296 C C . ALA A 1 289 ? -5.894 -1.945 -6.563 1.00 96.44 289 ALA A C 1
ATOM 2298 O O . ALA A 1 289 ? -6.401 -0.945 -6.062 1.00 96.44 289 ALA A O 1
ATOM 2299 N N . ARG A 1 290 ? -6.385 -2.534 -7.666 1.00 95.62 290 ARG A N 1
ATOM 2300 C CA . ARG A 1 290 ? -7.637 -2.108 -8.324 1.00 95.62 290 ARG A CA 1
ATOM 2301 C C . ARG A 1 290 ? -8.832 -2.258 -7.400 1.00 95.62 290 ARG A C 1
ATOM 2303 O O . ARG A 1 290 ? -9.553 -1.296 -7.186 1.00 95.62 290 ARG A O 1
ATOM 2310 N N . ASP A 1 291 ? -8.990 -3.437 -6.811 1.00 95.19 291 ASP A N 1
ATOM 2311 C CA . ASP A 1 291 ? -10.067 -3.725 -5.867 1.00 95.19 291 ASP A CA 1
ATOM 2312 C C . ASP A 1 291 ? -10.068 -2.742 -4.684 1.00 95.19 291 ASP A C 1
ATOM 2314 O O . ASP A 1 291 ? -11.068 -2.077 -4.421 1.00 95.19 291 ASP A O 1
ATOM 2318 N N . ILE A 1 292 ? -8.911 -2.542 -4.047 1.00 96.44 292 ILE A N 1
ATOM 2319 C CA . ILE A 1 292 ? -8.738 -1.562 -2.969 1.00 96.44 292 ILE A CA 1
ATOM 2320 C C . ILE A 1 292 ? -9.161 -0.157 -3.412 1.00 96.44 292 ILE A C 1
ATOM 2322 O O . ILE A 1 292 ? -9.936 0.511 -2.721 1.00 96.44 292 ILE A O 1
ATOM 2326 N N . ASN A 1 293 ? -8.649 0.315 -4.549 1.00 97.75 293 ASN A N 1
ATOM 2327 C CA . ASN A 1 293 ? -8.913 1.681 -4.973 1.00 97.75 293 ASN A CA 1
ATOM 2328 C C . ASN A 1 293 ? -10.380 1.878 -5.363 1.00 97.75 293 ASN A C 1
ATOM 2330 O O . ASN A 1 293 ? -11.006 2.811 -4.870 1.00 97.75 293 ASN A O 1
ATOM 2334 N N . SER A 1 294 ? -10.939 0.989 -6.182 1.00 95.56 294 SER A N 1
ATOM 2335 C CA . SER A 1 294 ? -12.294 1.117 -6.721 1.00 95.56 294 SER A CA 1
ATOM 2336 C C . SER A 1 294 ? -13.386 0.814 -5.694 1.00 95.56 294 SER A C 1
ATOM 2338 O O . SER A 1 294 ? -14.405 1.501 -5.679 1.00 95.56 294 SER A O 1
ATOM 2340 N N . ASN A 1 295 ? -13.190 -0.183 -4.824 1.00 96.00 295 ASN A N 1
ATOM 2341 C CA . ASN A 1 295 ? -14.247 -0.673 -3.932 1.00 96.00 295 ASN A CA 1
ATOM 2342 C C . ASN A 1 295 ? -14.138 -0.146 -2.494 1.00 96.00 295 ASN A C 1
ATOM 2344 O O . ASN A 1 295 ? -15.136 -0.148 -1.772 1.00 96.00 295 ASN A O 1
ATOM 2348 N N . TYR A 1 296 ? -12.965 0.340 -2.065 1.00 97.19 296 TYR A N 1
ATOM 2349 C CA . TYR A 1 296 ? -12.764 0.805 -0.687 1.00 97.19 296 TYR A CA 1
ATOM 2350 C C . TYR A 1 296 ? -12.384 2.277 -0.563 1.00 97.19 296 TYR A C 1
ATOM 2352 O O . TYR A 1 296 ? -12.830 2.918 0.387 1.00 97.19 296 TYR A O 1
ATOM 2360 N N . ILE A 1 297 ? -11.578 2.825 -1.476 1.00 97.56 297 ILE A N 1
ATOM 2361 C CA . ILE A 1 297 ? -11.077 4.203 -1.352 1.00 97.56 297 ILE A CA 1
ATOM 2362 C C . ILE A 1 297 ? -11.947 5.193 -2.128 1.00 97.56 297 ILE A C 1
ATOM 2364 O O . ILE A 1 297 ? -12.418 6.166 -1.544 1.00 97.56 297 ILE A O 1
ATOM 2368 N N . GLU A 1 298 ? -12.193 4.949 -3.413 1.00 95.81 298 GLU A N 1
ATOM 2369 C CA . GLU A 1 298 ? -12.954 5.854 -4.284 1.00 95.81 298 GLU A CA 1
ATOM 2370 C C . GLU A 1 298 ? -14.365 6.172 -3.743 1.00 95.81 298 GLU A C 1
ATOM 2372 O O . GLU A 1 298 ? -14.732 7.349 -3.695 1.00 95.81 298 GLU A O 1
ATOM 2377 N N . PRO A 1 299 ? -15.136 5.208 -3.190 1.00 96.31 299 PRO A N 1
ATOM 2378 C CA . PRO A 1 299 ? -16.452 5.500 -2.615 1.00 96.31 299 PRO A CA 1
ATOM 2379 C C . PRO A 1 299 ? -16.419 6.459 -1.413 1.00 96.31 299 PRO A C 1
ATOM 2381 O O . PRO A 1 299 ? -17.446 7.030 -1.046 1.00 96.31 299 PRO A O 1
ATOM 2384 N N . LEU A 1 300 ? -15.252 6.663 -0.791 1.00 97.06 300 LEU A N 1
ATOM 2385 C CA . LEU A 1 300 ? -15.077 7.598 0.321 1.00 97.06 300 LEU A CA 1
ATOM 2386 C C . LEU A 1 300 ? -14.889 9.050 -0.138 1.00 97.06 300 LEU A C 1
ATOM 2388 O O . LEU A 1 300 ? -14.795 9.932 0.717 1.00 97.06 300 LEU A O 1
ATOM 2392 N N . ALA A 1 301 ? -14.874 9.341 -1.444 1.00 96.38 301 ALA A N 1
ATOM 2393 C CA . ALA A 1 301 ? -14.720 10.699 -1.972 1.00 96.38 301 ALA A CA 1
ATOM 2394 C C . ALA A 1 301 ? -15.715 11.701 -1.353 1.00 96.38 301 ALA A C 1
ATOM 2396 O O . ALA A 1 301 ? -15.348 12.828 -1.027 1.00 96.38 301 ALA A O 1
ATOM 2397 N N . SER A 1 302 ? -16.968 11.298 -1.115 1.00 96.12 302 SER A N 1
ATOM 2398 C CA . SER A 1 302 ? -17.976 12.161 -0.477 1.00 96.12 302 SER A CA 1
ATOM 2399 C C . SER A 1 302 ? -17.808 12.310 1.040 1.00 96.12 302 SER A C 1
ATOM 2401 O O . SER A 1 302 ? -18.457 13.159 1.646 1.00 96.12 302 SER A O 1
ATOM 2403 N N . VAL A 1 303 ? -16.994 11.459 1.667 1.00 97.25 303 VAL A N 1
ATOM 2404 C CA . VAL A 1 303 ? -16.717 11.464 3.111 1.00 97.25 303 VAL A CA 1
ATOM 2405 C C . VAL A 1 303 ? -15.490 12.316 3.426 1.00 97.25 303 VAL A C 1
ATOM 2407 O O . VAL A 1 303 ? -15.460 12.980 4.461 1.00 97.25 303 VAL A O 1
ATOM 2410 N N . PHE A 1 304 ? -14.485 12.306 2.549 1.00 97.06 304 PHE A N 1
ATOM 2411 C CA . PHE A 1 304 ? -13.281 13.108 2.728 1.00 97.06 304 PHE A CA 1
ATOM 2412 C C . PHE A 1 304 ? -13.573 14.612 2.614 1.00 97.06 304 PHE A C 1
ATOM 2414 O O . PHE A 1 304 ? -14.309 15.030 1.714 1.00 97.06 304 PHE A O 1
ATOM 2421 N N . PRO A 1 305 ? -12.976 15.443 3.487 1.00 96.81 305 PRO A N 1
ATOM 2422 C CA . PRO A 1 305 ? -13.028 16.888 3.330 1.00 96.81 305 PRO A CA 1
ATOM 2423 C C . PRO A 1 305 ? -12.125 17.334 2.166 1.00 96.81 305 PRO A C 1
ATOM 2425 O O . PRO A 1 305 ? -11.255 16.586 1.714 1.00 96.81 305 PRO A O 1
ATOM 2428 N N . GLU A 1 306 ? -12.332 18.554 1.670 1.00 96.31 306 GLU A N 1
ATOM 2429 C CA . GLU A 1 306 ? -11.668 19.055 0.456 1.00 96.31 306 GLU A CA 1
ATOM 2430 C C . GLU A 1 306 ? -10.136 19.080 0.572 1.00 96.31 306 GLU A C 1
ATOM 2432 O O . GLU A 1 306 ? -9.438 18.755 -0.384 1.00 96.31 306 GLU A O 1
ATOM 2437 N N . GLU A 1 307 ? -9.581 19.349 1.757 1.00 94.75 307 GLU A N 1
ATOM 2438 C CA . GLU A 1 307 ? -8.132 19.324 1.998 1.00 94.75 307 GLU A CA 1
ATOM 2439 C C . GLU A 1 307 ? -7.498 17.919 1.941 1.00 94.75 307 GLU A C 1
ATOM 2441 O O . GLU A 1 307 ? -6.276 17.783 2.048 1.00 94.75 307 GLU A O 1
ATOM 2446 N N . ARG A 1 308 ? -8.310 16.862 1.805 1.00 95.31 308 ARG A N 1
ATOM 2447 C CA . ARG A 1 308 ? -7.870 15.466 1.640 1.00 95.31 308 ARG A CA 1
ATOM 2448 C C . ARG A 1 308 ? -8.078 14.932 0.223 1.00 95.31 308 ARG A C 1
ATOM 2450 O O . ARG A 1 308 ? -7.866 13.740 -0.002 1.00 95.31 308 ARG A O 1
ATOM 2457 N N . LYS A 1 309 ? -8.469 15.795 -0.714 1.00 95.50 309 LYS A N 1
ATOM 2458 C CA . LYS A 1 309 ? -8.701 15.445 -2.115 1.00 95.50 309 LYS A CA 1
ATOM 2459 C C . LYS A 1 309 ? -7.610 15.995 -3.022 1.00 95.50 309 LYS A C 1
ATOM 2461 O O . LYS A 1 309 ? -6.953 16.992 -2.718 1.00 95.50 309 LYS A O 1
ATOM 2466 N N . GLY A 1 310 ? -7.423 15.319 -4.147 1.00 92.75 310 GLY A N 1
ATOM 2467 C CA . GLY A 1 310 ? -6.575 15.764 -5.235 1.00 92.75 310 GLY A CA 1
ATOM 2468 C C . GLY A 1 310 ? -7.199 16.927 -6.013 1.00 92.75 310 GLY A C 1
ATOM 2469 O O . GLY A 1 310 ? -8.353 17.295 -5.790 1.00 92.75 310 GLY A O 1
ATOM 2470 N N . PRO A 1 311 ? -6.463 17.499 -6.982 1.00 90.38 311 PRO A N 1
ATOM 2471 C CA . PRO A 1 311 ? -6.959 18.588 -7.827 1.00 90.38 311 PRO A CA 1
ATOM 2472 C C . PRO A 1 311 ? -8.225 18.251 -8.627 1.00 90.38 311 PRO A C 1
ATOM 2474 O O . PRO A 1 311 ? -8.930 19.164 -9.050 1.00 90.38 311 PRO A O 1
ATOM 2477 N N . LEU A 1 312 ? -8.494 16.961 -8.857 1.00 92.00 312 LEU A N 1
ATOM 2478 C CA . LEU A 1 312 ? -9.681 16.471 -9.561 1.00 92.00 312 LEU A CA 1
ATOM 2479 C C . LEU A 1 312 ? -10.818 16.056 -8.611 1.00 92.00 312 LEU A C 1
ATOM 2481 O O . LEU A 1 312 ? -11.865 15.614 -9.071 1.00 92.00 312 LEU A O 1
ATOM 2485 N N . GLY A 1 313 ? -10.655 16.264 -7.299 1.00 94.00 313 GLY A N 1
ATOM 2486 C CA . GLY A 1 313 ? -11.669 15.958 -6.286 1.00 94.00 313 GLY A CA 1
ATOM 2487 C C . GLY A 1 313 ? -11.659 14.507 -5.799 1.00 94.00 313 GLY A C 1
ATOM 2488 O O . GLY A 1 313 ? -12.523 14.126 -5.008 1.00 94.00 313 GLY A O 1
ATOM 2489 N N . ASP A 1 314 ? -10.687 13.711 -6.231 1.00 95.19 314 ASP A N 1
ATOM 2490 C CA . ASP A 1 314 ? -10.544 12.310 -5.863 1.00 95.19 314 ASP A CA 1
ATOM 2491 C C . ASP A 1 314 ? -9.770 12.135 -4.540 1.00 95.19 314 ASP A C 1
ATOM 2493 O O . ASP A 1 314 ? -8.886 12.936 -4.218 1.00 95.19 314 ASP A O 1
ATOM 2497 N N . PRO A 1 315 ? -10.079 11.108 -3.731 1.00 96.50 315 PRO A N 1
ATOM 2498 C CA . PRO A 1 315 ? -9.314 10.808 -2.529 1.00 96.50 315 PRO A CA 1
ATOM 2499 C C . PRO A 1 315 ? -7.937 10.224 -2.865 1.00 96.50 315 PRO A C 1
ATOM 2501 O O . PRO A 1 315 ? -7.709 9.665 -3.936 1.00 96.50 315 PRO A O 1
ATOM 2504 N N . ALA A 1 316 ? -7.011 10.297 -1.907 1.00 96.56 316 ALA A N 1
ATOM 2505 C CA . ALA A 1 316 ? -5.693 9.689 -2.052 1.00 96.56 316 ALA A CA 1
ATOM 2506 C C . ALA A 1 316 ? -5.803 8.158 -2.158 1.00 96.56 316 ALA A C 1
ATOM 2508 O O . ALA A 1 316 ? -6.217 7.491 -1.209 1.00 96.56 316 ALA A O 1
ATOM 2509 N N . LYS A 1 317 ? -5.370 7.599 -3.287 1.00 97.25 317 LYS A N 1
ATOM 2510 C CA . LYS A 1 317 ? -5.436 6.170 -3.610 1.00 97.25 317 LYS A CA 1
ATOM 2511 C C . LYS A 1 317 ? -4.143 5.420 -3.293 1.00 97.25 317 LYS A C 1
ATOM 2513 O O . LYS A 1 317 ? -3.061 6.002 -3.127 1.00 97.25 317 LYS A O 1
ATOM 2518 N N . ALA A 1 318 ? -4.257 4.096 -3.218 1.00 97.38 318 ALA A N 1
ATOM 2519 C CA . ALA A 1 318 ? -3.154 3.182 -2.979 1.00 97.38 318 ALA A CA 1
ATOM 2520 C C . ALA A 1 318 ? -2.434 2.806 -4.285 1.00 97.38 318 ALA A C 1
ATOM 2522 O O . ALA A 1 318 ? -3.034 2.619 -5.346 1.00 97.38 318 ALA A O 1
ATOM 2523 N N . HIS A 1 319 ? -1.114 2.662 -4.197 1.00 95.81 319 HIS A N 1
ATOM 2524 C CA . HIS A 1 319 ? -0.277 2.048 -5.225 1.00 95.81 319 HIS A CA 1
ATOM 2525 C C . HIS A 1 319 ? 0.719 1.081 -4.572 1.00 95.81 319 HIS A C 1
ATOM 2527 O O . HIS A 1 319 ? 0.788 0.972 -3.347 1.00 95.81 319 HIS A O 1
ATOM 2533 N N . CYS A 1 320 ? 1.543 0.393 -5.368 1.00 96.56 320 CYS A N 1
ATOM 2534 C CA . CYS A 1 320 ? 2.504 -0.595 -4.855 1.00 96.56 320 CYS A CA 1
ATOM 2535 C C . CYS A 1 320 ? 3.375 -0.018 -3.722 1.00 96.56 320 CYS A C 1
ATOM 2537 O O . CYS A 1 320 ? 3.631 -0.663 -2.707 1.00 96.56 320 CYS A O 1
ATOM 2539 N N . GLY A 1 321 ? 3.803 1.234 -3.881 1.00 94.81 321 GLY A N 1
ATOM 2540 C CA . GLY A 1 321 ? 4.689 1.915 -2.954 1.00 94.81 321 GLY A CA 1
ATOM 2541 C C . GLY A 1 321 ? 4.024 2.331 -1.645 1.00 94.81 321 GLY A C 1
ATOM 2542 O O . GLY A 1 321 ? 4.739 2.452 -0.659 1.00 94.81 321 GLY A O 1
ATOM 2543 N N . THR A 1 322 ? 2.692 2.442 -1.598 1.00 97.19 322 THR A N 1
ATOM 2544 C CA . THR A 1 322 ? 1.928 2.680 -0.361 1.00 97.19 322 THR A CA 1
ATOM 2545 C C . THR A 1 322 ? 2.240 1.625 0.697 1.00 97.19 322 THR A C 1
ATOM 2547 O O . THR A 1 322 ? 2.421 1.960 1.861 1.00 97.19 322 THR A O 1
ATOM 2550 N N . CYS A 1 323 ? 2.388 0.362 0.284 1.00 97.31 323 CYS A N 1
ATOM 2551 C CA . CYS A 1 323 ? 2.757 -0.737 1.178 1.00 97.31 323 CYS A CA 1
ATOM 2552 C C . CYS A 1 323 ? 4.263 -1.039 1.143 1.00 97.31 323 CYS A C 1
ATOM 2554 O O . CYS A 1 323 ? 4.893 -1.270 2.175 1.00 97.31 323 CYS A O 1
ATOM 2556 N N . HIS A 1 324 ? 4.858 -1.090 -0.050 1.00 96.25 324 HIS A N 1
ATOM 2557 C CA . HIS A 1 324 ? 6.207 -1.627 -0.226 1.00 96.25 324 HIS A CA 1
ATOM 2558 C C . HIS A 1 324 ? 7.321 -0.652 0.179 1.00 96.25 324 HIS A C 1
ATOM 2560 O O . HIS A 1 324 ? 8.343 -1.101 0.700 1.00 96.25 324 HIS A O 1
ATOM 2566 N N . LEU A 1 325 ? 7.133 0.661 -0.013 1.00 92.94 325 LEU A N 1
ATOM 2567 C CA . LEU A 1 325 ? 8.080 1.728 0.361 1.00 92.94 325 LEU A CA 1
ATOM 2568 C C . LEU A 1 325 ? 9.549 1.430 -0.013 1.00 92.94 325 LEU A C 1
ATOM 2570 O O . LEU A 1 325 ? 10.478 1.626 0.772 1.00 92.94 325 LEU A O 1
ATOM 2574 N N . GLY A 1 326 ? 9.765 0.934 -1.232 1.00 91.00 326 GLY A N 1
ATOM 2575 C CA . GLY A 1 326 ? 11.087 0.623 -1.775 1.00 91.00 326 GLY A CA 1
ATOM 2576 C C . GLY A 1 326 ? 11.656 -0.730 -1.344 1.00 91.00 326 GLY A C 1
ATOM 2577 O O . GLY A 1 326 ? 12.860 -0.937 -1.504 1.00 91.00 326 GLY A O 1
ATOM 2578 N N . ASN A 1 327 ? 10.825 -1.626 -0.804 1.00 91.12 327 ASN A N 1
ATOM 2579 C CA . ASN A 1 327 ? 11.186 -2.987 -0.414 1.00 91.12 327 ASN A CA 1
ATOM 2580 C C . ASN A 1 327 ? 10.319 -4.022 -1.149 1.00 91.12 327 ASN A C 1
ATOM 2582 O O . ASN A 1 327 ? 9.115 -3.830 -1.309 1.00 91.12 327 ASN A O 1
ATOM 2586 N N . ASN A 1 328 ? 10.889 -5.155 -1.560 1.00 90.25 328 ASN A N 1
ATOM 2587 C CA . ASN A 1 328 ? 10.153 -6.180 -2.309 1.00 90.25 328 ASN A CA 1
ATOM 2588 C C . ASN A 1 328 ? 9.095 -6.885 -1.446 1.00 90.25 328 ASN A C 1
ATOM 2590 O O . ASN A 1 328 ? 8.159 -7.478 -1.975 1.00 90.25 328 ASN A O 1
ATOM 2594 N N . LYS A 1 329 ? 9.203 -6.754 -0.121 1.00 92.00 329 LYS A N 1
ATOM 2595 C CA . LYS A 1 329 ? 8.151 -7.068 0.844 1.00 92.00 329 LYS A CA 1
ATOM 2596 C C . LYS A 1 329 ? 7.967 -5.903 1.812 1.00 92.00 329 LYS A C 1
ATOM 2598 O O . LYS A 1 329 ? 8.975 -5.415 2.341 1.00 92.00 329 LYS A O 1
ATOM 2603 N N . PRO A 1 330 ? 6.727 -5.504 2.139 1.00 94.00 330 PRO A N 1
ATOM 2604 C CA . PRO A 1 330 ? 6.495 -4.533 3.200 1.00 94.00 330 PRO A CA 1
ATOM 2605 C C . PRO A 1 330 ? 7.214 -4.951 4.491 1.00 94.00 330 PRO A C 1
ATOM 2607 O O . PRO A 1 330 ? 7.134 -6.106 4.910 1.00 94.00 330 PRO A O 1
ATOM 2610 N N . LEU A 1 331 ? 7.991 -4.035 5.082 1.00 91.94 331 LEU A N 1
ATOM 2611 C CA . LEU A 1 331 ? 8.775 -4.262 6.311 1.00 91.94 331 LEU A CA 1
ATOM 2612 C C . LEU A 1 331 ? 9.718 -5.486 6.257 1.00 91.94 331 LEU A C 1
ATOM 2614 O O . LEU A 1 331 ? 10.051 -6.076 7.289 1.00 91.94 331 LEU A O 1
ATOM 2618 N N . GLY A 1 332 ? 10.147 -5.895 5.058 1.00 89.75 332 GLY A N 1
ATOM 2619 C CA . GLY A 1 332 ? 10.953 -7.102 4.860 1.00 89.75 332 GLY A CA 1
ATOM 2620 C C . GLY A 1 332 ? 10.197 -8.406 5.148 1.00 89.75 332 GLY A C 1
ATOM 2621 O O . GLY A 1 332 ? 10.828 -9.414 5.452 1.00 89.75 332 GLY A O 1
ATOM 2622 N N . GLY A 1 333 ? 8.862 -8.394 5.086 1.00 91.75 333 GLY A N 1
ATOM 2623 C CA . GLY A 1 333 ? 8.009 -9.553 5.366 1.00 91.75 333 GLY A CA 1
ATOM 2624 C C . GLY A 1 333 ? 7.706 -9.770 6.849 1.00 91.75 333 GLY A C 1
ATOM 2625 O O . GLY A 1 333 ? 7.344 -10.882 7.233 1.00 91.75 333 GLY A O 1
ATOM 2626 N N . TYR A 1 334 ? 7.875 -8.740 7.685 1.00 94.44 334 TYR A N 1
ATOM 2627 C CA . TYR A 1 334 ? 7.537 -8.799 9.107 1.00 94.44 334 TYR A CA 1
ATOM 2628 C C . TYR A 1 334 ? 6.057 -9.164 9.308 1.00 94.44 334 TYR A C 1
ATOM 2630 O O . TYR A 1 334 ? 5.176 -8.503 8.764 1.00 94.44 334 TYR A O 1
ATOM 2638 N N . LYS A 1 335 ? 5.796 -10.220 10.084 1.00 94.88 335 LYS A N 1
ATOM 2639 C CA . LYS A 1 335 ? 4.459 -10.793 10.287 1.00 94.88 335 LYS A CA 1
ATOM 2640 C C . LYS A 1 335 ? 3.745 -10.167 11.484 1.00 94.88 335 LYS A C 1
ATOM 2642 O O . LYS A 1 335 ? 3.466 -10.823 12.478 1.00 94.88 335 LYS A O 1
ATOM 2647 N N . LEU A 1 336 ? 3.483 -8.865 11.408 1.00 96.38 336 LEU A N 1
ATOM 2648 C CA . LEU A 1 336 ? 2.763 -8.168 12.479 1.00 96.38 336 LEU A CA 1
ATOM 2649 C C . LEU A 1 336 ? 1.313 -8.663 12.622 1.00 96.38 336 LEU A C 1
ATOM 2651 O O . LEU A 1 336 ? 0.774 -8.662 13.726 1.00 96.38 336 LEU A O 1
ATOM 2655 N N . LEU A 1 337 ? 0.703 -9.097 11.515 1.00 97.06 337 LEU A N 1
ATOM 2656 C CA . LEU A 1 337 ? -0.671 -9.596 11.472 1.00 97.06 337 LEU A CA 1
ATOM 2657 C C . LEU A 1 337 ? -0.898 -10.810 12.387 1.00 97.06 337 LEU A C 1
ATOM 2659 O O . LEU A 1 337 ? -1.972 -10.911 12.976 1.00 97.06 337 LEU A O 1
ATOM 2663 N N . ASP A 1 338 ? 0.107 -11.676 12.571 1.00 95.94 338 ASP A N 1
ATOM 2664 C CA . ASP A 1 338 ? 0.019 -12.887 13.409 1.00 95.94 338 ASP A CA 1
ATOM 2665 C C . ASP A 1 338 ? -0.434 -12.576 14.850 1.00 95.94 338 ASP A C 1
ATOM 2667 O O . ASP A 1 338 ? -0.993 -13.430 15.534 1.00 95.94 338 ASP A O 1
ATOM 2671 N N . HIS A 1 339 ? -0.240 -11.335 15.307 1.00 96.25 339 HIS A N 1
ATOM 2672 C CA . HIS A 1 339 ? -0.631 -10.874 16.635 1.00 96.25 339 HIS A CA 1
ATOM 2673 C C . HIS A 1 339 ? -2.068 -10.337 16.729 1.00 96.25 339 HIS A C 1
ATOM 2675 O O . HIS A 1 339 ? -2.503 -10.048 17.840 1.00 96.25 339 HIS A O 1
ATOM 2681 N N . TYR A 1 340 ? -2.784 -10.146 15.616 1.00 97.00 340 TYR A N 1
ATOM 2682 C CA . TYR A 1 340 ? -4.086 -9.455 15.564 1.00 97.00 340 TYR A CA 1
ATOM 2683 C C . TYR A 1 340 ? -5.082 -10.126 14.601 1.00 97.00 340 TYR A C 1
ATOM 2685 O O . TYR A 1 340 ? -5.955 -9.461 14.043 1.00 97.00 340 TYR A O 1
ATOM 2693 N N . LEU A 1 341 ? -4.950 -11.440 14.389 1.00 95.75 341 LEU A N 1
ATOM 2694 C CA . LEU A 1 341 ? -5.700 -12.193 13.376 1.00 95.75 341 LEU A CA 1
ATOM 2695 C C . LEU A 1 341 ? -7.215 -11.991 13.467 1.00 95.75 341 LEU A C 1
ATOM 2697 O O . LEU A 1 341 ? -7.828 -11.577 12.493 1.00 95.75 341 LEU A O 1
ATOM 2701 N N . VAL A 1 342 ? -7.806 -12.193 14.647 1.00 93.25 342 VAL A N 1
ATOM 2702 C CA . VAL A 1 342 ? -9.267 -12.111 14.840 1.00 93.25 342 VAL A CA 1
ATOM 2703 C C . VAL A 1 342 ? -9.831 -10.741 14.444 1.00 93.25 342 VAL A C 1
ATOM 2705 O O . VAL A 1 342 ? -10.929 -10.657 13.909 1.00 93.25 342 VAL A O 1
ATOM 2708 N N . GLY A 1 343 ? -9.079 -9.660 14.661 1.00 94.44 343 GLY A N 1
ATOM 2709 C CA . GLY A 1 343 ? -9.535 -8.308 14.331 1.00 94.44 343 GLY A CA 1
ATOM 2710 C C . GLY A 1 343 ? -9.214 -7.857 12.906 1.00 94.44 343 GLY A C 1
ATOM 2711 O O . GLY A 1 343 ? -9.872 -6.955 12.389 1.00 94.44 343 GLY A O 1
ATOM 2712 N N . LEU A 1 344 ? -8.197 -8.451 12.275 1.00 97.75 344 LEU A N 1
ATOM 2713 C CA . LEU A 1 344 ? -7.652 -8.002 10.990 1.00 97.75 344 LEU A CA 1
ATOM 2714 C C . LEU A 1 344 ? -7.803 -9.021 9.855 1.00 97.75 344 LEU A C 1
ATOM 2716 O O . LEU A 1 344 ? -7.304 -8.760 8.762 1.00 97.75 344 LEU A O 1
ATOM 2720 N N . THR A 1 345 ? -8.512 -10.129 10.067 1.00 97.25 345 THR A N 1
ATOM 2721 C CA . THR A 1 345 ? -8.966 -11.048 9.010 1.00 97.25 345 THR A CA 1
ATOM 2722 C C . THR A 1 345 ? -10.465 -11.333 9.150 1.00 97.25 345 THR A C 1
ATOM 2724 O O . THR A 1 345 ? -11.070 -11.079 10.194 1.00 97.25 345 THR A O 1
ATOM 2727 N N . GLU A 1 346 ? -11.127 -11.761 8.077 1.00 94.62 346 GLU A N 1
ATOM 2728 C CA . GLU A 1 346 ? -12.573 -12.046 8.101 1.00 94.62 346 GLU A CA 1
ATOM 2729 C C . GLU A 1 346 ? -12.892 -13.340 8.861 1.00 94.62 346 GLU A C 1
ATOM 2731 O O . GLU A 1 346 ? -13.930 -13.433 9.504 1.00 94.62 346 GLU A O 1
ATOM 2736 N N . ASP A 1 347 ? -11.987 -14.320 8.831 1.00 93.31 347 ASP A N 1
ATOM 2737 C CA . ASP A 1 347 ? -12.173 -15.658 9.403 1.00 93.31 347 ASP A CA 1
ATOM 2738 C C . ASP A 1 347 ? -11.341 -15.916 10.673 1.00 93.31 347 ASP A C 1
ATOM 2740 O O . ASP A 1 347 ? -11.321 -17.035 11.195 1.00 93.31 347 ASP A O 1
ATOM 2744 N N . GLY A 1 348 ? -10.625 -14.895 11.152 1.00 93.31 348 GLY A N 1
ATOM 2745 C CA . GLY A 1 348 ? -9.734 -14.958 12.307 1.00 93.31 348 GLY A CA 1
ATOM 2746 C C . GLY A 1 348 ? -8.488 -15.824 12.110 1.00 93.31 348 GLY A C 1
ATOM 2747 O O . GLY A 1 348 ? -7.828 -16.171 13.092 1.00 93.31 348 GLY A O 1
ATOM 2748 N N . LYS A 1 349 ? -8.150 -16.193 10.867 1.00 94.50 349 LYS A N 1
ATOM 2749 C CA . LYS A 1 349 ? -6.979 -17.019 10.539 1.00 94.50 349 LYS A CA 1
ATOM 2750 C C . LYS A 1 349 ? -5.928 -16.224 9.780 1.00 94.50 349 LYS A C 1
ATOM 2752 O O . LYS A 1 349 ? -6.212 -15.176 9.210 1.00 94.50 349 LYS A O 1
ATOM 2757 N N . ALA A 1 350 ? -4.697 -16.731 9.794 1.00 93.62 350 ALA A N 1
ATOM 2758 C CA . ALA A 1 350 ? -3.621 -16.185 8.977 1.00 93.62 350 ALA A CA 1
ATOM 2759 C C . ALA A 1 350 ? -3.871 -16.471 7.482 1.00 93.62 350 ALA A C 1
ATOM 2761 O O . ALA A 1 350 ? -4.430 -17.527 7.170 1.00 93.62 350 ALA A O 1
ATOM 2762 N N . PRO A 1 351 ? -3.426 -15.587 6.566 1.00 92.19 351 PRO A N 1
ATOM 2763 C CA . PRO A 1 351 ? -3.553 -15.813 5.128 1.00 92.19 351 PRO A CA 1
ATOM 2764 C C . PRO A 1 351 ? -2.894 -17.135 4.712 1.00 92.19 351 PRO A C 1
ATOM 2766 O O . PRO A 1 351 ? -1.739 -17.387 5.070 1.00 92.19 351 PRO A O 1
ATOM 2769 N N . ASP A 1 352 ? -3.602 -17.956 3.934 1.00 90.44 352 ASP A N 1
ATOM 2770 C CA . ASP A 1 352 ? -3.091 -19.241 3.445 1.00 90.44 352 ASP A CA 1
ATOM 2771 C C . ASP A 1 352 ? -1.882 -19.025 2.510 1.00 90.44 352 ASP A C 1
ATOM 2773 O O . ASP A 1 352 ? -2.018 -18.357 1.481 1.00 90.44 352 ASP A O 1
ATOM 2777 N N . PRO A 1 353 ? -0.683 -19.550 2.827 1.00 91.12 353 PRO A N 1
ATOM 2778 C CA . PRO A 1 353 ? 0.472 -19.426 1.945 1.00 91.12 353 PRO A CA 1
ATOM 2779 C C . PRO A 1 353 ? 0.406 -20.335 0.715 1.00 91.12 353 PRO A C 1
ATOM 2781 O O . PRO A 1 353 ? 1.122 -20.061 -0.253 1.00 91.12 353 PRO A O 1
ATOM 2784 N N . ALA A 1 354 ? -0.429 -21.380 0.710 1.00 89.50 354 ALA A N 1
ATOM 2785 C CA . ALA A 1 354 ? -0.412 -22.413 -0.324 1.00 89.50 354 ALA A CA 1
ATOM 2786 C C . ALA A 1 354 ? -0.606 -21.873 -1.757 1.00 89.50 354 ALA A C 1
ATOM 2788 O O . ALA A 1 354 ? 0.149 -22.292 -2.639 1.00 89.50 354 ALA A O 1
ATOM 2789 N N . PRO A 1 355 ? -1.516 -20.911 -2.035 1.00 87.75 355 PRO A N 1
ATOM 2790 C CA . PRO A 1 355 ? -1.648 -20.335 -3.373 1.00 87.75 355 PRO A CA 1
ATOM 2791 C C . PRO A 1 355 ? -0.356 -19.669 -3.857 1.00 87.75 355 PRO A C 1
ATOM 2793 O O . PRO A 1 355 ? 0.088 -19.902 -4.980 1.00 87.75 355 PRO A O 1
ATOM 2796 N N . LYS A 1 356 ? 0.303 -18.884 -2.998 1.00 87.00 356 LYS A N 1
ATOM 2797 C CA . LYS A 1 356 ? 1.569 -18.217 -3.324 1.00 87.00 356 LYS A CA 1
ATOM 2798 C C . LYS A 1 356 ? 2.733 -19.195 -3.448 1.00 87.00 356 LYS A C 1
ATOM 2800 O O . LYS A 1 356 ? 3.574 -19.031 -4.329 1.00 87.00 356 LYS A O 1
ATOM 2805 N N . GLU A 1 357 ? 2.786 -20.213 -2.598 1.00 88.62 357 GLU A N 1
ATOM 2806 C CA . GLU A 1 357 ? 3.792 -21.272 -2.683 1.00 88.62 357 GLU A CA 1
ATOM 2807 C C . GLU A 1 357 ? 3.677 -22.034 -4.002 1.00 88.62 357 GLU A C 1
ATOM 2809 O O . GLU A 1 357 ? 4.682 -22.173 -4.698 1.00 88.62 357 GLU A O 1
ATOM 2814 N N . ALA A 1 358 ? 2.458 -22.408 -4.409 1.00 85.75 358 ALA A N 1
ATOM 2815 C CA . ALA A 1 358 ? 2.199 -23.041 -5.700 1.00 85.75 358 ALA A CA 1
ATOM 2816 C C . ALA A 1 358 ? 2.703 -22.180 -6.871 1.00 85.75 358 ALA A C 1
ATOM 2818 O O . ALA A 1 358 ? 3.260 -22.705 -7.837 1.00 85.75 358 ALA A O 1
ATOM 2819 N N . ILE A 1 359 ? 2.564 -20.852 -6.782 1.00 85.00 359 ILE A N 1
ATOM 2820 C CA . ILE A 1 359 ? 3.084 -19.918 -7.791 1.00 85.00 359 ILE A CA 1
ATOM 2821 C C . ILE A 1 359 ? 4.607 -20.007 -7.864 1.00 85.00 359 ILE A C 1
ATOM 2823 O O . ILE A 1 359 ? 5.159 -20.168 -8.952 1.00 85.00 359 ILE A O 1
ATOM 2827 N N . LEU A 1 360 ? 5.284 -19.918 -6.718 1.00 84.50 360 LEU A N 1
ATOM 2828 C CA . LEU A 1 360 ? 6.746 -19.894 -6.631 1.00 84.50 360 LEU A CA 1
ATOM 2829 C C . LEU A 1 360 ? 7.402 -21.167 -7.179 1.00 84.50 360 LEU A C 1
ATOM 2831 O O . LEU A 1 360 ? 8.470 -21.084 -7.786 1.00 84.50 360 LEU A O 1
ATOM 2835 N N . ILE A 1 361 ? 6.760 -22.323 -7.001 1.00 82.88 361 ILE A N 1
ATOM 2836 C CA . ILE A 1 361 ? 7.253 -23.615 -7.502 1.00 82.88 361 ILE A CA 1
ATOM 2837 C C . ILE A 1 361 ? 6.777 -23.937 -8.929 1.00 82.88 361 ILE A C 1
ATOM 2839 O O . ILE A 1 361 ? 7.138 -24.978 -9.471 1.00 82.88 361 ILE A O 1
ATOM 2843 N N . GLY A 1 362 ? 5.991 -23.054 -9.556 1.00 75.06 362 GLY A N 1
ATOM 2844 C CA . GLY A 1 362 ? 5.460 -23.260 -10.908 1.00 75.06 362 GLY A CA 1
ATOM 2845 C C . GLY A 1 362 ? 4.354 -24.321 -10.997 1.00 75.06 362 GLY A C 1
ATOM 2846 O O . GLY A 1 362 ? 4.044 -24.786 -12.091 1.00 75.06 362 GLY A O 1
ATOM 2847 N N . GLU A 1 363 ? 3.753 -24.706 -9.868 1.00 76.75 363 GLU A N 1
ATOM 2848 C CA . GLU A 1 363 ? 2.639 -25.664 -9.797 1.00 76.75 363 GLU A CA 1
ATOM 2849 C C . GLU A 1 363 ? 1.265 -24.982 -9.754 1.00 76.75 363 GLU A C 1
ATOM 2851 O O . GLU A 1 363 ? 0.233 -25.655 -9.843 1.00 76.75 363 GLU A O 1
ATOM 2856 N N . ALA A 1 364 ? 1.232 -23.650 -9.631 1.00 70.12 364 ALA A N 1
ATOM 2857 C CA . ALA A 1 364 ? -0.003 -22.884 -9.642 1.00 70.12 364 ALA A CA 1
ATOM 2858 C C . ALA A 1 364 ? -0.795 -23.164 -10.919 1.00 70.12 364 ALA A C 1
ATOM 2860 O O . ALA A 1 364 ? -0.390 -22.836 -12.034 1.00 70.12 364 ALA A O 1
ATOM 2861 N N . LYS A 1 365 ? -1.979 -23.739 -10.727 1.00 53.38 365 LYS A N 1
ATOM 2862 C CA . LYS A 1 365 ? -3.042 -23.723 -11.724 1.00 53.38 365 LYS A CA 1
ATOM 2863 C C . LYS A 1 365 ? -3.825 -22.423 -11.527 1.00 53.38 365 LYS A C 1
ATOM 2865 O O . LYS A 1 365 ? -3.986 -21.999 -10.386 1.00 53.38 365 LYS A O 1
ATOM 2870 N N . PRO A 1 366 ? -4.318 -21.775 -12.589 1.00 45.25 366 PRO A N 1
ATOM 2871 C CA . PRO A 1 366 ? -5.178 -20.610 -12.432 1.00 45.25 366 PRO A CA 1
ATOM 2872 C C . PRO A 1 366 ? -6.455 -21.064 -11.719 1.00 45.25 366 PRO A C 1
ATOM 2874 O O . PRO A 1 366 ? -7.215 -21.860 -12.268 1.00 45.25 366 PRO A O 1
ATOM 2877 N N . THR A 1 367 ? -6.668 -20.608 -10.488 1.00 41.19 367 THR A N 1
ATOM 2878 C CA . THR A 1 367 ? -7.837 -20.981 -9.671 1.00 41.19 367 THR A CA 1
ATOM 2879 C C . THR A 1 367 ? -8.775 -19.819 -9.368 1.00 41.19 367 THR A C 1
ATOM 2881 O O . THR A 1 367 ? -9.787 -20.027 -8.709 1.00 41.19 367 THR A O 1
ATOM 2884 N N . ALA A 1 368 ? -8.503 -18.610 -9.857 1.00 38.03 368 ALA A N 1
ATOM 2885 C CA . ALA A 1 368 ? -9.343 -17.466 -9.535 1.00 38.03 368 ALA A CA 1
ATOM 2886 C C . ALA A 1 368 ? -10.587 -17.364 -10.425 1.00 38.03 368 ALA A C 1
ATOM 2888 O O . ALA A 1 368 ? -10.505 -17.257 -11.650 1.00 38.03 368 ALA A O 1
ATOM 2889 N N . VAL A 1 369 ? -11.728 -17.327 -9.744 1.00 41.78 369 VAL A N 1
ATOM 2890 C CA . VAL A 1 369 ? -13.006 -16.812 -10.224 1.00 41.78 369 VAL A CA 1
ATOM 2891 C C . VAL A 1 369 ? -13.029 -15.326 -9.869 1.00 41.78 369 VAL A C 1
ATOM 2893 O O . VAL A 1 369 ? -13.220 -14.972 -8.711 1.00 41.78 369 VAL A O 1
ATOM 2896 N N . THR A 1 370 ? -12.810 -14.448 -10.841 1.00 41.38 370 THR A N 1
ATOM 2897 C CA . THR A 1 370 ? -13.302 -13.063 -10.757 1.00 41.38 370 THR A CA 1
ATOM 2898 C C . THR A 1 370 ? -14.611 -12.982 -11.544 1.00 41.38 370 THR A C 1
ATOM 2900 O O . THR A 1 370 ? -14.870 -13.865 -12.360 1.00 41.38 370 THR A O 1
ATOM 2903 N N . GLY A 1 371 ? -15.451 -11.979 -11.266 1.00 41.03 371 GLY A N 1
ATOM 2904 C CA . GLY A 1 371 ? -16.760 -11.751 -11.899 1.00 41.03 371 GLY A CA 1
ATOM 2905 C C . GLY A 1 371 ? -16.776 -11.757 -13.444 1.00 41.03 371 GLY A C 1
ATOM 2906 O O . GLY A 1 371 ? -15.772 -12.050 -14.089 1.00 41.03 371 GLY A O 1
ATOM 2907 N N . PRO A 1 372 ? -17.946 -11.483 -14.051 1.00 33.50 372 PRO A N 1
ATOM 2908 C CA . PRO A 1 372 ? -18.444 -12.149 -15.256 1.00 33.50 372 PRO A CA 1
ATOM 2909 C C . PRO A 1 372 ? -17.394 -12.345 -16.370 1.00 33.50 372 PRO A C 1
ATOM 2911 O O . PRO A 1 372 ? -17.120 -11.465 -17.176 1.00 33.50 372 PRO A O 1
ATOM 2914 N N . ASP A 1 373 ? -16.878 -13.575 -16.428 1.00 42.41 373 ASP A N 1
ATOM 2915 C CA . ASP A 1 373 ? -16.608 -14.363 -17.636 1.00 42.41 373 ASP A CA 1
ATOM 2916 C C . ASP A 1 373 ? -15.643 -13.847 -18.723 1.00 42.41 373 ASP A C 1
ATOM 2918 O O . ASP A 1 373 ? -15.775 -14.275 -19.871 1.00 42.41 373 ASP A O 1
ATOM 2922 N N . GLN A 1 374 ? -14.610 -13.041 -18.429 1.00 41.25 374 GLN A N 1
ATOM 2923 C CA . GLN A 1 374 ? -13.547 -12.805 -19.442 1.00 41.25 374 GLN A CA 1
ATOM 2924 C C . GLN A 1 374 ? -12.086 -12.981 -19.001 1.00 41.25 374 GLN A C 1
ATOM 2926 O O . GLN A 1 374 ? -11.258 -13.335 -19.843 1.00 41.25 374 GLN A O 1
ATOM 2931 N N . ASP A 1 375 ? -11.747 -12.892 -17.713 1.00 40.00 375 ASP A N 1
ATOM 2932 C CA . ASP A 1 375 ? -10.366 -13.177 -17.269 1.00 40.00 375 ASP A CA 1
ATOM 2933 C C . ASP A 1 375 ? -10.053 -14.692 -17.235 1.00 40.00 375 ASP A C 1
ATOM 2935 O O . ASP A 1 375 ? -8.891 -15.090 -17.330 1.00 40.00 375 ASP A O 1
ATOM 2939 N N . ALA A 1 376 ? -11.083 -15.551 -17.219 1.00 35.47 376 ALA A N 1
ATOM 2940 C CA . ALA A 1 376 ? -10.955 -17.009 -17.332 1.00 35.47 376 ALA A CA 1
ATOM 2941 C C . ALA A 1 376 ? -10.556 -17.496 -18.744 1.00 35.47 376 ALA A C 1
ATOM 2943 O O . ALA A 1 376 ? -10.226 -18.669 -18.924 1.00 35.47 376 ALA A O 1
ATOM 2944 N N . ALA A 1 377 ? -10.584 -16.617 -19.756 1.00 32.28 377 ALA A N 1
ATOM 2945 C CA . ALA A 1 377 ? -10.261 -16.962 -21.142 1.00 32.28 377 ALA A CA 1
ATOM 2946 C C . ALA A 1 377 ? -8.764 -16.829 -21.484 1.00 32.28 377 ALA A C 1
ATOM 2948 O O . ALA A 1 377 ? -8.347 -17.242 -22.569 1.00 32.28 377 ALA A O 1
ATOM 2949 N N . GLN A 1 378 ? -7.940 -16.267 -20.592 1.00 40.03 378 GLN A N 1
ATOM 2950 C CA . GLN A 1 378 ? -6.488 -16.287 -20.768 1.00 40.03 378 GLN A CA 1
ATOM 2951 C C . GLN A 1 378 ? -5.939 -17.598 -20.183 1.00 40.03 378 GLN A C 1
ATOM 2953 O O . GLN A 1 378 ? -6.156 -17.864 -18.999 1.00 40.03 378 GLN A O 1
ATOM 2958 N N . PRO A 1 379 ? -5.231 -18.439 -20.965 1.00 38.09 379 PRO A N 1
ATOM 2959 C CA . PRO A 1 379 ? -4.562 -19.601 -20.395 1.00 38.09 379 PRO A CA 1
ATOM 2960 C C . PRO A 1 379 ? -3.615 -19.119 -19.298 1.00 38.09 379 PRO A C 1
ATOM 2962 O O . PRO A 1 379 ? -2.907 -18.127 -19.496 1.00 38.09 379 PRO A O 1
ATOM 2965 N N . ALA A 1 380 ? -3.594 -19.811 -18.153 1.00 46.31 380 ALA A N 1
ATOM 2966 C CA . ALA A 1 380 ? -2.568 -19.531 -17.160 1.00 46.31 380 ALA A CA 1
ATOM 2967 C C . ALA A 1 380 ? -1.202 -19.566 -17.839 1.00 46.31 380 ALA A C 1
ATOM 2969 O O . ALA A 1 380 ? -0.861 -20.568 -18.478 1.00 46.31 380 ALA A O 1
ATOM 2970 N N . PRO A 1 381 ? -0.399 -18.513 -17.695 1.00 52.75 381 PRO A N 1
ATOM 2971 C CA . PRO A 1 381 ? 1.000 -18.628 -17.985 1.00 52.75 381 PRO A CA 1
ATOM 2972 C C . PRO A 1 381 ? 1.622 -19.666 -17.055 1.00 52.75 381 PRO A C 1
ATOM 2974 O O . PRO A 1 381 ? 1.343 -19.699 -15.860 1.00 52.75 381 PRO A O 1
ATOM 2977 N N . SER A 1 382 ? 2.490 -20.492 -17.624 1.00 52.75 382 SER A N 1
ATOM 2978 C CA . SER A 1 382 ? 3.381 -21.380 -16.886 1.00 52.75 382 SER A CA 1
ATOM 2979 C C . SER A 1 382 ? 4.712 -20.641 -16.700 1.00 52.75 382 SER A C 1
ATOM 2981 O O . SER A 1 382 ? 5.527 -20.673 -17.626 1.00 52.75 382 SER A O 1
ATOM 2983 N N . PRO A 1 383 ? 4.942 -19.909 -15.591 1.00 54.12 383 PRO A N 1
ATOM 2984 C CA . PRO A 1 383 ? 6.248 -19.310 -15.325 1.00 54.12 383 PRO A CA 1
ATOM 2985 C C . PRO A 1 383 ? 7.299 -20.403 -15.087 1.00 54.12 383 PRO A C 1
ATOM 2987 O O . PRO A 1 383 ? 6.974 -21.511 -14.657 1.00 54.12 383 PRO A O 1
ATOM 2990 N N . ALA A 1 384 ? 8.568 -20.096 -15.356 1.00 56.12 384 ALA A N 1
ATOM 2991 C CA . ALA A 1 384 ? 9.666 -20.990 -14.999 1.00 56.12 384 ALA A CA 1
ATOM 2992 C C . ALA A 1 384 ? 9.884 -20.987 -13.469 1.00 56.12 384 ALA A C 1
ATOM 2994 O O . ALA A 1 384 ? 9.724 -19.934 -12.848 1.00 56.12 384 ALA A O 1
ATOM 2995 N N . PRO A 1 385 ? 10.269 -22.115 -12.842 1.00 60.22 385 PRO A N 1
ATOM 2996 C CA . PRO A 1 385 ? 10.609 -22.143 -11.418 1.00 60.22 385 PRO A CA 1
ATOM 2997 C C . PRO A 1 385 ? 11.861 -21.294 -11.121 1.00 60.22 385 PRO A C 1
ATOM 2999 O O . PRO A 1 385 ? 12.733 -21.138 -11.979 1.00 60.22 385 PRO A O 1
ATOM 3002 N N . VAL A 1 386 ? 11.965 -20.757 -9.899 1.00 60.81 386 VAL A N 1
ATOM 3003 C CA . VAL A 1 386 ? 13.135 -19.988 -9.413 1.00 60.81 386 VAL A CA 1
ATOM 3004 C C . VAL A 1 386 ? 14.020 -20.802 -8.463 1.00 60.81 386 VAL A C 1
ATOM 3006 O O . VAL A 1 386 ? 13.627 -21.869 -7.996 1.00 60.81 386 VAL A O 1
ATOM 3009 N N . SER A 1 387 ? 15.232 -20.305 -8.187 1.00 63.06 387 SER A N 1
ATOM 3010 C CA . SER A 1 387 ? 16.186 -20.929 -7.260 1.00 63.06 387 SER A CA 1
ATOM 3011 C C . SER A 1 387 ? 15.649 -21.005 -5.824 1.00 63.06 387 SER A C 1
ATOM 3013 O O . SER A 1 387 ? 14.809 -20.202 -5.412 1.00 63.06 387 SER A O 1
ATOM 3015 N N . GLN A 1 388 ? 16.162 -21.950 -5.030 1.00 63.47 388 GLN A N 1
ATOM 3016 C CA . GLN A 1 388 ? 15.782 -22.103 -3.619 1.00 63.47 388 GLN A CA 1
ATOM 3017 C C . GLN A 1 388 ? 16.149 -20.867 -2.787 1.00 63.47 388 GLN A C 1
ATOM 3019 O O . GLN A 1 388 ? 15.413 -20.493 -1.879 1.00 63.47 388 GLN A O 1
ATOM 3024 N N . GLU A 1 389 ? 17.238 -20.178 -3.126 1.00 62.19 389 GLU A N 1
ATOM 3025 C CA . GLU A 1 389 ? 17.658 -18.927 -2.493 1.00 62.19 389 GLU A CA 1
ATOM 3026 C C . GLU A 1 389 ? 16.654 -17.798 -2.769 1.00 62.19 389 GLU A C 1
ATOM 3028 O O . GLU A 1 389 ? 16.284 -17.056 -1.856 1.00 62.19 389 GLU A O 1
ATOM 3033 N N . ALA A 1 390 ? 16.154 -17.697 -4.005 1.00 58.41 390 ALA A N 1
ATOM 3034 C CA . ALA A 1 390 ? 15.109 -16.746 -4.369 1.00 58.41 390 ALA A CA 1
ATOM 3035 C C . ALA A 1 390 ? 13.784 -17.089 -3.655 1.00 58.41 390 ALA A C 1
ATOM 3037 O O . ALA A 1 390 ? 13.121 -16.205 -3.094 1.00 58.41 390 ALA A O 1
ATOM 3038 N N . ILE A 1 391 ? 13.436 -18.379 -3.564 1.00 59.31 391 ILE A N 1
ATOM 3039 C CA . ILE A 1 391 ? 12.292 -18.851 -2.771 1.00 59.31 391 ILE A CA 1
ATOM 3040 C C . ILE A 1 391 ? 12.466 -18.439 -1.304 1.00 59.31 391 ILE A C 1
ATOM 3042 O O . ILE A 1 391 ? 11.601 -17.737 -0.787 1.00 59.31 391 ILE A O 1
ATOM 3046 N N . GLY A 1 392 ? 13.593 -18.749 -0.662 1.00 53.81 392 GLY A N 1
ATOM 3047 C CA . GLY A 1 392 ? 13.883 -18.446 0.747 1.00 53.81 392 GLY A CA 1
ATOM 3048 C C . GLY A 1 392 ? 13.998 -16.956 1.096 1.00 53.81 392 GLY A C 1
ATOM 3049 O O . GLY A 1 392 ? 13.901 -16.583 2.262 1.00 53.81 392 GLY A O 1
ATOM 3050 N N . GLN A 1 393 ? 14.165 -16.074 0.110 1.00 58.75 393 GLN A N 1
ATOM 3051 C CA . GLN A 1 393 ? 14.004 -14.629 0.300 1.00 58.75 393 GLN A CA 1
ATOM 3052 C C . GLN A 1 393 ? 12.554 -14.167 0.091 1.00 58.75 393 GLN A C 1
ATOM 3054 O O . GLN A 1 393 ? 12.152 -13.117 0.603 1.00 58.75 393 GLN A O 1
ATOM 3059 N N . SER A 1 394 ? 11.738 -14.953 -0.617 1.00 52.50 394 SER A N 1
ATOM 3060 C CA . SER A 1 394 ? 10.326 -14.689 -0.931 1.00 52.50 394 SER A CA 1
ATOM 3061 C C . SER A 1 394 ? 9.311 -15.325 0.033 1.00 52.50 394 SER A C 1
ATOM 3063 O O . SER A 1 394 ? 8.264 -14.726 0.280 1.00 52.50 394 SER A O 1
ATOM 3065 N N . VAL A 1 395 ? 9.687 -16.380 0.750 1.00 38.69 395 VAL A N 1
ATOM 3066 C CA . VAL A 1 395 ? 9.072 -16.856 2.000 1.00 38.69 395 VAL A CA 1
ATOM 3067 C C . VAL A 1 395 ? 10.028 -16.497 3.141 1.00 38.69 395 VAL A C 1
ATOM 3069 O O . VAL A 1 395 ? 11.229 -16.592 2.966 1.00 38.69 395 VAL A O 1
ATOM 3072 N N . ALA A 1 396 ? 9.563 -15.919 4.250 1.00 34.12 396 ALA A N 1
ATOM 3073 C CA . ALA A 1 396 ? 10.480 -15.476 5.314 1.00 34.12 396 ALA A CA 1
ATOM 3074 C C . ALA A 1 396 ? 11.345 -16.650 5.840 1.00 34.12 396 ALA A C 1
ATOM 3076 O O . ALA A 1 396 ? 10.826 -17.766 5.904 1.00 34.12 396 ALA A O 1
ATOM 3077 N N . PRO A 1 397 ? 12.609 -16.435 6.264 1.00 32.69 397 PRO A N 1
ATOM 3078 C CA . PRO A 1 397 ? 13.368 -17.483 6.936 1.00 32.69 397 PRO A CA 1
ATOM 3079 C C . PRO A 1 397 ? 12.638 -17.874 8.224 1.00 32.69 397 PRO A C 1
ATOM 3081 O O . PRO A 1 397 ? 12.318 -17.019 9.054 1.00 32.69 397 PRO A O 1
ATOM 3084 N N . GLY A 1 398 ? 12.336 -19.166 8.356 1.00 28.53 398 GLY A N 1
ATOM 3085 C CA . GLY A 1 398 ? 11.700 -19.727 9.539 1.00 28.53 398 GLY A CA 1
ATOM 3086 C C . GLY A 1 398 ? 12.510 -19.404 10.791 1.00 28.53 398 GLY A C 1
ATOM 3087 O O . GLY A 1 398 ? 13.725 -19.596 10.845 1.00 28.53 398 GLY A O 1
ATOM 3088 N N . SER A 1 399 ? 11.834 -18.897 11.812 1.00 33.44 399 SER A N 1
ATOM 3089 C CA . SER A 1 399 ? 12.398 -18.766 13.145 1.00 33.44 399 SER A CA 1
ATOM 3090 C C . SER A 1 399 ? 12.607 -20.157 13.753 1.00 33.44 399 SER A C 1
ATOM 3092 O O . SER A 1 399 ? 11.642 -20.799 14.159 1.00 33.44 399 SER A O 1
ATOM 3094 N N . GLY A 1 400 ? 13.868 -20.585 13.866 1.00 27.69 400 GLY A N 1
ATOM 3095 C CA . GLY A 1 400 ? 14.306 -21.590 14.840 1.00 27.69 400 GLY A CA 1
ATOM 3096 C C . GLY A 1 400 ? 14.709 -22.952 14.270 1.00 27.69 400 GLY A C 1
ATOM 3097 O O . GLY A 1 400 ? 13.873 -23.725 13.820 1.00 27.69 400 GLY A O 1
ATOM 3098 N N . GLY A 1 401 ? 15.997 -23.283 14.397 1.00 25.86 401 GLY A N 1
ATOM 3099 C CA . GLY A 1 401 ? 16.502 -24.644 14.210 1.00 25.86 401 GLY A CA 1
ATOM 3100 C C . GLY A 1 401 ? 18.006 -24.692 13.959 1.00 25.86 401 GLY A C 1
ATOM 3101 O O . GLY A 1 401 ? 18.448 -24.616 12.822 1.00 25.86 401 GLY A O 1
ATOM 3102 N N . SER A 1 402 ? 18.796 -24.820 15.026 1.00 35.47 402 SER A N 1
ATOM 3103 C CA . SER A 1 402 ? 20.217 -25.180 14.946 1.00 35.47 402 SER A CA 1
ATOM 3104 C C . SER A 1 402 ? 20.372 -26.528 14.225 1.00 35.47 402 SER A C 1
ATOM 3106 O O . SER A 1 402 ? 19.779 -27.517 14.655 1.00 35.47 402 SER A O 1
ATOM 3108 N N . GLY A 1 403 ? 21.154 -26.578 13.144 1.00 26.94 403 GLY A N 1
ATOM 3109 C CA . GLY A 1 403 ? 21.431 -27.806 12.395 1.00 26.94 403 GLY A CA 1
ATOM 3110 C C . GLY A 1 403 ? 22.546 -27.616 11.363 1.00 26.94 403 GLY A C 1
ATOM 3111 O O . GLY A 1 403 ? 22.434 -26.791 10.467 1.00 26.94 403 GLY A O 1
ATOM 3112 N N . ASN A 1 404 ? 23.637 -28.362 11.535 1.00 29.73 404 ASN A N 1
ATOM 3113 C CA . ASN A 1 404 ? 24.882 -28.333 10.760 1.00 29.73 404 ASN A CA 1
ATOM 3114 C C . ASN A 1 404 ? 24.752 -28.708 9.267 1.00 29.73 404 ASN A C 1
ATOM 3116 O O . ASN A 1 404 ? 24.041 -29.651 8.932 1.00 29.73 404 ASN A O 1
ATOM 3120 N N . GLY A 1 405 ? 25.646 -28.121 8.452 1.00 24.34 405 GLY A N 1
ATOM 3121 C CA . GLY A 1 405 ? 26.165 -28.658 7.178 1.00 24.34 405 GLY A CA 1
ATOM 3122 C C . GLY A 1 405 ? 25.446 -28.117 5.934 1.00 24.34 405 GLY A C 1
ATOM 3123 O O . GLY A 1 405 ? 24.236 -28.212 5.844 1.00 24.34 405 GLY A O 1
ATOM 3124 N N . ALA A 1 406 ? 26.108 -27.534 4.934 1.00 25.66 406 ALA A N 1
ATOM 3125 C CA . ALA A 1 406 ? 27.347 -27.997 4.321 1.00 25.66 406 ALA A CA 1
ATOM 3126 C C . ALA A 1 406 ? 28.326 -26.853 4.002 1.00 25.66 406 ALA A C 1
ATOM 3128 O O . ALA A 1 406 ? 27.948 -25.791 3.512 1.00 25.66 406 ALA A O 1
ATOM 3129 N N . ALA A 1 407 ? 29.602 -27.120 4.276 1.00 24.20 407 ALA A N 1
ATOM 3130 C CA . ALA A 1 407 ? 30.731 -26.336 3.807 1.00 24.20 407 ALA A CA 1
ATOM 3131 C C . ALA A 1 407 ? 30.890 -26.526 2.292 1.00 24.20 407 ALA A C 1
ATOM 3133 O O . ALA A 1 407 ? 30.856 -27.662 1.818 1.00 24.20 407 ALA A O 1
ATOM 3134 N N . TYR A 1 408 ? 31.098 -25.440 1.548 1.00 26.53 408 TYR A N 1
ATOM 3135 C CA . TYR A 1 408 ? 31.658 -25.536 0.205 1.00 26.53 408 TYR A CA 1
ATOM 3136 C C . TYR A 1 408 ? 33.176 -25.348 0.303 1.00 26.53 408 TYR A C 1
ATOM 3138 O O . TYR A 1 408 ? 33.666 -24.352 0.834 1.00 26.53 408 TYR A O 1
ATOM 3146 N N . GLU A 1 409 ? 33.913 -26.355 -0.158 1.00 23.98 409 GLU A N 1
ATOM 3147 C CA . GLU A 1 409 ? 35.363 -26.320 -0.321 1.00 23.98 409 GLU A CA 1
ATOM 3148 C C . GLU A 1 409 ? 35.722 -25.391 -1.487 1.00 23.98 409 GLU A C 1
ATOM 3150 O O . GLU A 1 409 ? 35.317 -25.610 -2.630 1.00 23.98 409 GLU A O 1
ATOM 3155 N N . SER A 1 410 ? 36.505 -24.349 -1.214 1.00 26.83 410 SER A N 1
ATOM 3156 C CA . SER A 1 410 ? 37.203 -23.595 -2.251 1.00 26.83 410 SER A CA 1
ATOM 3157 C C . SER A 1 410 ? 38.326 -24.459 -2.832 1.00 26.83 410 SER A C 1
ATOM 3159 O O . SER A 1 410 ? 39.250 -24.835 -2.110 1.00 26.83 410 SER A O 1
ATOM 3161 N N . GLN A 1 411 ? 38.276 -24.754 -4.132 1.00 28.47 411 GLN A N 1
ATOM 3162 C CA . GLN A 1 411 ? 39.423 -25.316 -4.846 1.00 28.47 411 GLN A CA 1
ATOM 3163 C C . GLN A 1 411 ? 40.539 -24.262 -4.927 1.00 28.47 411 GLN A C 1
ATOM 3165 O O . GLN A 1 411 ? 40.472 -23.323 -5.717 1.00 28.47 411 GLN A O 1
ATOM 3170 N N . GLU A 1 412 ? 41.573 -24.424 -4.102 1.00 26.64 412 GLU A N 1
ATOM 3171 C CA . GLU A 1 412 ? 42.901 -23.862 -4.351 1.00 26.64 412 GLU A CA 1
ATOM 3172 C C . GLU A 1 412 ? 43.603 -24.667 -5.449 1.00 26.64 412 GLU A C 1
ATOM 3174 O O . GLU A 1 412 ? 43.565 -25.897 -5.402 1.00 26.64 412 GLU A O 1
ATOM 3179 N N . GLN A 1 413 ? 44.326 -23.992 -6.357 1.00 28.73 413 GLN A N 1
ATOM 3180 C CA . GLN A 1 413 ? 45.786 -24.161 -6.509 1.00 28.73 413 GLN A CA 1
ATOM 3181 C C . GLN A 1 413 ? 46.408 -23.221 -7.579 1.00 28.73 413 GLN A C 1
ATOM 3183 O O . GLN A 1 413 ? 45.672 -22.635 -8.367 1.00 28.73 413 GLN A O 1
ATOM 3188 N N . PRO A 1 414 ? 47.740 -22.970 -7.586 1.00 37.41 414 PRO A N 1
ATOM 3189 C CA . PRO A 1 414 ? 48.304 -21.795 -6.918 1.00 37.41 414 PRO A CA 1
ATOM 3190 C C . PRO A 1 414 ? 49.219 -20.940 -7.823 1.00 37.41 414 PRO A C 1
ATOM 3192 O O . PRO A 1 414 ? 49.711 -21.387 -8.858 1.00 37.41 414 PRO A O 1
ATOM 3195 N N . ALA A 1 415 ? 49.568 -19.740 -7.354 1.00 26.28 415 ALA A N 1
ATOM 3196 C CA . ALA A 1 415 ? 50.798 -19.062 -7.761 1.00 26.28 415 ALA A CA 1
ATOM 3197 C C . ALA A 1 415 ? 51.479 -18.425 -6.537 1.00 26.28 415 ALA A C 1
ATOM 3199 O O . ALA A 1 415 ? 51.008 -17.454 -5.955 1.00 26.28 415 ALA A O 1
ATOM 3200 N N . THR A 1 416 ? 52.597 -19.037 -6.152 1.00 25.97 416 THR A N 1
ATOM 3201 C CA . THR A 1 416 ? 53.663 -18.552 -5.256 1.00 25.97 416 THR A CA 1
ATOM 3202 C C . THR A 1 416 ? 54.194 -17.189 -5.751 1.00 25.97 416 THR A C 1
ATOM 3204 O O . THR A 1 416 ? 54.195 -16.977 -6.958 1.00 25.97 416 THR A O 1
ATOM 3207 N N . THR A 1 417 ? 54.675 -16.205 -4.985 1.00 28.25 417 THR A N 1
ATOM 3208 C CA . THR A 1 417 ? 55.574 -16.148 -3.812 1.00 28.25 417 THR A CA 1
ATOM 3209 C C . THR A 1 417 ? 55.555 -14.715 -3.243 1.00 28.25 417 THR A C 1
ATOM 3211 O O . THR A 1 417 ? 55.504 -13.778 -4.039 1.00 28.25 417 THR A O 1
ATOM 3214 N N . GLY A 1 418 ? 55.777 -14.528 -1.934 1.00 24.31 418 GLY A N 1
ATOM 3215 C CA . GLY A 1 418 ? 56.359 -13.280 -1.406 1.00 24.31 418 GLY A CA 1
ATOM 3216 C C . GLY A 1 418 ? 55.890 -12.876 -0.008 1.00 24.31 418 GLY A C 1
ATOM 3217 O O . GLY A 1 418 ? 54.843 -12.258 0.122 1.00 24.31 418 GLY A O 1
ATOM 3218 N N . ASN A 1 419 ? 56.688 -13.227 1.004 1.00 27.06 419 ASN A N 1
ATOM 3219 C CA . ASN A 1 419 ? 56.574 -12.857 2.421 1.00 27.06 419 ASN A CA 1
ATOM 3220 C C . ASN A 1 419 ? 56.403 -11.344 2.667 1.00 27.06 419 ASN A C 1
ATOM 3222 O O . ASN A 1 419 ? 57.019 -10.544 1.969 1.00 27.06 419 ASN A O 1
ATOM 3226 N N . ASP A 1 420 ? 55.661 -10.966 3.716 1.00 28.97 420 ASP A N 1
ATOM 3227 C CA . ASP A 1 420 ? 56.261 -10.490 4.978 1.00 28.97 420 ASP A CA 1
ATOM 3228 C C . ASP A 1 420 ? 55.196 -10.283 6.079 1.00 28.97 420 ASP A C 1
ATOM 3230 O O . ASP A 1 420 ? 54.103 -9.764 5.849 1.00 28.97 420 ASP A O 1
ATOM 3234 N N . ASP A 1 421 ? 55.554 -10.751 7.278 1.00 26.83 421 ASP A N 1
ATOM 3235 C CA . ASP A 1 421 ? 54.873 -10.651 8.575 1.00 26.83 421 ASP A CA 1
ATOM 3236 C C . ASP A 1 421 ? 54.353 -9.249 8.909 1.00 26.83 421 ASP A C 1
ATOM 3238 O O . ASP A 1 421 ? 55.126 -8.306 8.817 1.00 26.83 421 ASP A O 1
ATOM 3242 N N . LEU A 1 422 ? 53.144 -9.144 9.485 1.00 28.05 422 LEU A N 1
ATOM 3243 C CA . LEU A 1 422 ? 52.859 -8.289 10.655 1.00 28.05 422 LEU A CA 1
ATOM 3244 C C . LEU A 1 422 ? 51.549 -8.726 11.345 1.00 28.05 422 LEU A C 1
ATOM 3246 O O . LEU A 1 422 ? 50.445 -8.380 10.928 1.00 28.05 422 LEU A O 1
ATOM 3250 N N . GLY A 1 423 ? 51.683 -9.461 12.452 1.00 25.19 423 GLY A N 1
ATOM 3251 C CA . GLY A 1 423 ? 50.602 -9.713 13.406 1.00 25.19 423 GLY A CA 1
ATOM 3252 C C . GLY A 1 423 ? 50.326 -8.496 14.298 1.00 25.19 423 GLY A C 1
ATOM 3253 O O . GLY A 1 423 ? 51.247 -7.880 14.831 1.00 25.19 423 GLY A O 1
ATOM 3254 N N . GLY A 1 424 ? 49.046 -8.173 14.498 1.00 26.73 424 GLY A N 1
ATOM 3255 C CA . GLY A 1 424 ? 48.601 -7.102 15.388 1.00 26.73 424 GLY A CA 1
ATOM 3256 C C . GLY A 1 424 ? 47.190 -7.353 15.912 1.00 26.73 424 GLY A C 1
ATOM 3257 O O . GLY A 1 424 ? 46.202 -7.086 15.239 1.00 26.73 424 GLY A O 1
ATOM 3258 N N . THR A 1 425 ? 47.105 -7.876 17.132 1.00 26.89 425 THR A N 1
ATOM 3259 C CA . THR A 1 425 ? 45.879 -8.058 17.922 1.00 26.89 425 THR A CA 1
ATOM 3260 C C . THR A 1 425 ? 45.186 -6.722 18.213 1.00 26.89 425 THR A C 1
ATOM 3262 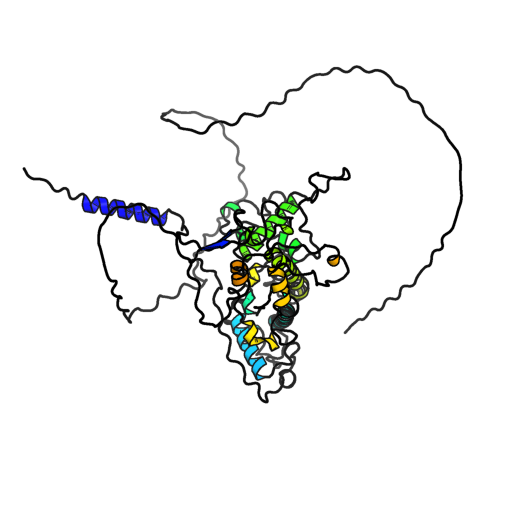O O . THR A 1 425 ? 45.788 -5.831 18.816 1.00 26.89 425 THR A O 1
ATOM 3265 N N . VAL A 1 426 ? 43.907 -6.604 17.849 1.00 29.08 426 VAL A N 1
ATOM 3266 C CA . VAL A 1 426 ? 43.040 -5.461 18.177 1.00 29.08 426 VAL A CA 1
ATOM 3267 C C . VAL A 1 426 ? 42.632 -5.525 19.655 1.00 29.08 426 VAL A C 1
ATOM 3269 O O . VAL A 1 426 ? 42.049 -6.510 20.106 1.00 29.08 426 VAL A O 1
ATOM 3272 N N . ARG A 1 427 ? 42.932 -4.466 20.417 1.00 27.67 427 ARG A N 1
ATOM 3273 C CA . ARG A 1 427 ? 42.369 -4.218 21.756 1.00 27.67 427 ARG A CA 1
ATOM 3274 C C . ARG A 1 427 ? 41.052 -3.432 21.629 1.00 27.67 427 ARG A C 1
ATOM 3276 O O . ARG A 1 427 ? 41.016 -2.502 20.825 1.00 27.67 427 ARG A O 1
ATOM 3283 N N . PRO A 1 428 ? 40.009 -3.721 22.431 1.00 28.20 428 PRO A N 1
ATOM 3284 C CA . PRO A 1 428 ? 38.796 -2.904 22.473 1.00 28.20 428 PRO A CA 1
ATOM 3285 C C . PRO A 1 428 ? 39.062 -1.543 23.134 1.00 28.20 428 PRO A C 1
ATOM 3287 O O . PRO A 1 428 ? 39.770 -1.466 24.141 1.00 28.20 428 PRO A O 1
ATOM 3290 N N . VAL A 1 429 ? 38.474 -0.479 22.585 1.00 29.38 429 VAL A N 1
ATOM 3291 C CA . VAL A 1 429 ? 38.470 0.873 23.171 1.00 29.38 429 VAL A CA 1
ATOM 3292 C C . VAL A 1 429 ? 37.356 0.963 24.235 1.00 29.38 429 VAL A C 1
ATOM 3294 O O . VAL A 1 429 ? 36.253 0.484 23.966 1.00 29.38 429 VAL A O 1
ATOM 3297 N N . PRO A 1 430 ? 37.596 1.545 25.428 1.00 29.31 430 PRO A N 1
ATOM 3298 C CA . PRO A 1 430 ? 36.569 1.721 26.460 1.00 29.31 430 PRO A CA 1
ATOM 3299 C C . PRO A 1 430 ? 35.471 2.705 26.029 1.00 29.31 430 PRO A C 1
ATOM 3301 O O . PRO A 1 430 ? 35.763 3.758 25.469 1.00 29.31 430 PRO A O 1
ATOM 3304 N N . GLN A 1 431 ? 34.212 2.374 26.326 1.00 31.95 431 GLN A N 1
ATOM 3305 C CA . GLN A 1 431 ? 33.076 3.290 26.203 1.00 31.95 431 GLN A CA 1
ATOM 3306 C C . GLN A 1 431 ? 33.106 4.308 27.352 1.00 31.95 431 GLN A C 1
ATOM 3308 O O . GLN A 1 431 ? 32.939 3.931 28.511 1.00 31.95 431 GLN A O 1
ATOM 3313 N N . ASP A 1 432 ? 33.293 5.588 27.033 1.00 28.42 432 ASP A N 1
ATOM 3314 C CA . ASP A 1 432 ? 33.115 6.687 27.986 1.00 28.42 432 ASP A CA 1
ATOM 3315 C C . ASP A 1 432 ? 31.616 6.962 28.199 1.00 28.42 432 ASP A C 1
ATOM 3317 O O . ASP A 1 432 ? 30.888 7.298 27.265 1.00 28.42 432 ASP A O 1
ATOM 3321 N N . GLN A 1 433 ? 31.149 6.825 29.442 1.00 33.38 433 GLN A N 1
ATOM 3322 C CA . GLN A 1 433 ? 29.741 6.957 29.853 1.00 33.38 433 GLN A CA 1
ATOM 3323 C C . GLN A 1 433 ? 29.308 8.402 30.178 1.00 33.38 433 GLN A C 1
ATOM 3325 O O . GLN A 1 433 ? 28.423 8.602 30.999 1.00 33.38 433 GLN A O 1
ATOM 3330 N N . ASN A 1 434 ? 29.898 9.428 29.556 1.00 33.00 434 ASN A N 1
ATOM 3331 C CA . ASN A 1 434 ? 29.528 10.832 29.810 1.00 33.00 434 ASN A CA 1
ATOM 3332 C C . ASN A 1 434 ? 29.554 11.699 28.537 1.00 33.00 434 ASN A C 1
ATOM 3334 O O . ASN A 1 434 ? 30.202 12.744 28.497 1.00 33.00 434 ASN A O 1
ATOM 3338 N N . ALA A 1 435 ? 28.834 11.282 27.492 1.00 32.81 435 ALA A N 1
ATOM 3339 C CA . ALA A 1 435 ? 28.538 12.135 26.341 1.00 32.81 435 ALA A CA 1
ATOM 3340 C C . ALA A 1 435 ? 27.088 12.641 26.422 1.00 32.81 435 ALA A C 1
ATOM 3342 O O . ALA A 1 435 ? 26.153 11.852 26.545 1.00 32.81 435 ALA A O 1
ATOM 3343 N N . ALA A 1 436 ? 26.912 13.964 26.379 1.00 30.81 436 ALA A N 1
ATOM 3344 C CA . ALA A 1 436 ? 25.607 14.615 26.298 1.00 30.81 436 ALA A CA 1
ATOM 3345 C C . ALA A 1 436 ? 24.840 14.158 25.037 1.00 30.81 436 ALA A C 1
ATOM 3347 O O . ALA A 1 436 ? 25.477 13.895 24.011 1.00 30.81 436 ALA A O 1
ATOM 3348 N N . PRO A 1 437 ? 23.497 14.064 25.083 1.00 33.66 437 PRO A N 1
ATOM 3349 C CA . PRO A 1 437 ? 22.713 13.640 23.928 1.00 33.66 437 PRO A CA 1
ATOM 3350 C C . PRO A 1 437 ? 22.889 14.630 22.762 1.00 33.66 437 PRO A C 1
ATOM 3352 O O . PRO A 1 437 ? 22.971 15.839 23.002 1.00 33.66 437 PRO A O 1
ATOM 3355 N N . PRO A 1 438 ? 22.942 14.156 21.502 1.00 34.03 438 PRO A N 1
ATOM 3356 C CA . PRO A 1 438 ? 22.919 15.046 20.351 1.00 34.03 438 PRO A CA 1
ATOM 3357 C C . PRO A 1 438 ? 21.603 15.836 20.340 1.00 34.03 438 PRO A C 1
ATOM 3359 O O . PRO A 1 438 ? 20.526 15.290 20.578 1.00 34.03 438 PRO A O 1
ATOM 3362 N N . SER A 1 439 ? 21.717 17.142 20.107 1.00 34.38 439 SER A N 1
ATOM 3363 C CA . SER A 1 439 ? 20.605 18.089 20.013 1.00 34.38 439 SER A CA 1
ATOM 3364 C C . SER A 1 439 ? 19.572 17.661 18.969 1.00 34.38 439 SER A C 1
ATOM 3366 O O . SER A 1 439 ? 19.944 17.210 17.887 1.00 34.38 439 SER A O 1
ATOM 3368 N N . SER A 1 440 ? 18.292 17.868 19.284 1.00 35.00 440 SER A N 1
ATOM 3369 C CA . SER A 1 440 ? 17.143 17.670 18.394 1.00 35.00 440 SER A CA 1
ATOM 3370 C C . SER A 1 440 ? 17.321 18.386 17.051 1.00 35.00 440 SER A C 1
ATOM 3372 O O . SER A 1 440 ? 17.594 19.589 17.023 1.00 35.00 440 SER A O 1
ATOM 3374 N N . GLU A 1 441 ? 17.130 17.657 15.951 1.00 33.53 441 GLU A N 1
ATOM 3375 C CA . GLU A 1 441 ? 16.981 18.239 14.614 1.00 33.53 441 GLU A CA 1
ATOM 3376 C C . GLU A 1 441 ? 15.743 19.162 14.557 1.00 33.53 441 GLU A C 1
ATOM 3378 O O . GLU A 1 441 ? 14.773 18.921 15.285 1.00 33.53 441 GLU A O 1
ATOM 3383 N N . PRO A 1 442 ? 15.745 20.235 13.742 1.00 29.83 442 PRO A N 1
ATOM 3384 C CA . PRO A 1 442 ? 14.674 21.227 13.760 1.00 29.83 442 PRO A CA 1
ATOM 3385 C C . PRO A 1 442 ? 13.384 20.675 13.145 1.00 29.83 442 PRO A C 1
ATOM 3387 O O . PRO A 1 442 ? 13.386 20.146 12.033 1.00 29.83 442 PRO A O 1
ATOM 3390 N N . THR A 1 443 ? 12.269 20.871 13.844 1.00 35.50 443 THR A N 1
ATOM 3391 C CA . THR A 1 443 ? 10.913 20.727 13.307 1.00 35.50 443 THR A CA 1
ATOM 3392 C C . THR A 1 443 ? 10.631 21.812 12.257 1.00 35.50 443 THR A C 1
ATOM 3394 O O . THR A 1 443 ? 11.259 22.872 12.248 1.00 35.50 443 THR A O 1
ATOM 3397 N N . GLY A 1 444 ? 9.706 21.523 11.336 1.00 30.89 444 GLY A N 1
ATOM 3398 C CA . GLY A 1 444 ? 9.485 22.187 10.040 1.00 30.89 444 GLY A CA 1
ATOM 3399 C C . GLY A 1 444 ? 9.133 23.682 9.994 1.00 30.89 444 GLY A C 1
ATOM 3400 O O . GLY A 1 444 ? 8.736 24.145 8.930 1.00 30.89 444 GLY A O 1
ATOM 3401 N N . ASP A 1 445 ? 9.339 24.455 11.059 1.00 33.97 445 ASP A N 1
ATOM 3402 C CA . ASP A 1 445 ? 9.039 25.895 11.108 1.00 33.97 445 ASP A CA 1
ATOM 3403 C C . ASP A 1 445 ? 10.260 26.811 10.865 1.00 33.97 445 ASP A C 1
ATOM 3405 O O . ASP A 1 445 ? 10.128 28.034 10.903 1.00 33.97 445 ASP A O 1
ATOM 3409 N N . GLN A 1 446 ? 11.453 26.265 10.573 1.00 35.44 446 GLN A N 1
ATOM 3410 C CA . GLN A 1 446 ? 12.668 27.064 10.289 1.00 35.44 446 GLN A CA 1
ATOM 3411 C C . GLN A 1 446 ? 13.394 26.731 8.971 1.00 35.44 446 GLN A C 1
ATOM 3413 O O . GLN A 1 446 ? 14.618 26.828 8.876 1.00 35.44 446 GLN A O 1
ATOM 3418 N N . SER A 1 447 ? 12.658 26.394 7.911 1.00 30.06 447 SER A N 1
ATOM 3419 C CA . SER A 1 447 ? 13.243 26.401 6.558 1.00 30.06 447 SER A CA 1
ATOM 3420 C C . SER A 1 447 ? 13.489 27.846 6.081 1.00 30.06 447 SER A C 1
ATOM 3422 O O . SER A 1 447 ? 12.606 28.688 6.261 1.00 30.06 447 SER A O 1
ATOM 3424 N N . PRO A 1 448 ? 14.638 28.177 5.455 1.00 30.23 448 PRO A N 1
ATOM 3425 C CA . PRO A 1 448 ? 14.861 29.507 4.897 1.00 30.23 448 PRO A CA 1
ATOM 3426 C C . PRO A 1 448 ? 13.816 29.805 3.814 1.00 30.23 448 PRO A C 1
ATOM 3428 O O . PRO A 1 448 ? 13.724 29.106 2.806 1.00 30.23 448 PRO A O 1
ATOM 3431 N N . GLN A 1 449 ? 13.022 30.851 4.036 1.00 35.06 449 GLN A N 1
ATOM 3432 C CA . GLN A 1 449 ? 12.076 31.377 3.057 1.00 35.06 449 GLN A CA 1
ATOM 3433 C C . GLN A 1 449 ? 12.855 31.916 1.852 1.00 35.06 449 GLN A C 1
ATOM 3435 O O . GLN A 1 449 ? 13.655 32.846 1.973 1.00 35.06 449 GLN A O 1
ATOM 3440 N N . GLY A 1 450 ? 12.636 31.305 0.686 1.00 30.50 450 GLY A N 1
ATOM 3441 C CA . GLY A 1 450 ? 13.109 31.833 -0.589 1.00 30.50 450 GLY A CA 1
ATOM 3442 C C . GLY A 1 450 ? 12.556 33.240 -0.822 1.00 30.50 450 GLY A C 1
ATOM 3443 O O . GLY A 1 450 ? 11.418 33.537 -0.460 1.00 30.50 450 GLY A O 1
ATOM 3444 N N . ALA A 1 451 ? 13.384 34.117 -1.390 1.00 31.80 451 ALA A N 1
ATOM 3445 C CA . ALA A 1 451 ? 13.039 35.508 -1.656 1.00 31.80 451 ALA A CA 1
ATOM 3446 C C . ALA A 1 451 ? 11.726 35.635 -2.451 1.00 31.80 451 ALA A C 1
ATOM 3448 O O . ALA A 1 451 ? 11.497 34.898 -3.411 1.00 31.80 451 ALA A O 1
ATOM 3449 N N . ALA A 1 452 ? 10.882 36.594 -2.059 1.00 30.61 452 ALA A N 1
ATOM 3450 C CA . ALA A 1 452 ? 9.644 36.909 -2.763 1.00 30.61 452 ALA A CA 1
ATOM 3451 C C . ALA A 1 452 ? 9.937 37.304 -4.227 1.00 30.61 452 ALA A C 1
ATOM 3453 O O . ALA A 1 452 ? 10.856 38.096 -4.463 1.00 30.61 452 ALA A O 1
ATOM 3454 N N . PRO A 1 453 ? 9.176 36.797 -5.214 1.00 31.17 453 PRO A N 1
ATOM 3455 C CA . PRO A 1 453 ? 9.380 37.167 -6.606 1.00 31.17 453 PRO A CA 1
ATOM 3456 C C . PRO A 1 453 ? 9.029 38.644 -6.813 1.00 31.17 453 PRO A C 1
ATOM 3458 O O . PRO A 1 453 ? 7.915 39.089 -6.534 1.00 31.17 453 PRO A O 1
ATOM 3461 N N . SER A 1 454 ? 9.996 39.408 -7.316 1.00 31.77 454 SER A N 1
ATOM 3462 C CA . SER A 1 454 ? 9.787 40.763 -7.816 1.00 31.77 454 SER A CA 1
ATOM 3463 C C . SER A 1 454 ? 8.801 40.737 -8.986 1.00 31.77 454 SER A C 1
ATOM 3465 O O . SER A 1 454 ? 9.033 40.030 -9.968 1.00 31.77 454 SER A O 1
ATOM 3467 N N . GLN A 1 455 ? 7.721 41.516 -8.882 1.00 29.73 455 GLN A N 1
ATOM 3468 C CA . GLN A 1 455 ? 6.793 41.772 -9.983 1.00 29.73 455 GLN A CA 1
ATOM 3469 C C . GLN A 1 455 ? 7.565 42.303 -11.198 1.00 29.73 455 GLN A C 1
ATOM 3471 O O . GLN A 1 455 ? 8.229 43.334 -11.115 1.00 29.73 455 GLN A O 1
ATOM 3476 N N . LEU A 1 456 ? 7.484 41.586 -12.318 1.00 29.58 456 LEU A N 1
ATOM 3477 C CA . LEU A 1 456 ? 7.869 42.102 -13.625 1.00 29.58 456 LEU A CA 1
ATOM 3478 C C . LEU A 1 456 ? 6.628 42.746 -14.253 1.00 29.58 456 LEU A C 1
ATOM 3480 O O . LEU A 1 456 ? 5.620 42.071 -14.460 1.00 29.58 456 LEU A O 1
ATOM 3484 N N . ASP A 1 457 ? 6.712 44.049 -14.521 1.00 30.00 457 ASP A N 1
ATOM 3485 C CA . ASP A 1 457 ? 5.700 44.817 -15.251 1.00 30.00 457 ASP A CA 1
ATOM 3486 C C . ASP A 1 457 ? 5.519 44.268 -16.684 1.00 30.00 457 ASP A C 1
ATOM 3488 O O . ASP A 1 457 ? 6.510 44.023 -17.382 1.00 30.00 457 ASP A O 1
ATOM 3492 N N . PRO A 1 458 ? 4.278 44.096 -17.176 1.00 29.08 458 PRO A N 1
ATOM 3493 C CA . PRO A 1 458 ? 4.028 43.611 -18.524 1.00 29.08 458 PRO A CA 1
ATOM 3494 C C . PRO A 1 458 ? 4.132 44.767 -19.525 1.00 29.08 458 PRO A C 1
ATOM 3496 O O . PRO A 1 458 ? 3.197 45.551 -19.681 1.00 29.08 458 PRO A O 1
ATOM 3499 N N . GLY A 1 459 ? 5.252 44.870 -20.247 1.00 35.34 459 GLY A N 1
ATOM 3500 C CA . GLY A 1 459 ? 5.330 45.804 -21.375 1.00 35.34 459 GLY A CA 1
ATOM 3501 C C . GLY A 1 459 ? 6.723 46.188 -21.853 1.00 35.34 459 GLY A C 1
ATOM 35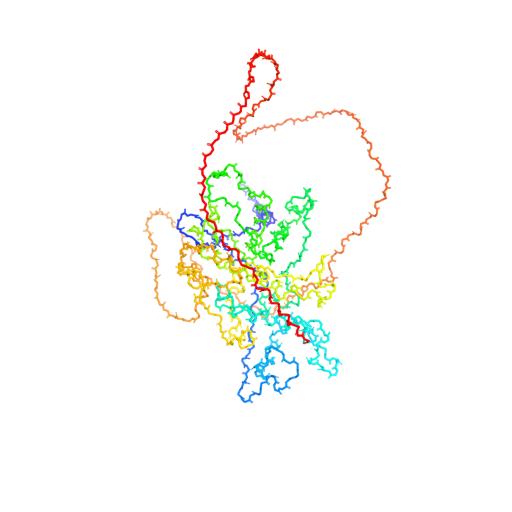02 O O . GLY A 1 459 ? 7.063 47.366 -21.822 1.00 35.34 459 GLY A O 1
ATOM 3503 N N . THR A 1 460 ? 7.499 45.244 -22.391 1.00 28.39 460 THR A N 1
ATOM 3504 C CA . THR A 1 460 ? 8.671 45.611 -23.205 1.00 28.39 460 THR A CA 1
ATOM 3505 C C . THR A 1 460 ? 8.915 44.598 -24.319 1.00 28.39 460 THR A C 1
ATOM 3507 O O . THR A 1 460 ? 9.273 43.447 -24.085 1.00 28.39 460 THR A O 1
ATOM 3510 N N . SER A 1 461 ? 8.698 45.037 -25.559 1.00 29.86 461 SER A N 1
ATOM 3511 C CA . SER A 1 461 ? 9.022 44.302 -26.781 1.00 29.86 461 SER A CA 1
ATOM 3512 C C . SER A 1 461 ? 10.530 44.328 -27.041 1.00 29.86 461 SER A C 1
ATOM 3514 O O . SER A 1 461 ? 11.126 45.404 -27.070 1.00 29.86 461 SER A O 1
ATOM 3516 N N . MET A 1 462 ? 11.138 43.168 -27.293 1.00 27.17 462 MET A N 1
ATOM 3517 C CA . MET A 1 462 ? 12.535 43.066 -27.726 1.00 27.17 462 MET A CA 1
ATOM 3518 C C . MET A 1 462 ? 12.617 43.135 -29.257 1.00 27.17 462 MET A C 1
ATOM 3520 O O . MET A 1 462 ? 12.074 42.280 -29.954 1.00 27.17 462 MET A O 1
ATOM 3524 N N . GLN A 1 463 ? 13.305 44.154 -29.773 1.00 27.02 463 GLN A N 1
ATOM 3525 C CA . GLN A 1 463 ? 13.719 44.277 -31.175 1.00 27.02 463 GLN A CA 1
ATOM 3526 C C . GLN A 1 463 ? 15.156 43.749 -31.348 1.00 27.02 463 GLN A C 1
ATOM 3528 O O . GLN A 1 463 ? 15.967 43.924 -30.437 1.00 27.02 463 GLN A O 1
ATOM 3533 N N . PRO A 1 464 ? 15.506 43.124 -32.490 1.00 31.50 464 PRO A N 1
ATOM 3534 C CA . PRO A 1 464 ? 16.847 42.595 -32.724 1.00 31.50 464 PRO A CA 1
ATOM 3535 C C . PRO A 1 464 ? 17.780 43.685 -33.275 1.00 31.50 464 PRO A C 1
ATOM 3537 O O . PRO A 1 464 ? 17.374 44.463 -34.137 1.00 31.50 464 PRO A O 1
ATOM 3540 N N . SER A 1 465 ? 19.039 43.726 -32.822 1.00 28.59 465 SER A N 1
ATOM 3541 C CA . SER A 1 465 ? 20.070 44.597 -33.408 1.00 28.59 465 SER A CA 1
ATOM 3542 C C . SER A 1 465 ? 21.232 43.802 -34.002 1.00 28.59 465 SER A C 1
ATOM 3544 O O . SER A 1 465 ? 21.813 42.931 -33.354 1.00 28.59 465 SER A O 1
ATOM 3546 N N . GLU A 1 466 ? 21.564 44.166 -35.235 1.00 28.39 466 GLU A N 1
ATOM 3547 C CA . GLU A 1 466 ? 22.637 43.670 -36.092 1.00 28.39 466 GLU A CA 1
ATOM 3548 C C . GLU A 1 466 ? 24.052 44.142 -35.671 1.00 28.39 466 GLU A C 1
ATOM 3550 O O . GLU A 1 466 ? 24.211 45.235 -35.135 1.00 28.39 466 GLU A O 1
ATOM 3555 N N . GLY A 1 467 ? 25.084 43.358 -36.038 1.00 27.33 467 GLY A N 1
ATOM 3556 C CA . GLY A 1 467 ? 26.313 43.871 -36.682 1.00 27.33 467 GLY A CA 1
ATOM 3557 C C . GLY A 1 467 ? 27.596 44.187 -35.872 1.00 27.33 467 GLY A C 1
ATOM 3558 O O . GLY A 1 467 ? 27.800 45.340 -35.532 1.00 27.33 467 GLY A O 1
ATOM 3559 N N . SER A 1 468 ? 28.512 43.194 -35.768 1.00 24.95 468 SER A N 1
ATOM 3560 C CA . SER A 1 468 ? 29.999 43.193 -36.016 1.00 24.95 468 SER A CA 1
ATOM 3561 C C . SER A 1 468 ? 30.980 44.248 -35.412 1.00 24.95 468 SER A C 1
ATOM 3563 O O . SER A 1 468 ? 30.543 45.333 -35.054 1.00 24.95 468 SER A O 1
ATOM 3565 N N . PRO A 1 469 ? 32.340 44.050 -35.403 1.00 37.94 469 PRO A N 1
ATOM 3566 C CA . PRO A 1 469 ? 33.182 42.906 -35.826 1.00 37.94 469 PRO A CA 1
ATOM 3567 C C . PRO A 1 469 ? 34.315 42.466 -34.832 1.00 37.94 469 PRO A C 1
ATOM 3569 O O . PRO A 1 469 ? 34.499 43.002 -33.746 1.00 37.94 469 PRO A O 1
ATOM 3572 N N . ALA A 1 470 ? 35.084 41.460 -35.273 1.00 29.30 470 ALA A N 1
ATOM 3573 C CA . ALA A 1 470 ? 36.089 40.614 -34.606 1.00 29.30 470 ALA A CA 1
ATOM 3574 C C . ALA A 1 470 ? 37.438 41.222 -34.141 1.00 29.30 470 ALA A C 1
ATOM 3576 O O . ALA A 1 470 ? 37.937 42.163 -34.753 1.00 29.30 470 ALA A O 1
ATOM 3577 N N . THR A 1 471 ? 38.137 40.501 -33.237 1.00 27.16 471 THR A N 1
ATOM 3578 C CA . THR A 1 471 ? 39.613 40.325 -33.244 1.00 27.16 471 THR A CA 1
ATOM 3579 C C . THR A 1 471 ? 40.092 38.952 -32.703 1.00 27.16 471 THR A C 1
ATOM 3581 O O . THR A 1 471 ? 39.541 38.392 -31.763 1.00 27.16 471 THR A O 1
ATOM 3584 N N . LYS A 1 472 ? 41.134 38.437 -33.388 1.00 27.22 472 LYS A N 1
ATOM 3585 C CA . LYS A 1 472 ? 41.947 37.188 -33.300 1.00 27.22 472 LYS A CA 1
ATOM 3586 C C . LYS A 1 472 ? 42.438 36.811 -31.884 1.00 27.22 472 LYS A C 1
ATOM 3588 O O . LYS A 1 472 ? 42.768 37.712 -31.130 1.00 27.22 472 LYS A O 1
ATOM 3593 N N . GLY A 1 473 ? 42.557 35.541 -31.465 1.00 24.70 473 GLY A N 1
ATOM 3594 C CA . GLY A 1 473 ? 43.448 34.438 -31.918 1.00 24.70 473 GLY A CA 1
ATOM 3595 C C . GLY A 1 473 ? 44.216 33.932 -30.666 1.00 24.70 473 GLY A C 1
ATOM 3596 O O . GLY A 1 473 ? 44.530 34.755 -29.822 1.00 24.70 473 GLY A O 1
ATOM 3597 N N . THR A 1 474 ? 44.448 32.644 -30.377 1.00 27.86 474 THR A N 1
ATOM 3598 C CA . THR A 1 474 ? 45.381 31.711 -31.041 1.00 27.86 474 THR A CA 1
ATOM 3599 C C . THR A 1 474 ? 45.134 30.247 -30.635 1.00 27.86 474 THR A C 1
ATOM 3601 O O . THR A 1 474 ? 44.715 29.955 -29.519 1.00 27.86 474 THR A O 1
ATOM 3604 N N . ALA A 1 475 ? 45.483 29.350 -31.558 1.00 26.17 475 ALA A N 1
ATOM 3605 C CA . ALA A 1 475 ? 45.440 27.893 -31.498 1.00 26.17 475 ALA A CA 1
ATOM 3606 C C . ALA A 1 475 ? 46.405 27.238 -30.487 1.00 26.17 475 ALA A C 1
ATOM 3608 O O . ALA A 1 475 ? 47.457 27.798 -30.191 1.00 26.17 475 ALA A O 1
ATOM 3609 N N . ASN A 1 476 ? 46.073 26.012 -30.052 1.00 28.94 476 ASN A N 1
ATOM 3610 C CA . ASN A 1 476 ? 46.904 24.803 -30.211 1.00 28.94 476 ASN A CA 1
ATOM 3611 C C . ASN A 1 476 ? 46.146 23.546 -29.725 1.00 28.94 476 ASN A C 1
ATOM 3613 O O . ASN A 1 476 ? 45.723 23.473 -28.576 1.00 28.94 476 ASN A O 1
ATOM 3617 N N . ALA A 1 477 ? 45.998 22.562 -30.618 1.00 26.09 477 ALA A N 1
ATOM 3618 C CA . ALA A 1 477 ? 45.593 21.173 -30.340 1.00 26.09 477 ALA A CA 1
ATOM 3619 C C . ALA A 1 477 ? 46.862 20.272 -30.262 1.00 26.09 477 ALA A C 1
ATOM 3621 O O . ALA A 1 477 ? 47.942 20.778 -30.585 1.00 26.09 477 ALA A O 1
ATOM 3622 N N . PRO A 1 478 ? 46.796 18.976 -29.866 1.00 32.66 478 PRO A N 1
ATOM 3623 C CA . PRO A 1 478 ? 46.268 17.944 -30.772 1.00 32.66 478 PRO A CA 1
ATOM 3624 C C . PRO A 1 478 ? 45.447 16.800 -30.128 1.00 32.66 478 PRO A C 1
ATOM 3626 O O . PRO A 1 478 ? 45.433 16.579 -28.922 1.00 32.66 478 PRO A O 1
ATOM 3629 N N . SER A 1 479 ? 44.761 16.091 -31.028 1.00 26.70 479 SER A N 1
ATOM 3630 C CA . SER A 1 479 ? 43.768 15.014 -30.900 1.00 26.70 479 SER A CA 1
ATOM 3631 C C . SER A 1 479 ? 44.283 13.628 -30.482 1.00 26.70 479 SER A C 1
ATOM 3633 O O . SER A 1 479 ? 45.456 13.338 -30.678 1.00 26.70 479 SER A O 1
ATOM 3635 N N . THR A 1 480 ? 43.363 12.724 -30.113 1.00 27.94 480 THR A N 1
ATOM 3636 C CA . THR A 1 480 ? 43.123 11.364 -30.693 1.00 27.94 480 THR A CA 1
ATOM 3637 C C . THR A 1 480 ? 41.974 10.701 -29.897 1.00 27.94 480 THR A C 1
ATOM 3639 O O . THR A 1 480 ? 41.923 10.883 -28.691 1.00 27.94 480 THR A O 1
ATOM 3642 N N . GLY A 1 481 ? 40.988 9.954 -30.404 1.00 27.33 481 GLY A N 1
ATOM 3643 C CA . GLY A 1 481 ? 40.547 9.542 -31.737 1.00 27.33 481 GLY A CA 1
ATOM 3644 C C . GLY A 1 481 ? 39.331 8.595 -31.579 1.00 27.33 481 GLY A C 1
ATOM 3645 O O . GLY A 1 481 ? 39.354 7.713 -30.727 1.00 27.33 481 GLY A O 1
ATOM 3646 N N . GLN A 1 482 ? 38.280 8.769 -32.386 1.00 27.70 482 GLN A N 1
ATOM 3647 C CA . GLN A 1 482 ? 37.206 7.789 -32.634 1.00 27.70 482 GLN A CA 1
ATOM 3648 C C . GLN A 1 482 ? 36.856 7.852 -34.136 1.00 27.70 482 GLN A C 1
ATOM 3650 O O . GLN A 1 482 ? 36.868 8.952 -34.695 1.00 27.70 482 GLN A O 1
ATOM 3655 N N . PRO A 1 483 ? 36.606 6.717 -34.819 1.00 30.98 483 PRO A N 1
ATOM 3656 C CA . PRO A 1 483 ? 36.355 6.698 -36.259 1.00 30.98 483 PRO A CA 1
ATOM 3657 C C . PRO A 1 483 ? 34.912 7.095 -36.612 1.00 30.98 483 PRO A C 1
ATOM 3659 O O . PRO A 1 483 ? 33.984 6.887 -35.833 1.00 30.98 483 PRO A O 1
ATOM 3662 N N . ALA A 1 484 ? 34.759 7.670 -37.806 1.00 28.12 484 ALA A N 1
ATOM 3663 C CA . ALA A 1 484 ? 33.542 8.286 -38.328 1.00 28.12 484 ALA A CA 1
ATOM 3664 C C . ALA A 1 484 ? 32.516 7.278 -38.880 1.00 28.12 484 ALA A C 1
ATOM 3666 O O . ALA A 1 484 ? 32.875 6.305 -39.544 1.00 28.12 484 ALA A O 1
ATOM 3667 N N . SER A 1 485 ? 31.234 7.570 -38.652 1.00 32.12 485 SER A N 1
ATOM 3668 C CA . SER A 1 485 ? 30.071 6.988 -39.326 1.00 32.12 485 SER A CA 1
ATOM 3669 C C . SER A 1 485 ? 29.771 7.716 -40.650 1.00 32.12 485 SER A C 1
ATOM 3671 O O . SER A 1 485 ? 29.956 8.927 -40.763 1.00 32.12 485 SER A O 1
ATOM 3673 N N . ASN A 1 486 ? 29.326 6.957 -41.658 1.00 29.16 486 ASN A N 1
ATOM 3674 C CA . ASN A 1 486 ? 28.988 7.431 -43.009 1.00 29.16 486 ASN A CA 1
ATOM 3675 C C . ASN A 1 486 ? 27.776 8.393 -43.030 1.00 29.16 486 ASN A C 1
ATOM 3677 O O . ASN A 1 486 ? 26.860 8.210 -42.225 1.00 29.16 486 ASN A O 1
ATOM 3681 N N . PRO A 1 487 ? 27.720 9.356 -43.974 1.00 33.97 487 PRO A N 1
ATOM 3682 C CA . PRO A 1 487 ? 26.571 10.244 -44.159 1.00 33.97 487 PRO A CA 1
ATOM 3683 C C . PRO A 1 487 ? 25.432 9.588 -44.978 1.00 33.97 487 PRO A C 1
ATOM 3685 O O . PRO A 1 487 ? 25.698 8.667 -45.757 1.00 33.97 487 PRO A O 1
ATOM 3688 N N . PRO A 1 488 ? 24.170 10.042 -44.818 1.00 33.44 488 PRO A N 1
ATOM 3689 C CA . PRO A 1 488 ? 23.025 9.576 -45.607 1.00 33.44 488 PRO A CA 1
ATOM 3690 C C . PRO A 1 488 ? 23.006 10.207 -47.016 1.00 33.44 488 PRO A C 1
ATOM 3692 O O . PRO A 1 488 ? 23.619 11.257 -47.204 1.00 33.44 488 PRO A O 1
ATOM 3695 N N . PRO A 1 489 ? 22.329 9.594 -48.010 1.00 33.34 489 PRO A N 1
ATOM 3696 C CA . PRO A 1 489 ? 22.259 10.140 -49.362 1.00 33.34 489 PRO A CA 1
ATOM 3697 C C . PRO A 1 489 ? 21.144 11.187 -49.511 1.00 33.34 489 PRO A C 1
ATOM 3699 O O . PRO A 1 489 ? 20.045 11.018 -48.983 1.00 33.34 489 PRO A O 1
ATOM 3702 N N . ASP A 1 490 ? 21.465 12.235 -50.268 1.00 30.06 490 ASP A N 1
ATOM 3703 C CA . ASP A 1 490 ? 20.613 13.373 -50.613 1.00 30.06 490 ASP A CA 1
ATOM 3704 C C . ASP A 1 490 ? 19.499 13.018 -51.618 1.00 30.06 490 ASP A C 1
ATOM 3706 O O . ASP A 1 490 ? 19.691 12.236 -52.555 1.00 30.06 490 ASP A O 1
ATOM 3710 N N . GLU A 1 491 ? 18.333 13.643 -51.428 1.00 32.31 491 GLU A N 1
ATOM 3711 C CA . GLU A 1 491 ? 17.230 13.719 -52.387 1.00 32.31 491 GLU A CA 1
ATOM 3712 C C . GLU A 1 491 ? 17.549 14.725 -53.503 1.00 32.31 491 GLU A C 1
ATOM 3714 O O . GLU A 1 491 ? 17.685 15.916 -53.241 1.00 32.31 491 GLU A O 1
ATOM 3719 N N . GLU A 1 492 ? 17.532 14.283 -54.762 1.00 30.00 492 GLU A N 1
ATOM 3720 C CA . GLU A 1 492 ? 17.246 15.157 -55.905 1.00 30.00 492 GLU A CA 1
ATOM 3721 C C . GLU A 1 492 ? 16.375 14.410 -56.930 1.00 30.00 492 GLU A C 1
ATOM 3723 O O . GLU A 1 492 ? 16.768 13.400 -57.510 1.00 30.00 492 GLU A O 1
ATOM 3728 N N . THR A 1 493 ? 15.171 14.932 -57.175 1.00 31.73 493 THR A N 1
ATOM 3729 C CA . THR A 1 493 ? 14.425 14.745 -58.434 1.00 31.73 493 THR A CA 1
ATOM 3730 C C . THR A 1 493 ? 14.455 16.070 -59.192 1.00 31.73 493 THR A C 1
ATOM 3732 O O . THR A 1 493 ? 14.366 17.128 -58.566 1.00 31.73 493 THR A O 1
ATOM 3735 N N . PRO A 1 494 ? 14.554 16.050 -60.536 1.00 35.94 494 PRO A N 1
ATOM 3736 C CA . PRO A 1 494 ? 13.331 16.315 -61.305 1.00 35.94 494 PRO A CA 1
ATOM 3737 C C . PRO A 1 494 ? 13.251 15.644 -62.696 1.00 35.94 494 PRO A C 1
ATOM 3739 O O . PRO A 1 494 ? 14.252 15.473 -63.383 1.00 35.94 494 PRO A O 1
ATOM 3742 N N . GLY A 1 495 ? 12.013 15.441 -63.174 1.00 28.64 495 GLY A N 1
ATOM 3743 C CA . GLY A 1 495 ? 11.677 15.664 -64.591 1.00 28.64 495 GLY A CA 1
ATOM 3744 C C . GLY A 1 495 ? 11.141 14.484 -65.415 1.00 28.64 495 GLY A C 1
ATOM 3745 O O . GLY A 1 495 ? 11.916 13.731 -65.982 1.00 28.64 495 GLY A O 1
ATOM 3746 N N . LYS A 1 496 ? 9.802 14.421 -65.504 1.00 28.81 496 LYS A N 1
ATOM 3747 C CA . LYS A 1 496 ? 8.918 14.083 -66.649 1.00 28.81 496 LYS A CA 1
ATOM 3748 C C . LYS A 1 496 ? 9.473 13.277 -67.841 1.00 28.81 496 LYS A C 1
ATOM 3750 O O . LYS A 1 496 ? 10.369 13.747 -68.522 1.00 28.81 496 LYS A O 1
ATOM 3755 N N . ASP A 1 497 ? 8.762 12.201 -68.197 1.00 28.89 497 ASP A N 1
ATOM 3756 C CA . ASP A 1 497 ? 7.991 12.117 -69.455 1.00 28.89 497 ASP A CA 1
ATOM 3757 C C . ASP A 1 497 ? 7.017 10.916 -69.431 1.00 28.89 497 ASP A C 1
ATOM 3759 O O . ASP A 1 497 ? 7.399 9.783 -69.141 1.00 28.89 497 ASP A O 1
ATOM 3763 N N . GLU A 1 498 ? 5.735 11.183 -69.708 1.00 32.25 498 GLU A N 1
ATOM 3764 C CA . GLU A 1 498 ? 4.716 10.172 -70.037 1.00 32.25 498 GLU A CA 1
ATOM 3765 C C . GLU A 1 498 ? 4.916 9.664 -71.474 1.00 32.25 498 GLU A C 1
ATOM 3767 O O . GLU A 1 498 ? 5.435 10.384 -72.332 1.00 32.25 498 GLU A O 1
ATOM 3772 N N . PRO A 1 499 ? 4.361 8.484 -71.795 1.00 31.72 499 PRO A N 1
ATOM 3773 C CA . PRO A 1 499 ? 3.342 8.526 -72.841 1.00 31.72 499 PRO A CA 1
ATOM 3774 C C . PRO A 1 499 ? 2.070 7.739 -72.500 1.00 31.72 499 PRO A C 1
ATOM 3776 O O . PRO A 1 499 ? 2.095 6.620 -71.989 1.00 31.72 499 PRO A O 1
ATOM 3779 N N . GLN A 1 500 ? 0.945 8.352 -72.870 1.00 28.91 500 GLN A N 1
ATOM 3780 C CA . GLN A 1 500 ? -0.383 7.755 -72.991 1.00 28.91 500 GLN A CA 1
ATOM 3781 C C . GLN A 1 500 ? -0.415 6.621 -74.029 1.00 28.91 500 GLN A C 1
ATOM 3783 O O . GLN A 1 500 ? 0.220 6.744 -75.074 1.00 28.91 500 GLN A O 1
ATOM 3788 N N . SER A 1 501 ? -1.282 5.620 -73.823 1.00 27.86 501 SER A N 1
ATOM 3789 C CA . SER A 1 501 ? -2.163 5.078 -74.877 1.00 27.86 501 SER A CA 1
ATOM 3790 C C . SER A 1 501 ? -3.162 4.047 -74.325 1.00 27.86 501 SER A C 1
ATOM 3792 O O . SER A 1 501 ? -2.745 3.047 -73.755 1.00 27.86 501 SER A O 1
ATOM 3794 N N . SER A 1 502 ? -4.454 4.288 -74.612 1.00 28.77 502 SER A N 1
ATOM 3795 C CA . SER A 1 502 ? -5.557 3.329 -74.880 1.00 28.77 502 SER A CA 1
ATOM 3796 C C . SER A 1 502 ? -5.824 2.209 -73.854 1.00 28.77 502 SER A C 1
ATOM 3798 O O . SER A 1 502 ? -5.009 1.316 -73.691 1.00 28.77 502 SER A O 1
ATOM 3800 N N . GLY A 1 503 ? -6.955 2.124 -73.151 1.00 27.25 503 GLY A N 1
ATOM 3801 C CA . GLY A 1 503 ? -8.327 2.384 -73.583 1.00 27.25 503 GLY A CA 1
ATOM 3802 C C . GLY A 1 503 ? -8.989 1.068 -73.997 1.00 27.25 503 GLY A C 1
ATOM 3803 O O . GLY A 1 503 ? -8.747 0.624 -75.106 1.00 27.25 503 GLY A O 1
ATOM 3804 N N . GLU A 1 504 ? -9.826 0.485 -73.132 1.00 28.70 504 GLU A N 1
ATOM 3805 C CA . GLU A 1 504 ? -11.018 -0.271 -73.544 1.00 28.70 504 GLU A CA 1
ATOM 3806 C C . GLU A 1 504 ? -11.964 -0.496 -72.355 1.00 28.70 504 GLU A C 1
ATOM 3808 O O . GLU A 1 504 ? -11.612 -1.053 -71.316 1.00 28.70 504 GLU A O 1
ATOM 3813 N N . THR A 1 505 ? -13.183 0.004 -72.524 1.00 32.25 505 THR A N 1
ATOM 3814 C CA . THR A 1 505 ? -14.368 -0.239 -71.708 1.00 32.25 505 THR A CA 1
ATOM 3815 C C . THR A 1 505 ? -15.139 -1.427 -72.283 1.00 32.25 505 THR A C 1
ATOM 3817 O O . THR A 1 505 ? -15.312 -1.525 -73.494 1.00 32.25 505 THR A O 1
ATOM 3820 N N . GLY A 1 506 ? -15.690 -2.285 -71.425 1.00 28.38 506 GLY A N 1
ATOM 3821 C CA . GLY A 1 506 ? -16.640 -3.325 -71.824 1.00 28.38 506 GLY A CA 1
ATOM 3822 C C . GLY A 1 506 ? -17.459 -3.784 -70.624 1.00 28.38 506 GLY A C 1
ATOM 3823 O O . GLY A 1 506 ? -16.914 -4.369 -69.694 1.00 28.38 506 GLY A O 1
ATOM 3824 N N . GLY A 1 507 ? -18.747 -3.446 -70.614 1.00 27.66 507 GLY A N 1
ATOM 3825 C CA . GLY A 1 507 ? -19.677 -3.764 -69.536 1.00 27.66 507 GLY A CA 1
ATOM 3826 C C . GLY A 1 507 ? -20.614 -4.939 -69.830 1.00 27.66 507 GLY A C 1
ATOM 3827 O O . GLY A 1 507 ? -20.739 -5.383 -70.965 1.00 27.66 507 GLY A O 1
ATOM 3828 N N . ALA A 1 508 ? -21.329 -5.289 -68.757 1.00 30.31 508 ALA A N 1
ATOM 3829 C CA . ALA A 1 508 ? -22.707 -5.780 -68.680 1.00 30.31 508 ALA A CA 1
ATOM 3830 C C . ALA A 1 508 ? -23.052 -7.275 -68.911 1.00 30.31 508 ALA A C 1
ATOM 3832 O O . ALA A 1 508 ? -22.731 -7.889 -69.921 1.00 30.31 508 ALA A O 1
ATOM 3833 N N . ASP A 1 509 ? -23.857 -7.737 -67.941 1.00 29.73 509 ASP A N 1
ATOM 3834 C CA . ASP A 1 509 ? -25.027 -8.627 -68.023 1.00 29.73 509 ASP A CA 1
ATOM 3835 C C . ASP A 1 509 ? -24.932 -10.161 -67.821 1.00 29.73 509 ASP A C 1
ATOM 3837 O O . ASP A 1 509 ? -24.618 -10.943 -68.707 1.00 29.73 509 ASP A O 1
ATOM 3841 N N . ALA A 1 510 ? -25.392 -10.544 -66.616 1.00 30.70 510 ALA A N 1
ATOM 3842 C CA . ALA A 1 510 ? -26.660 -11.245 -66.342 1.00 30.70 510 ALA A CA 1
ATOM 3843 C C . ALA A 1 510 ? -26.762 -12.793 -66.292 1.00 30.70 510 ALA A C 1
ATOM 3845 O O . ALA A 1 510 ? -26.512 -13.515 -67.247 1.00 30.70 510 ALA A O 1
ATOM 3846 N N . ALA A 1 511 ? -27.390 -13.204 -65.174 1.00 30.42 511 ALA A N 1
ATOM 3847 C CA . ALA A 1 511 ? -28.430 -14.233 -65.002 1.00 30.42 511 ALA A CA 1
ATOM 3848 C C . ALA A 1 511 ? -28.059 -15.716 -64.763 1.00 30.42 511 ALA A C 1
ATOM 3850 O O . ALA A 1 511 ? -27.527 -16.400 -65.627 1.00 30.42 511 ALA A O 1
ATOM 3851 N N . GLY A 1 512 ? -28.588 -16.252 -63.645 1.00 28.62 512 GLY A N 1
ATOM 3852 C CA . GLY A 1 512 ? -29.469 -17.430 -63.719 1.00 28.62 512 GLY A CA 1
ATOM 3853 C C . GLY A 1 512 ? -29.332 -18.541 -62.663 1.00 28.62 512 GLY A C 1
ATOM 3854 O O . GLY A 1 512 ? -28.559 -19.459 -62.879 1.00 28.62 512 GLY A O 1
ATOM 3855 N N . SER A 1 513 ? -30.228 -18.517 -61.651 1.00 30.77 513 SER A N 1
ATOM 3856 C CA . SER A 1 513 ? -30.933 -19.649 -60.967 1.00 30.77 513 SER A CA 1
ATOM 3857 C C . SER A 1 513 ? -30.123 -20.778 -60.297 1.00 30.77 513 SER A C 1
ATOM 3859 O O . SER A 1 513 ? -29.156 -21.260 -60.857 1.00 30.77 513 SER A O 1
ATOM 3861 N N . GLY A 1 514 ? -30.462 -21.367 -59.146 1.00 27.03 514 GLY A N 1
ATOM 3862 C CA . GLY A 1 514 ? -31.605 -21.427 -58.210 1.00 27.03 514 GLY A CA 1
ATOM 3863 C C . GLY A 1 514 ? -31.185 -22.453 -57.118 1.00 27.03 514 GLY A C 1
ATOM 3864 O O . GLY A 1 514 ? -30.140 -23.074 -57.259 1.00 27.03 514 GLY A O 1
ATOM 3865 N N . GLY A 1 515 ? -31.830 -22.742 -55.991 1.00 28.03 515 GLY A N 1
ATOM 3866 C CA . GLY A 1 515 ? -33.111 -22.436 -55.370 1.00 28.03 515 GLY A CA 1
ATOM 3867 C C . GLY A 1 515 ? -33.315 -23.482 -54.246 1.00 28.03 515 GLY A C 1
ATOM 3868 O O . GLY A 1 515 ? -32.956 -24.641 -54.434 1.00 28.03 515 GLY A O 1
ATOM 3869 N N . GLY A 1 516 ? -33.909 -23.080 -53.112 1.00 26.28 516 GLY A N 1
ATOM 3870 C CA . GLY A 1 516 ? -34.511 -23.964 -52.090 1.00 26.28 516 GLY A CA 1
ATOM 3871 C C . GLY A 1 516 ? -33.691 -24.202 -50.809 1.00 26.28 516 GLY A C 1
ATOM 3872 O O . GLY A 1 516 ? -32.502 -24.458 -50.896 1.00 26.28 516 GLY A O 1
ATOM 3873 N N . ALA A 1 517 ? -34.214 -24.254 -49.580 1.00 30.92 517 ALA A N 1
ATOM 3874 C CA . ALA A 1 517 ? -35.419 -23.797 -48.867 1.00 30.92 517 ALA A CA 1
ATOM 3875 C C . ALA A 1 517 ? -35.326 -24.419 -47.446 1.00 30.92 517 ALA A C 1
ATOM 3877 O O . ALA A 1 517 ? -34.840 -25.539 -47.320 1.00 30.92 517 ALA A O 1
ATOM 3878 N N . GLY A 1 518 ? -35.834 -23.742 -46.404 1.00 27.53 518 GLY A N 1
ATOM 3879 C CA . GLY A 1 518 ? -36.106 -24.332 -45.075 1.00 27.53 518 GLY A CA 1
ATOM 3880 C C . GLY A 1 518 ? -35.578 -23.494 -43.902 1.00 27.53 518 GLY A C 1
ATOM 3881 O O . GLY A 1 518 ? -34.455 -23.682 -43.464 1.00 27.53 518 GLY A O 1
ATOM 3882 N N . SER A 1 519 ? -36.269 -22.420 -43.507 1.00 28.94 519 SER A N 1
ATOM 3883 C CA . SER A 1 519 ? -37.291 -22.380 -42.434 1.00 28.94 519 SER A CA 1
ATOM 3884 C C . SER A 1 519 ? -36.724 -22.192 -41.014 1.00 28.94 519 SER A C 1
ATOM 3886 O O . SER A 1 519 ? -36.173 -23.113 -40.421 1.00 28.94 519 SER A O 1
ATOM 3888 N N . ALA A 1 520 ? -36.941 -20.986 -40.475 1.00 31.75 520 ALA A N 1
ATOM 3889 C CA . ALA A 1 520 ? -36.847 -20.631 -39.055 1.00 31.75 520 ALA A CA 1
ATOM 3890 C C . ALA A 1 520 ? -37.979 -21.295 -38.225 1.00 31.75 520 ALA A C 1
ATOM 3892 O O . ALA A 1 520 ? -38.905 -21.866 -38.808 1.00 31.75 520 ALA A O 1
ATOM 3893 N N . PRO A 1 521 ? -37.971 -21.161 -36.883 1.00 42.19 521 PRO A N 1
ATOM 3894 C CA . PRO A 1 521 ? -38.655 -19.987 -36.335 1.00 42.19 521 PRO A CA 1
ATOM 3895 C C . PRO A 1 521 ? -37.949 -19.303 -35.154 1.00 42.19 521 PRO A C 1
ATOM 3897 O O . PRO A 1 521 ? -37.170 -19.886 -34.407 1.00 42.19 521 PRO A O 1
ATOM 3900 N N . ALA A 1 522 ? -38.295 -18.026 -35.002 1.00 31.44 522 ALA A N 1
ATOM 3901 C CA . ALA A 1 522 ? -38.043 -17.187 -33.842 1.00 31.44 522 ALA A CA 1
ATOM 3902 C C . ALA A 1 522 ? -38.822 -17.665 -32.605 1.00 31.44 522 ALA A C 1
ATOM 3904 O O . ALA A 1 522 ? -39.925 -18.195 -32.742 1.00 31.44 522 ALA A O 1
ATOM 3905 N N . ASN A 1 523 ? -38.330 -17.339 -31.405 1.00 29.08 523 ASN A N 1
ATOM 3906 C CA . ASN A 1 523 ? -39.222 -17.115 -30.271 1.00 29.08 523 ASN A CA 1
ATOM 3907 C C . ASN A 1 523 ? -38.733 -15.983 -29.355 1.00 29.08 523 ASN A C 1
ATOM 3909 O O . ASN A 1 523 ? -37.544 -15.841 -29.083 1.00 29.08 523 ASN A O 1
ATOM 3913 N N . ARG A 1 524 ? -39.694 -15.148 -28.949 1.00 29.58 524 ARG A N 1
ATOM 3914 C CA . ARG A 1 524 ? -39.569 -13.920 -28.155 1.00 29.58 524 ARG A CA 1
ATOM 3915 C C . ARG A 1 524 ? -39.810 -14.203 -26.663 1.00 29.58 524 ARG A C 1
ATOM 3917 O O . ARG A 1 524 ? -40.817 -14.828 -26.358 1.00 29.58 524 ARG A O 1
ATOM 3924 N N . GLY A 1 525 ? -39.005 -13.576 -25.794 1.00 25.25 525 GLY A N 1
ATOM 3925 C CA . GLY A 1 525 ? -39.354 -13.071 -24.444 1.00 25.25 525 GLY A CA 1
ATOM 3926 C C . GLY A 1 525 ? -39.647 -14.081 -23.313 1.00 25.25 525 GLY A C 1
ATOM 3927 O O . GLY A 1 525 ? -39.882 -15.249 -23.604 1.00 25.25 525 GLY A O 1
ATOM 3928 N N . PRO A 1 526 ? -39.690 -13.644 -22.028 1.00 33.12 526 PRO A N 1
ATOM 3929 C CA . PRO A 1 526 ? -39.822 -12.255 -21.573 1.00 33.12 526 PRO A CA 1
ATOM 3930 C C . PRO A 1 526 ? -38.761 -11.765 -20.564 1.00 33.12 526 PRO A C 1
ATOM 3932 O O . PRO A 1 526 ? -38.081 -12.527 -19.886 1.00 33.12 526 PRO A O 1
ATOM 3935 N N . ALA A 1 527 ? -38.700 -10.438 -20.451 1.00 28.98 527 ALA A N 1
ATOM 3936 C CA . ALA A 1 527 ? -38.086 -9.701 -19.359 1.00 28.98 527 ALA A CA 1
ATOM 3937 C C . ALA A 1 527 ? -38.888 -9.866 -18.055 1.00 28.98 527 ALA A C 1
ATOM 3939 O O . ALA A 1 527 ? -40.113 -9.742 -18.072 1.00 28.98 527 ALA A O 1
ATOM 3940 N N . GLN A 1 528 ? -38.193 -10.041 -16.932 1.00 29.67 528 GLN A N 1
ATOM 3941 C CA . GLN A 1 528 ? -38.672 -9.647 -15.608 1.00 29.67 528 GLN A CA 1
ATOM 3942 C C . GLN A 1 528 ? -37.504 -9.028 -14.845 1.00 29.67 528 GLN A C 1
ATOM 3944 O O . GLN A 1 528 ? -36.492 -9.677 -14.597 1.00 29.67 528 GLN A O 1
ATOM 3949 N N . GLY A 1 529 ? -37.647 -7.740 -14.542 1.00 26.59 529 GLY A N 1
ATOM 3950 C CA . GLY A 1 529 ? -36.797 -7.038 -13.598 1.00 26.59 529 GLY A CA 1
ATOM 3951 C C . GLY A 1 529 ? -37.302 -7.250 -12.177 1.00 26.59 529 GLY A C 1
ATOM 3952 O O . GLY A 1 529 ? -38.508 -7.284 -11.935 1.00 26.59 529 GLY A O 1
ATOM 3953 N N . THR A 1 530 ? -36.366 -7.316 -11.243 1.00 28.06 530 THR A N 1
ATOM 3954 C CA . THR A 1 530 ? -36.621 -7.087 -9.824 1.00 28.06 530 THR A CA 1
ATOM 3955 C C . THR A 1 530 ? -35.545 -6.154 -9.307 1.00 28.06 530 THR A C 1
ATOM 3957 O O . THR A 1 530 ? -34.393 -6.526 -9.121 1.00 28.06 530 THR A O 1
ATOM 3960 N N . THR A 1 531 ? -35.959 -4.906 -9.135 1.00 28.56 531 THR A N 1
ATOM 3961 C CA . THR A 1 531 ? -35.348 -3.899 -8.278 1.00 28.56 531 THR A CA 1
ATOM 3962 C C . THR A 1 531 ? -35.490 -4.322 -6.819 1.00 28.56 531 THR A C 1
ATOM 3964 O O . THR A 1 531 ? -36.614 -4.531 -6.360 1.00 28.56 531 THR A O 1
ATOM 3967 N N . THR A 1 532 ? -34.392 -4.345 -6.073 1.00 29.17 532 THR A N 1
ATOM 3968 C CA . THR A 1 532 ? -34.408 -4.291 -4.606 1.00 29.17 532 THR A CA 1
ATOM 3969 C C . THR A 1 532 ? -33.663 -3.038 -4.168 1.00 29.17 532 THR A C 1
ATOM 3971 O O . THR A 1 532 ? -32.444 -2.957 -4.270 1.00 29.17 532 THR A O 1
ATOM 3974 N N . ARG A 1 533 ? -34.446 -2.045 -3.732 1.00 24.48 533 ARG A N 1
ATOM 3975 C CA . ARG A 1 533 ? -34.033 -0.991 -2.800 1.00 24.48 533 ARG A CA 1
ATOM 3976 C C . ARG A 1 533 ? -33.812 -1.639 -1.435 1.00 24.48 533 ARG A C 1
ATOM 3978 O O . ARG A 1 533 ? -34.642 -2.454 -1.037 1.00 24.48 533 ARG A O 1
ATOM 3985 N N . PHE A 1 534 ? -32.779 -1.214 -0.724 1.00 33.81 534 PHE A N 1
ATOM 3986 C CA . PHE A 1 534 ? -32.770 -1.252 0.731 1.00 33.81 534 PHE A CA 1
ATOM 3987 C C . PHE A 1 534 ? -32.641 0.183 1.233 1.00 33.81 534 PHE A C 1
ATOM 3989 O O . PHE A 1 534 ? -31.824 0.946 0.711 1.00 33.81 534 PHE A O 1
ATOM 3996 N N . ASP A 1 535 ? -33.561 0.517 2.136 1.00 35.44 535 ASP A N 1
ATOM 3997 C CA . ASP A 1 535 ? -33.567 1.704 2.990 1.00 35.44 535 ASP A CA 1
ATOM 3998 C C . ASP A 1 535 ? -32.405 1.676 3.992 1.00 35.44 535 ASP A C 1
ATOM 4000 O O . ASP A 1 535 ? -31.993 0.553 4.379 1.00 35.44 535 ASP A O 1
#